Protein AF-B4HT03-F1 (afdb_monomer_lite)

Foldseek 3Di:
DDDPVVVVVVVVVVVVVVVVVVVVVVVVVVVVVVVVVVVVVVVVVVVVVVVVVVVVVVVVVVVVVVVVVVVVVVVVVVVVVVVVVVVVVVVVVVVVVVVVVVVVVVVVVVVVVVVVVVVVVVVVVVVVVVVVVVVVVVVVVVVVVVVVVVVVVVVVVVVVVVVVVVVVVVVVVVVVVVVVVVVVVVVVVVVVVVVVVVVVVVVVVVVVVVVVVVVVVVVVVVVVVVVVVVVVVVVVVVVVVVVVVVVVVVVVVVVVVVVVVVVVVVVVVVVVVVVVVVVVVVVVVVVVVVVVVVVVVVVVVVVVVVVVVVVVVVPVVPCVVVVVVDPDPPDDDPPPPDDDDDDDDDDDDDDDDDDPDDDPDDDDPDDDDDDDDDDDDDPPDDDDDPPPPVPPVVVVVVVVVVVVVVVVVVVVVVVVVVVVVVVVVVVVVVVVVVVVVVVVVVVVVVVVVVVVVVVVVVVVVVVVVVPVVVVVVVVVVVVVVVVVVVVVVVVVVVVVVVVVVVVVVVVVVVVVLVVVLVVLVVVLVVLVVVLVVLVVVLVVLVVVLVVLVVVLVVLVVVLVVLVVQLVVLVVVLVVLVVVLVVLVVVVVPDDDDDDDDDPVVVVVSVVVSVVSVVVSVVSVVSNVVSVVVSVVSVVVSVVSVVVSVVSVVVSVVSVVVSVVSVVVSVVSVVVSVVSVCVPVVVVVVVVD

Secondary structure (DSSP, 8-state):
--SHHHHHHHHHHHHHHHHHHHHHHHHHHHHHHHHHHHHHHHHHHHHHHHHHHHHHHHHHHHHHHHHHHHHHHHHHHHHHHHHHHHHHHHHHHHHHHHHHHHHHHHHHHHHHHHHHHHHHHHHHHHHHHHHHHHHHHHHHHHHHHHHHHHHHHHHHHHHHHHHHHHHHHHHHHHHHHHHHHHHHHHHHHHHHHHHHHHHHHHHHHHHHHHHHHHHHHHHHHHHHHHHHHHHHHHHHHHHHHHHHHHHHHHHHHHHHHHHHHHHHHHHHHHHHHHHHHHHHHHHHHHHHHHHHHHHHHHHHHHHHHHHHHHHHHHHTTTSTTTTTS-STTSSS-TT---S----------------TTS-S----SS----------S--------SSSSTTHHHHHHHHHHHHHHHHHHHHHHHHHHHHHHHHHHHHHHHHHHHHHHHHHHHHHHHHHHHHHHHHHHHHHHHHHTT-HHHHHHHHHHHHHHHHHHHHHHHHHHHHHHHHHHHHHHHHHHHHHHHHHHHHHHHHHHHHHHHHHHHHHHHHHHHHHHHHHHHHHHHHHHHHHHHHHHHHHHHHHHHHHHHHHHHHHHHHH--------S-THHHHHHHHHHHHHHHHHHHHHHHHHHHHHHHHHHHHHHHHHHHHHHHHHHHHHHHHHHHHHHHHHHHHHHHHHHHHHHTSHHHHHTT--

pLDDT: mean 76.38, std 18.29, range [25.23, 96.88]

Sequence (688 aa):
MTTSQELDRAQERADKASAELRRTQAELRVTQSDAERAREEAAALQEKLEKSQGEVYRLKAKLENAQGEQESLRQELEKAQSGVSRIHADRDRAFSEVEKIKEEMERTQATLGKSQLQHEKLQNSLDKAQNEVDHLQDKLDKACTENRRLVLEKEKLTYDYDNLQSQLDKALGQAARMQKERETLSLDTDRIREKLEKTQVQLGRIQKERDQFSDELETLKERSESAQTLLMKAARDREAMQTDLEVLKERYEKSHAIQQKLQMERDDAVTEVEILKEKLDKALYASQKLIDEKDTSNKEFEKMLEKYDRAQNEIYRLQSRCDTAEADRARLEVEAERSGLAASKAREDLRKLQDESTRLQEACDRAALQLSRAKECEDNARSELEHSRDRFDKLQTDIRRAQGEKEHFQSELERVTYELERAHAAQTKASASVEAAKEEAAHYAVELEKMRDRYEKSQVELRKLQDTDTFGRETRRLKEENERLREKLDKTLMELETIRGKSQYESESFEKYKDKYEKIEMEVQNMESKLHETSLQLELSKGEVAKMLANQDKQRSELERAHIEREKARDKHEKLLKEVDRLRLQQSSVSPGDPVRASTSSSSALSAGERCVKELQNTKEEHKKAATETERLLQLVQMSQEEQNAKEKTIMDLQQALKIAQAKVKQAQTQQQQQQDAGPAGFLKSFF

Organism: Drosophila sechellia (NCBI:txid7238)

Radius of gyration: 121.45 Å; chains: 1; bounding box: 290×90×407 Å

Structure (mmCIF, N/CA/C/O backbone):
data_AF-B4HT03-F1
#
_entry.id   AF-B4HT03-F1
#
loop_
_atom_site.group_PDB
_atom_site.id
_atom_site.type_symbol
_atom_site.label_atom_id
_atom_site.label_alt_id
_atom_site.label_comp_id
_atom_site.label_asym_id
_atom_site.label_entity_id
_atom_site.label_seq_id
_atom_site.pdbx_PDB_ins_code
_atom_site.Cartn_x
_atom_site.Cartn_y
_atom_site.Cartn_z
_atom_site.occupancy
_atom_site.B_iso_or_equiv
_atom_site.auth_seq_id
_atom_site.auth_comp_id
_atom_site.auth_asym_id
_atom_site.auth_atom_id
_atom_site.pdbx_PDB_model_num
ATOM 1 N N . MET A 1 1 ? 92.565 31.619 -206.362 1.00 42.06 1 MET A N 1
ATOM 2 C CA . MET A 1 1 ? 93.530 31.830 -205.259 1.00 42.06 1 MET A CA 1
ATOM 3 C C . MET A 1 1 ? 92.914 31.257 -203.993 1.00 42.06 1 MET A C 1
ATOM 5 O O . MET A 1 1 ? 91.693 31.257 -203.898 1.00 42.06 1 MET A O 1
ATOM 9 N N . THR A 1 2 ? 93.718 30.649 -203.124 1.00 52.31 2 THR A N 1
ATOM 10 C CA . THR A 1 2 ? 93.302 29.464 -202.342 1.00 52.31 2 THR A CA 1
ATOM 11 C C . THR A 1 2 ? 93.998 29.386 -200.969 1.00 52.31 2 THR A C 1
ATOM 13 O O . THR A 1 2 ? 94.762 30.282 -200.619 1.00 52.31 2 THR A O 1
ATOM 16 N N . THR A 1 3 ? 93.680 28.334 -200.199 1.00 57.50 3 THR A N 1
ATOM 17 C CA . THR A 1 3 ? 94.259 27.880 -198.910 1.00 57.50 3 THR A CA 1
ATOM 18 C C . THR A 1 3 ? 94.200 28.806 -197.685 1.00 57.50 3 THR A C 1
ATOM 20 O O . THR A 1 3 ? 93.907 28.299 -196.606 1.00 57.50 3 THR A O 1
ATOM 23 N N . SER A 1 4 ? 94.397 30.128 -197.784 1.00 59.19 4 SER A N 1
ATOM 24 C CA . SER A 1 4 ? 94.452 30.989 -196.577 1.00 59.19 4 SER A CA 1
ATOM 25 C C . SER A 1 4 ? 93.155 30.956 -195.750 1.00 59.19 4 SER A C 1
ATOM 27 O O . SER A 1 4 ? 93.191 30.705 -194.550 1.00 59.19 4 SER A O 1
ATOM 29 N N . GLN A 1 5 ? 91.995 31.112 -196.403 1.00 61.22 5 GLN A N 1
ATOM 30 C CA . GLN A 1 5 ? 90.680 31.196 -195.741 1.00 61.22 5 GLN A CA 1
ATOM 31 C C . GLN A 1 5 ? 90.196 29.886 -195.088 1.00 61.22 5 GLN A C 1
ATOM 33 O O . GLN A 1 5 ? 89.135 29.866 -194.461 1.00 61.22 5 GLN A O 1
ATOM 38 N N . GLU A 1 6 ? 90.906 28.773 -195.271 1.00 64.25 6 GLU A N 1
ATOM 39 C CA . GLU A 1 6 ? 90.552 27.488 -194.655 1.00 64.25 6 GLU A CA 1
ATOM 40 C C . GLU A 1 6 ? 91.295 27.272 -193.334 1.00 64.25 6 GLU A C 1
ATOM 42 O O . GLU A 1 6 ? 90.721 26.699 -192.407 1.00 64.25 6 GLU A O 1
ATOM 47 N N . LEU A 1 7 ? 92.514 27.811 -193.209 1.00 64.94 7 LEU A N 1
ATOM 48 C CA . LEU A 1 7 ? 93.283 27.781 -191.967 1.00 64.94 7 LEU A CA 1
ATOM 49 C C . LEU A 1 7 ? 92.627 28.657 -190.890 1.00 64.94 7 LEU A C 1
ATOM 51 O O . LEU A 1 7 ? 92.412 28.187 -189.775 1.00 64.94 7 LEU A O 1
ATOM 55 N N . ASP A 1 8 ? 92.204 29.874 -191.248 1.00 67.56 8 ASP A N 1
ATOM 56 C CA . ASP A 1 8 ? 91.505 30.792 -190.335 1.00 67.56 8 ASP A CA 1
ATOM 57 C C . ASP A 1 8 ? 90.229 30.151 -189.754 1.00 67.56 8 ASP A C 1
ATOM 59 O O . ASP A 1 8 ? 89.963 30.226 -188.555 1.00 67.56 8 ASP A O 1
ATOM 63 N N . ARG A 1 9 ? 89.467 29.429 -190.590 1.00 69.38 9 ARG A N 1
ATOM 64 C CA . ARG A 1 9 ? 88.257 28.689 -190.180 1.00 69.38 9 ARG A CA 1
ATOM 65 C C . ARG A 1 9 ? 88.554 27.464 -189.315 1.00 69.38 9 ARG A C 1
ATOM 67 O O . ARG A 1 9 ? 87.680 27.034 -188.564 1.00 69.38 9 ARG A O 1
ATOM 74 N N . ALA A 1 10 ? 89.739 26.866 -189.429 1.00 69.62 10 ALA A N 1
ATOM 75 C CA . ALA A 1 10 ? 90.171 25.789 -188.542 1.00 69.62 10 ALA A CA 1
ATOM 76 C C . ALA A 1 10 ? 90.586 26.345 -187.171 1.00 69.62 10 ALA A C 1
ATOM 78 O O . ALA A 1 10 ? 90.169 25.807 -186.145 1.00 69.62 10 ALA A O 1
ATOM 79 N N . GLN A 1 11 ? 91.315 27.464 -187.158 1.00 70.44 11 GLN A N 1
ATOM 80 C CA . GLN A 1 11 ? 91.717 28.168 -185.941 1.00 70.44 11 GLN A CA 1
ATOM 81 C C . GLN A 1 11 ? 90.493 28.669 -185.154 1.00 70.44 11 GLN A C 1
ATOM 83 O O . GLN A 1 11 ? 90.339 28.341 -183.981 1.00 70.44 11 GLN A O 1
ATOM 88 N N . GLU A 1 12 ? 89.542 29.331 -185.823 1.00 72.88 12 GLU A N 1
ATOM 89 C CA . GLU A 1 12 ? 88.306 29.830 -185.199 1.00 72.88 12 GLU A CA 1
ATOM 90 C C . GLU A 1 12 ? 87.442 28.700 -184.590 1.00 72.88 12 GLU A C 1
ATOM 92 O O . GLU A 1 12 ? 86.738 28.908 -183.600 1.00 72.88 12 GLU A O 1
ATOM 97 N N . ARG A 1 13 ? 87.505 27.478 -185.144 1.00 75.25 13 ARG A N 1
ATOM 98 C CA . ARG A 1 13 ? 86.870 26.283 -184.553 1.00 75.25 13 ARG A CA 1
ATOM 99 C C . ARG A 1 13 ? 87.622 25.773 -183.326 1.00 75.25 13 ARG A C 1
ATOM 101 O O . ARG A 1 13 ? 86.974 25.392 -182.355 1.00 75.25 13 ARG A O 1
ATOM 108 N N . ALA A 1 14 ? 88.955 25.764 -183.354 1.00 73.06 14 ALA A N 1
ATOM 109 C CA . ALA A 1 14 ? 89.774 25.356 -182.214 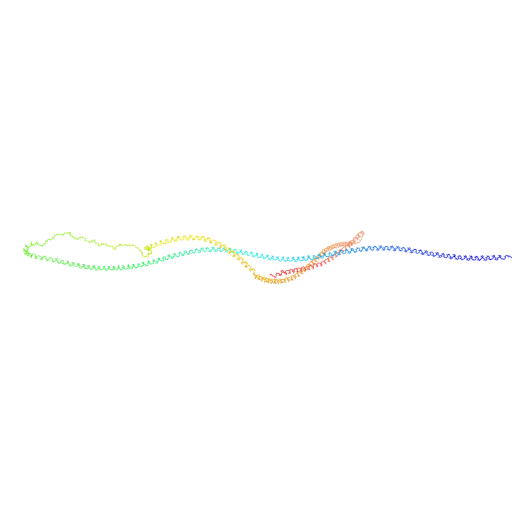1.00 73.06 14 ALA A CA 1
ATOM 110 C C . ALA A 1 14 ? 89.592 26.310 -181.020 1.00 73.06 14 ALA A C 1
ATOM 112 O O . ALA A 1 14 ? 89.421 25.856 -179.889 1.00 73.06 14 ALA A O 1
ATOM 113 N N . ASP A 1 15 ? 89.529 27.618 -181.276 1.00 77.88 15 ASP A N 1
ATOM 114 C CA . ASP A 1 15 ? 89.290 28.627 -180.242 1.00 77.88 15 ASP A CA 1
ATOM 115 C C . ASP A 1 15 ? 87.864 28.535 -179.666 1.00 77.88 15 ASP A C 1
ATOM 117 O O . ASP A 1 15 ? 87.691 28.618 -178.448 1.00 77.88 15 ASP A O 1
ATOM 121 N N . LYS A 1 16 ? 86.846 28.251 -180.498 1.00 77.19 16 LYS A N 1
ATOM 122 C CA . LYS A 1 16 ? 85.478 27.944 -180.028 1.00 77.19 16 LYS A CA 1
ATOM 123 C C . LYS A 1 16 ? 85.436 26.681 -179.164 1.00 77.19 16 LYS A C 1
ATOM 125 O O . LYS A 1 16 ? 84.914 26.742 -178.055 1.00 77.19 16 LYS A O 1
ATOM 130 N N . ALA A 1 17 ? 86.060 25.584 -179.594 1.00 75.94 17 ALA A N 1
ATOM 131 C CA . ALA A 1 17 ? 86.139 24.352 -178.804 1.00 75.94 17 ALA A CA 1
ATOM 132 C C . ALA A 1 17 ? 86.901 24.549 -177.474 1.00 75.94 17 ALA A C 1
ATOM 134 O O . ALA A 1 17 ? 86.524 23.988 -176.448 1.00 75.94 17 ALA A O 1
ATOM 135 N N . SER A 1 18 ? 87.940 25.390 -177.457 1.00 75.19 18 SER A N 1
ATOM 136 C CA . SER A 1 18 ? 88.674 25.772 -176.240 1.00 75.19 18 SER A CA 1
ATOM 137 C C . SER A 1 18 ? 87.822 26.628 -175.289 1.00 75.19 18 SER A C 1
ATOM 139 O O . SER A 1 18 ? 87.856 26.437 -174.070 1.00 75.19 18 SER A O 1
ATOM 141 N N . ALA A 1 19 ? 87.000 27.535 -175.827 1.00 78.31 19 ALA A N 1
ATOM 142 C CA . ALA A 1 19 ? 86.035 28.311 -175.049 1.00 78.31 19 ALA A CA 1
ATOM 143 C C . ALA A 1 19 ? 84.907 27.431 -174.475 1.00 78.31 19 ALA A C 1
ATOM 145 O O . ALA A 1 19 ? 84.570 27.567 -173.300 1.00 78.31 19 ALA A O 1
ATOM 146 N N . GLU A 1 20 ? 84.376 26.489 -175.258 1.00 80.25 20 GLU A N 1
ATOM 147 C CA . GLU A 1 20 ? 83.386 25.498 -174.812 1.00 80.25 20 GLU A CA 1
ATOM 148 C C . GLU A 1 20 ? 83.964 24.538 -173.761 1.00 80.25 20 GLU A C 1
ATOM 150 O O . GLU A 1 20 ? 83.298 24.244 -172.767 1.00 80.25 20 GLU A O 1
ATOM 155 N N . LEU A 1 21 ? 85.227 24.120 -173.896 1.00 77.69 21 LEU A N 1
ATOM 156 C CA . LEU A 1 21 ? 85.922 23.325 -172.880 1.00 77.69 21 LEU A CA 1
ATOM 157 C C . LEU A 1 21 ? 86.112 24.110 -171.572 1.00 77.69 21 LEU A C 1
ATOM 159 O O . LEU A 1 21 ? 85.853 23.581 -170.494 1.00 77.69 21 LEU A O 1
ATOM 163 N N . ARG A 1 22 ? 86.507 25.388 -171.635 1.00 81.00 22 ARG A N 1
ATOM 164 C CA . ARG A 1 22 ? 86.584 26.257 -170.443 1.00 81.00 22 ARG A CA 1
ATOM 165 C C . ARG A 1 22 ? 85.215 26.475 -169.800 1.00 81.00 22 ARG A C 1
ATOM 167 O O . ARG A 1 22 ? 85.115 26.476 -168.575 1.00 81.00 22 ARG A O 1
ATOM 174 N N . ARG A 1 23 ? 84.168 26.640 -170.612 1.00 83.69 23 ARG A N 1
ATOM 175 C CA . ARG A 1 23 ? 82.785 26.797 -170.150 1.00 83.69 23 ARG A CA 1
ATOM 176 C C . ARG A 1 23 ? 82.291 25.539 -169.437 1.00 83.69 23 ARG A C 1
ATOM 178 O O . ARG A 1 23 ? 81.858 25.636 -168.296 1.00 83.69 23 ARG A O 1
ATOM 185 N N . THR A 1 24 ? 82.428 24.371 -170.056 1.00 80.62 24 THR A N 1
ATOM 186 C CA . THR A 1 24 ? 82.024 23.089 -169.453 1.00 80.62 24 THR A CA 1
ATOM 187 C C . THR A 1 24 ? 82.858 22.738 -168.218 1.00 80.62 24 THR A C 1
ATOM 189 O O . THR A 1 24 ? 82.315 22.210 -167.254 1.00 80.62 24 THR A O 1
ATOM 192 N N . GLN A 1 25 ? 84.142 23.112 -168.163 1.00 80.81 25 GLN A N 1
ATOM 193 C CA . GLN A 1 25 ? 84.949 23.018 -166.936 1.00 80.81 25 GLN A CA 1
ATOM 194 C C . GLN A 1 25 ? 84.465 23.964 -165.822 1.00 80.81 25 GLN A C 1
ATOM 196 O O . GLN A 1 25 ? 84.564 23.616 -164.646 1.00 80.81 25 GLN A O 1
ATOM 201 N N . ALA A 1 26 ? 83.934 25.144 -166.157 1.00 81.88 26 ALA A N 1
ATOM 202 C CA . ALA A 1 26 ? 83.320 26.046 -165.183 1.00 81.88 26 ALA A CA 1
ATOM 203 C C . ALA A 1 26 ? 81.954 25.521 -164.702 1.00 81.88 26 ALA A C 1
ATOM 205 O O . ALA A 1 26 ? 81.713 25.476 -163.499 1.00 81.88 26 ALA A O 1
ATOM 206 N N . GLU A 1 27 ? 81.099 25.048 -165.612 1.00 84.31 27 GLU A N 1
ATOM 207 C CA . GLU A 1 27 ? 79.804 24.421 -165.302 1.00 84.31 27 GLU A CA 1
ATOM 208 C C . GLU A 1 27 ? 79.983 23.135 -164.464 1.00 84.31 27 GLU A C 1
ATOM 210 O O . GLU A 1 27 ? 79.222 22.894 -163.524 1.00 84.31 27 GLU A O 1
ATOM 215 N N . LEU A 1 28 ? 81.050 22.360 -164.707 1.00 81.69 28 LEU A N 1
ATOM 216 C CA . LEU A 1 28 ? 81.442 21.221 -163.869 1.00 81.69 28 LEU A CA 1
ATOM 217 C C . LEU A 1 28 ? 81.868 21.652 -162.456 1.00 81.69 28 LEU A C 1
ATOM 219 O O . LEU A 1 28 ? 81.483 21.005 -161.489 1.00 81.69 28 LEU A O 1
ATOM 223 N N . ARG A 1 29 ? 82.617 22.753 -162.304 1.00 84.44 29 ARG A N 1
ATOM 224 C CA . ARG A 1 29 ? 82.983 23.285 -160.976 1.00 84.44 29 ARG A CA 1
ATOM 225 C C . ARG A 1 29 ? 81.776 23.813 -160.202 1.00 84.44 29 ARG A C 1
ATOM 227 O O . ARG A 1 29 ? 81.698 23.596 -158.998 1.00 84.44 29 ARG A O 1
ATOM 234 N N . VAL A 1 30 ? 80.837 24.477 -160.880 1.00 87.06 30 VAL A N 1
ATOM 235 C CA . VAL A 1 30 ? 79.581 24.936 -160.263 1.00 87.06 30 VAL A CA 1
ATOM 236 C C . VAL A 1 30 ? 78.764 23.735 -159.791 1.00 87.06 30 VAL A C 1
ATOM 238 O O . VAL A 1 30 ? 78.429 23.661 -158.617 1.00 87.06 30 VAL A O 1
ATOM 241 N N . THR A 1 31 ? 78.544 22.736 -160.651 1.00 83.75 31 THR A N 1
ATOM 242 C CA . THR A 1 31 ? 77.794 21.524 -160.270 1.00 83.75 31 THR A CA 1
ATOM 243 C C . THR A 1 31 ? 78.505 20.658 -159.225 1.00 83.75 31 THR A C 1
ATOM 245 O O . THR A 1 31 ? 77.830 20.025 -158.417 1.00 83.75 31 THR A O 1
ATOM 248 N N . GLN A 1 32 ? 79.842 20.661 -159.167 1.00 84.00 32 GLN A N 1
ATOM 249 C CA . GLN A 1 32 ? 80.600 20.080 -158.051 1.00 84.00 32 GLN A CA 1
ATOM 250 C C . GLN A 1 32 ? 80.332 20.830 -156.740 1.00 84.00 32 GLN A C 1
ATOM 252 O O . GLN A 1 32 ? 79.996 20.190 -155.748 1.00 84.00 32 GLN A O 1
ATOM 257 N N . SER A 1 33 ? 80.389 22.165 -156.749 1.00 86.19 33 SER A N 1
ATOM 258 C CA . SER A 1 33 ? 80.120 22.994 -155.567 1.00 86.19 33 SER A CA 1
ATOM 259 C C . SER A 1 33 ? 78.663 22.897 -155.091 1.00 86.19 33 SER A C 1
ATOM 261 O O . SER A 1 33 ? 78.422 22.775 -153.892 1.00 86.19 33 SER A O 1
ATOM 263 N N . ASP A 1 34 ? 77.686 22.855 -156.002 1.00 86.94 34 ASP A N 1
ATOM 264 C CA . ASP A 1 34 ? 76.279 22.606 -155.660 1.00 86.94 34 ASP A CA 1
ATOM 265 C C . ASP A 1 34 ? 76.064 21.185 -155.109 1.00 86.94 34 ASP A C 1
ATOM 267 O O . ASP A 1 34 ? 75.283 21.003 -154.177 1.00 86.94 34 ASP A O 1
ATOM 271 N N . ALA A 1 35 ? 76.774 20.174 -155.626 1.00 84.62 35 ALA A N 1
ATOM 272 C CA . ALA A 1 35 ? 76.715 18.807 -155.102 1.00 84.62 35 ALA A CA 1
ATOM 273 C C . ALA A 1 35 ? 77.407 18.656 -153.735 1.00 84.62 35 ALA A C 1
ATOM 275 O O . ALA A 1 35 ? 76.985 17.833 -152.923 1.00 84.62 35 ALA A O 1
ATOM 276 N N . GLU A 1 36 ? 78.451 19.439 -153.459 1.00 87.00 36 GLU A N 1
ATOM 277 C CA . GLU A 1 36 ? 79.064 19.554 -152.132 1.00 87.00 36 GLU A CA 1
ATOM 278 C C . GLU A 1 36 ? 78.101 20.239 -151.158 1.00 87.00 36 GLU A C 1
ATOM 280 O O . GLU A 1 36 ? 77.771 19.649 -150.129 1.00 87.00 36 GLU A O 1
ATOM 285 N N . ARG A 1 37 ? 77.523 21.389 -151.531 1.00 87.62 37 ARG A N 1
ATOM 286 C CA . ARG A 1 37 ? 76.530 22.090 -150.703 1.00 87.62 37 ARG A CA 1
ATOM 287 C C . ARG A 1 37 ? 75.293 21.229 -150.429 1.00 87.62 37 ARG A C 1
ATOM 289 O O . ARG A 1 37 ? 74.824 21.181 -149.299 1.00 87.62 37 ARG A O 1
ATOM 296 N N . ALA A 1 38 ? 74.806 20.471 -151.413 1.00 86.50 38 ALA A N 1
ATOM 297 C CA . ALA A 1 38 ? 73.695 19.534 -151.228 1.00 86.50 38 ALA A CA 1
ATOM 298 C C . ALA A 1 38 ? 74.033 18.375 -150.266 1.00 86.50 38 ALA A C 1
ATOM 300 O O . ALA A 1 38 ? 73.149 17.887 -149.560 1.00 86.50 38 ALA A O 1
ATOM 301 N N . ARG A 1 39 ? 75.301 17.937 -150.195 1.00 88.31 39 ARG A N 1
ATOM 302 C CA . ARG A 1 39 ? 75.761 16.948 -149.200 1.00 88.31 39 ARG A CA 1
ATOM 303 C C . ARG A 1 39 ? 75.860 17.555 -147.803 1.00 88.31 39 ARG A C 1
ATOM 305 O O . ARG A 1 39 ? 75.473 16.890 -146.847 1.00 88.31 39 ARG A O 1
ATOM 312 N N . GLU A 1 40 ? 76.327 18.795 -147.680 1.00 89.75 40 GLU A N 1
ATOM 313 C CA . GLU A 1 40 ? 76.345 19.530 -146.408 1.00 89.75 40 GLU A CA 1
ATOM 314 C C . GLU A 1 40 ? 74.922 19.801 -145.894 1.00 89.75 40 GLU A C 1
ATOM 316 O O . GLU A 1 40 ? 74.625 19.534 -144.730 1.00 89.75 40 GLU A O 1
ATOM 321 N N . GLU A 1 41 ? 74.010 20.239 -146.769 1.00 90.44 41 GLU A N 1
ATOM 322 C CA . GLU A 1 41 ? 72.582 20.403 -146.468 1.00 90.44 41 GLU A CA 1
ATOM 323 C C . GLU A 1 41 ? 71.949 19.070 -146.020 1.00 90.44 41 GLU A C 1
ATOM 325 O O . GLU A 1 41 ? 71.248 19.032 -145.006 1.00 90.44 41 GLU A O 1
ATOM 330 N N . ALA A 1 42 ? 72.242 17.957 -146.707 1.00 88.25 42 ALA A N 1
ATOM 331 C CA . ALA A 1 42 ? 71.764 16.626 -146.324 1.00 88.25 42 ALA A CA 1
ATOM 332 C C . ALA A 1 42 ? 72.334 16.148 -144.974 1.00 88.25 42 ALA A C 1
ATOM 334 O O . ALA A 1 42 ? 71.586 15.621 -144.150 1.00 88.25 42 ALA A O 1
ATOM 335 N N . ALA A 1 43 ? 73.624 16.371 -144.706 1.00 90.44 43 ALA A N 1
ATOM 336 C CA . ALA A 1 43 ? 74.248 16.041 -143.423 1.00 90.44 43 ALA A CA 1
ATOM 337 C C . ALA A 1 43 ? 73.659 16.875 -142.270 1.00 90.44 43 ALA A C 1
ATOM 339 O O . ALA A 1 43 ? 73.324 16.333 -141.217 1.00 90.44 43 ALA A O 1
ATOM 340 N N . ALA A 1 44 ? 73.436 18.175 -142.486 1.00 89.50 44 ALA A N 1
ATOM 341 C CA . ALA A 1 44 ? 72.797 19.057 -141.511 1.00 89.50 44 ALA A CA 1
ATOM 342 C C . ALA A 1 44 ? 71.313 18.714 -141.270 1.00 89.50 44 ALA A C 1
ATOM 344 O O . ALA A 1 44 ? 70.784 18.973 -140.186 1.00 89.50 44 ALA A O 1
ATOM 345 N N . LEU A 1 45 ? 70.616 18.137 -142.257 1.00 91.00 45 LEU A N 1
ATOM 346 C CA . LEU A 1 45 ? 69.268 17.585 -142.082 1.00 91.00 45 LEU A CA 1
ATOM 347 C C . LEU A 1 45 ? 69.287 16.258 -141.310 1.00 91.00 45 LEU A C 1
ATOM 349 O O . LEU A 1 45 ? 68.446 16.075 -140.430 1.00 91.00 45 LEU A O 1
ATOM 353 N N . GLN A 1 46 ? 70.260 15.381 -141.568 1.00 90.88 46 GLN A N 1
ATOM 354 C CA . GLN A 1 46 ? 70.454 14.137 -140.816 1.00 90.88 46 GLN A CA 1
ATOM 355 C C . GLN A 1 46 ? 70.755 14.416 -139.333 1.00 90.88 46 GLN A C 1
ATOM 357 O O . GLN A 1 46 ? 70.110 13.843 -138.459 1.00 90.88 46 GLN A O 1
ATOM 362 N N . GLU A 1 47 ? 71.637 15.372 -139.027 1.00 91.31 47 GLU A N 1
ATOM 363 C CA . GLU A 1 47 ? 71.945 15.768 -137.644 1.00 91.31 47 GLU A CA 1
ATOM 364 C C . GLU A 1 47 ? 70.705 16.328 -136.908 1.00 91.31 47 GLU A C 1
ATOM 366 O O . GLU A 1 47 ? 70.472 16.039 -135.731 1.00 91.31 47 GLU A O 1
ATOM 371 N N . LYS A 1 48 ? 69.858 17.105 -137.603 1.00 92.56 48 LYS A N 1
ATOM 372 C CA . LYS A 1 48 ? 68.569 17.593 -137.068 1.00 92.56 48 LYS A CA 1
ATOM 373 C C . LYS A 1 48 ? 67.565 16.458 -136.855 1.00 92.56 48 LYS A C 1
ATOM 375 O O . LYS A 1 48 ? 66.825 16.472 -135.866 1.00 92.56 48 LYS A O 1
ATOM 380 N N . LEU A 1 49 ? 67.533 15.474 -137.752 1.00 91.25 49 LEU A N 1
ATOM 381 C CA . LEU A 1 49 ? 66.699 14.283 -137.609 1.00 91.25 49 LEU A CA 1
ATOM 382 C C . LEU A 1 49 ? 67.126 13.464 -136.381 1.00 91.25 49 LEU A C 1
ATOM 384 O O . LEU A 1 49 ? 66.283 13.137 -135.553 1.00 91.25 49 LEU A O 1
ATOM 388 N N . GLU A 1 50 ? 68.420 13.214 -136.195 1.00 93.06 50 GLU A N 1
ATOM 389 C CA . GLU A 1 50 ? 68.948 12.484 -135.033 1.00 93.06 50 GLU A CA 1
ATOM 390 C C . GLU A 1 50 ? 68.694 13.231 -133.713 1.00 93.06 50 GLU A C 1
ATOM 392 O O . GLU A 1 50 ? 68.245 12.630 -132.732 1.00 93.06 50 GLU A O 1
ATOM 397 N N . LYS A 1 51 ? 68.877 14.559 -133.695 1.00 92.06 51 LYS A N 1
ATOM 398 C CA . LYS A 1 51 ? 68.533 15.409 -132.541 1.00 92.06 51 LYS A CA 1
ATOM 399 C C . LYS A 1 51 ? 67.044 15.332 -132.193 1.00 92.06 51 LYS A C 1
ATOM 401 O O . LYS A 1 51 ? 66.712 15.053 -131.041 1.00 92.06 51 LYS A O 1
ATOM 406 N N . SER A 1 52 ? 66.156 15.507 -133.173 1.00 90.38 52 SER A N 1
ATOM 407 C CA . SER A 1 52 ? 64.704 15.431 -132.944 1.00 90.38 52 SER A CA 1
ATOM 408 C C . SER A 1 52 ? 64.234 14.024 -132.550 1.00 90.38 52 SER A C 1
ATOM 410 O O . SER A 1 52 ? 63.370 13.894 -131.685 1.00 90.38 52 SER A O 1
ATOM 412 N N . GLN A 1 53 ? 64.845 12.958 -133.076 1.00 91.56 53 GLN A N 1
ATOM 413 C CA . GLN A 1 53 ? 64.601 11.589 -132.607 1.00 91.56 53 GLN A CA 1
ATOM 414 C C . GLN A 1 53 ? 65.028 11.410 -131.142 1.00 91.56 53 GLN A C 1
ATOM 416 O O . GLN A 1 53 ? 64.260 10.872 -130.344 1.00 91.56 53 GLN A O 1
ATOM 421 N N . GLY A 1 54 ? 66.207 11.908 -130.755 1.00 93.25 54 GLY A N 1
ATOM 422 C CA . GLY A 1 54 ? 66.671 11.905 -129.364 1.00 93.25 54 GLY A CA 1
ATOM 423 C C . GLY A 1 54 ? 65.752 12.687 -128.415 1.00 93.25 54 GLY A C 1
ATOM 424 O O . GLY A 1 54 ? 65.507 12.255 -127.287 1.00 93.25 54 GLY A O 1
ATOM 425 N N . GLU A 1 55 ? 65.185 13.804 -128.871 1.00 93.62 55 GLU A N 1
ATOM 426 C CA . GLU A 1 55 ? 64.161 14.555 -128.136 1.00 93.62 55 GLU A CA 1
ATOM 427 C C . GLU A 1 55 ? 62.843 13.781 -128.024 1.00 93.62 55 GLU A C 1
ATOM 429 O O . GL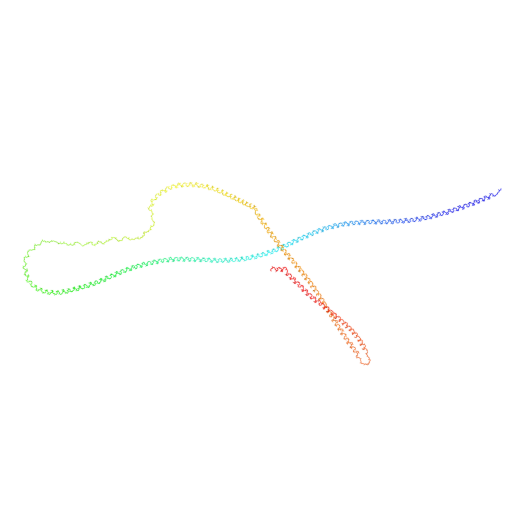U A 1 55 ? 62.298 13.688 -126.925 1.00 93.62 55 GLU A O 1
ATOM 434 N N . VAL A 1 56 ? 62.372 13.137 -129.097 1.00 93.62 56 VAL A N 1
ATOM 435 C CA . VAL A 1 56 ? 61.189 12.257 -129.067 1.00 93.62 56 VAL A CA 1
ATOM 436 C C . VAL A 1 56 ? 61.383 11.088 -128.096 1.00 93.62 56 VAL A C 1
ATOM 438 O O . VAL A 1 56 ? 60.462 10.784 -127.340 1.00 93.62 56 VAL A O 1
ATOM 441 N N . TYR A 1 57 ? 62.563 10.461 -128.041 1.00 94.19 57 TYR A N 1
ATOM 442 C CA . TYR A 1 57 ? 62.849 9.414 -127.050 1.00 94.19 57 TYR A CA 1
ATOM 443 C C . TYR A 1 57 ? 62.847 9.954 -125.612 1.00 94.19 57 TYR A C 1
ATOM 445 O O . TYR A 1 57 ? 62.235 9.340 -124.738 1.00 94.19 57 TYR A O 1
ATOM 453 N N . ARG A 1 58 ? 63.439 11.131 -125.355 1.00 93.88 58 ARG A N 1
ATOM 454 C CA . ARG A 1 58 ? 63.363 11.786 -124.032 1.00 93.88 58 ARG A CA 1
ATOM 455 C C . ARG A 1 58 ? 61.932 12.157 -123.641 1.00 93.88 58 ARG A C 1
ATOM 457 O O . ARG A 1 58 ? 61.577 12.033 -122.472 1.00 93.88 58 ARG A O 1
ATOM 464 N N . LEU A 1 59 ? 61.116 12.621 -124.587 1.00 93.44 59 LEU A N 1
ATOM 465 C CA . LEU A 1 59 ? 59.715 12.974 -124.347 1.00 93.44 59 LEU A CA 1
ATOM 466 C C . LEU A 1 59 ? 58.851 11.733 -124.097 1.00 93.44 59 LEU A C 1
ATOM 468 O O . LEU A 1 59 ? 58.020 11.769 -123.196 1.00 93.44 59 LEU A O 1
ATOM 472 N N . LYS A 1 60 ? 59.095 10.622 -124.808 1.00 93.12 60 LYS A N 1
ATOM 473 C CA . LYS A 1 60 ? 58.465 9.323 -124.520 1.00 93.12 60 LYS A CA 1
ATOM 474 C C . LYS A 1 60 ? 58.805 8.827 -123.116 1.00 93.12 60 LYS A C 1
ATOM 476 O O . LYS A 1 60 ? 57.885 8.563 -122.357 1.00 93.12 60 LYS A O 1
ATOM 481 N N . ALA A 1 61 ? 60.084 8.805 -122.737 1.00 93.44 61 ALA A N 1
ATOM 482 C CA . ALA A 1 61 ? 60.498 8.387 -121.394 1.00 93.44 61 ALA A CA 1
ATOM 483 C C . ALA A 1 61 ? 59.911 9.288 -120.285 1.00 93.44 61 ALA A C 1
ATOM 485 O O . ALA A 1 61 ? 59.506 8.803 -119.235 1.00 93.44 61 ALA A O 1
ATOM 486 N N . LYS A 1 62 ? 59.801 10.605 -120.522 1.00 94.75 62 LYS A N 1
ATOM 487 C CA . LYS A 1 62 ? 59.103 11.519 -119.600 1.00 94.75 62 LYS A CA 1
ATOM 488 C C . LYS A 1 62 ? 57.600 11.242 -119.507 1.00 94.75 62 LYS A C 1
ATOM 490 O O . LYS A 1 62 ? 57.051 11.348 -118.417 1.00 94.75 62 LYS A O 1
ATOM 495 N N . LEU A 1 63 ? 56.945 10.917 -120.622 1.00 92.12 63 LEU A N 1
ATOM 496 C CA . LEU A 1 63 ? 55.522 10.576 -120.651 1.00 92.12 63 LEU A CA 1
ATOM 497 C C . LEU A 1 63 ? 55.251 9.251 -119.925 1.00 92.12 63 LEU A C 1
ATOM 499 O O . LEU A 1 63 ? 54.328 9.188 -119.124 1.00 92.12 63 LEU A O 1
ATOM 503 N N . GLU A 1 64 ? 56.082 8.238 -120.160 1.00 94.38 64 GLU A N 1
ATOM 504 C CA . GLU A 1 64 ? 56.018 6.921 -119.516 1.00 94.38 64 GLU A CA 1
ATOM 505 C C . GLU A 1 64 ? 56.234 7.028 -117.996 1.00 94.38 64 GLU A C 1
ATOM 507 O O . GLU A 1 64 ? 55.419 6.529 -117.222 1.00 94.38 64 GLU A O 1
ATOM 512 N N . ASN A 1 65 ? 57.243 7.792 -117.554 1.00 93.50 65 ASN A N 1
ATOM 513 C CA . ASN A 1 65 ? 57.439 8.097 -116.133 1.00 93.50 65 ASN A CA 1
ATOM 514 C C . ASN A 1 65 ? 56.226 8.828 -115.531 1.00 93.50 65 ASN A C 1
ATOM 516 O O . ASN A 1 65 ? 55.729 8.420 -114.486 1.00 93.50 65 ASN A O 1
ATOM 520 N N . ALA A 1 66 ? 55.705 9.864 -116.200 1.00 93.75 66 ALA A N 1
ATOM 521 C CA . ALA A 1 66 ? 54.537 10.611 -115.724 1.00 93.75 66 ALA A CA 1
ATOM 522 C C . ALA A 1 66 ? 53.247 9.763 -115.697 1.00 93.75 66 ALA A C 1
ATOM 524 O O . ALA A 1 66 ? 52.358 10.013 -114.882 1.00 93.75 66 ALA A O 1
ATOM 525 N N . GLN A 1 67 ? 53.137 8.749 -116.561 1.00 93.12 67 GLN A N 1
ATOM 526 C CA . GLN A 1 67 ? 52.060 7.756 -116.525 1.00 93.12 67 GLN A CA 1
ATOM 527 C C . GLN A 1 67 ? 52.220 6.809 -115.328 1.00 93.12 67 GLN A C 1
ATOM 529 O O . GLN A 1 67 ? 51.256 6.621 -114.590 1.00 93.12 67 GLN A O 1
ATOM 534 N N . GLY A 1 68 ? 53.429 6.302 -115.062 1.00 94.25 68 GLY A N 1
ATOM 535 C CA . GLY A 1 68 ? 53.718 5.505 -113.863 1.00 94.25 68 GLY A CA 1
ATOM 536 C C . GLY A 1 68 ? 53.484 6.275 -112.554 1.00 94.25 68 GLY A C 1
ATOM 537 O O . GLY A 1 68 ? 52.871 5.751 -111.624 1.00 94.25 68 GLY A O 1
ATOM 538 N N . GLU A 1 69 ? 53.884 7.548 -112.498 1.00 95.38 69 GLU A N 1
ATOM 539 C CA . GLU A 1 69 ? 53.581 8.460 -111.386 1.00 95.38 69 GLU A CA 1
ATOM 540 C C . GLU A 1 69 ? 52.064 8.675 -111.233 1.00 95.38 69 GLU A C 1
ATOM 542 O O . GLU A 1 69 ? 51.535 8.576 -110.124 1.00 95.38 69 GLU A O 1
ATOM 547 N N . GLN A 1 70 ? 51.331 8.895 -112.334 1.00 94.44 70 GLN A N 1
ATOM 548 C CA . GLN A 1 70 ? 49.868 9.013 -112.310 1.00 94.44 70 GLN A CA 1
ATOM 549 C C . GLN A 1 70 ? 49.184 7.725 -111.819 1.00 94.44 70 GLN A C 1
ATOM 551 O O . GLN A 1 70 ? 48.183 7.804 -111.104 1.00 94.44 70 GLN A O 1
ATOM 556 N N . GLU A 1 71 ? 49.692 6.546 -112.180 1.00 94.88 71 GLU A N 1
ATOM 557 C CA . GLU A 1 71 ? 49.161 5.267 -111.703 1.00 94.88 71 GLU A CA 1
ATOM 558 C C . GLU A 1 71 ? 49.475 5.021 -110.221 1.00 94.88 71 GLU A C 1
ATOM 560 O O . GLU A 1 71 ? 48.570 4.613 -109.488 1.00 94.88 71 GLU A O 1
ATOM 565 N N . SER A 1 72 ? 50.681 5.353 -109.738 1.00 94.81 72 SER A N 1
ATOM 566 C CA . SER A 1 72 ? 51.003 5.295 -108.299 1.00 94.81 72 SER A CA 1
ATOM 567 C C . SER A 1 72 ? 50.086 6.215 -107.494 1.00 94.81 72 SER A C 1
ATOM 569 O O . SER A 1 72 ? 49.428 5.765 -106.556 1.00 94.81 72 SER A O 1
ATOM 571 N N . LEU A 1 73 ? 49.938 7.475 -107.922 1.00 94.88 73 LEU A N 1
ATOM 572 C CA . LEU A 1 73 ? 49.068 8.455 -107.267 1.00 94.88 73 LEU A CA 1
ATOM 573 C C . LEU A 1 73 ? 47.587 8.043 -107.289 1.00 94.88 73 LEU A C 1
ATOM 575 O O . LEU A 1 73 ? 46.864 8.312 -106.331 1.00 94.88 73 LEU A O 1
ATOM 579 N N . ARG A 1 74 ? 47.119 7.348 -108.337 1.00 94.75 74 ARG A N 1
ATOM 580 C CA . ARG A 1 74 ? 45.769 6.753 -108.366 1.00 94.75 74 ARG A CA 1
ATOM 581 C C . ARG A 1 74 ? 45.619 5.625 -107.346 1.00 94.75 74 ARG A C 1
ATOM 583 O O . ARG A 1 74 ? 44.638 5.623 -106.607 1.00 94.75 74 ARG A O 1
ATOM 590 N N . GLN A 1 75 ? 46.583 4.709 -107.263 1.00 95.38 75 GLN A N 1
ATOM 591 C CA . GLN A 1 75 ? 46.557 3.631 -106.267 1.00 95.38 75 GLN A CA 1
ATOM 592 C C . GLN A 1 75 ? 46.667 4.165 -104.832 1.00 95.38 75 GLN A C 1
ATOM 594 O O . GLN A 1 75 ? 46.056 3.616 -103.919 1.00 95.38 75 GLN A O 1
ATOM 599 N N . GLU A 1 76 ? 47.448 5.221 -104.606 1.00 94.94 76 GLU A N 1
ATOM 600 C CA . GLU A 1 76 ? 47.544 5.910 -103.315 1.00 94.94 76 GLU A CA 1
ATOM 601 C C . GLU A 1 76 ? 46.233 6.616 -102.953 1.00 94.94 76 GLU A C 1
ATOM 603 O O . GLU A 1 76 ? 45.774 6.491 -101.817 1.00 94.94 76 GLU A O 1
ATOM 608 N N . LEU A 1 77 ? 45.576 7.271 -103.916 1.00 92.88 77 LEU A N 1
ATOM 609 C CA . LEU A 1 77 ? 44.256 7.874 -103.727 1.00 92.88 77 LEU A CA 1
ATOM 610 C C . LEU A 1 77 ? 43.184 6.823 -103.392 1.00 92.88 77 LEU A C 1
ATOM 612 O O . LEU A 1 77 ? 42.388 7.044 -102.484 1.00 92.88 77 LEU A O 1
ATOM 616 N N . GLU A 1 78 ? 43.179 5.668 -104.059 1.00 95.06 78 GLU A N 1
ATOM 617 C CA . GLU A 1 78 ? 42.252 4.561 -103.774 1.00 95.06 78 GLU A CA 1
ATOM 618 C C . GLU A 1 78 ? 42.504 3.936 -102.384 1.00 95.06 78 GLU A C 1
ATOM 620 O O . GLU A 1 78 ? 41.572 3.697 -101.605 1.00 95.06 78 GLU A O 1
ATOM 625 N N . LYS A 1 79 ? 43.777 3.753 -102.002 1.00 95.31 79 LYS A N 1
ATOM 626 C CA . LYS A 1 79 ? 44.174 3.339 -100.641 1.00 95.31 79 LYS A CA 1
ATOM 627 C C . LYS A 1 79 ? 43.735 4.371 -99.592 1.00 95.31 79 LYS A C 1
ATOM 629 O O . LYS A 1 79 ? 43.200 3.996 -98.550 1.00 95.31 79 LYS A O 1
ATOM 634 N N . ALA A 1 80 ? 43.884 5.665 -99.872 1.00 92.94 80 ALA A N 1
ATOM 635 C CA . ALA A 1 80 ? 43.413 6.731 -98.992 1.00 92.94 80 ALA A CA 1
ATOM 636 C C . ALA A 1 80 ? 41.877 6.750 -98.875 1.00 92.94 80 ALA A C 1
ATOM 638 O O . ALA A 1 80 ? 41.352 6.844 -97.769 1.00 92.94 80 ALA A O 1
ATOM 639 N N . GLN A 1 81 ? 41.142 6.590 -99.980 1.00 94.62 81 GLN A N 1
ATOM 640 C CA . GLN A 1 81 ? 39.673 6.545 -99.996 1.00 94.62 81 GLN A CA 1
ATOM 641 C C . GLN A 1 81 ? 39.110 5.332 -99.240 1.00 94.62 81 GLN A C 1
ATOM 643 O O . GLN A 1 81 ? 38.156 5.479 -98.470 1.00 94.62 81 GLN A O 1
ATOM 648 N N . SER A 1 82 ? 39.716 4.150 -99.386 1.00 94.19 82 SER A N 1
ATOM 649 C CA . SER A 1 82 ? 39.336 2.960 -98.607 1.00 94.19 82 SER A CA 1
ATOM 650 C C . SER A 1 82 ? 39.669 3.117 -97.116 1.00 94.19 82 SER A C 1
ATOM 652 O O . SER A 1 82 ? 38.848 2.761 -96.267 1.00 94.19 82 SER A O 1
ATOM 654 N N . GLY A 1 83 ? 40.798 3.751 -96.778 1.00 95.38 83 GLY A N 1
ATOM 655 C CA . GLY A 1 83 ? 41.128 4.160 -95.409 1.00 95.38 83 GLY A CA 1
ATOM 656 C C . GLY A 1 83 ? 40.106 5.133 -94.810 1.00 95.38 83 GLY A C 1
ATOM 657 O O . GLY A 1 83 ? 39.606 4.902 -93.710 1.00 95.38 83 GLY A O 1
ATOM 658 N N . VAL A 1 84 ? 39.718 6.175 -95.552 1.00 94.56 84 VAL A N 1
ATOM 659 C CA . VAL A 1 84 ? 38.679 7.141 -95.146 1.00 94.56 84 VAL A CA 1
ATOM 660 C C . VAL A 1 84 ? 37.321 6.459 -94.965 1.00 94.56 84 VAL A C 1
ATOM 662 O O . VAL A 1 84 ? 36.639 6.732 -93.978 1.00 94.56 84 VAL A O 1
ATOM 665 N N . SER A 1 85 ? 36.945 5.541 -95.859 1.00 94.94 85 SER A N 1
ATOM 666 C CA . SER A 1 85 ? 35.703 4.757 -95.751 1.00 94.94 85 SER A CA 1
ATOM 667 C C . SER A 1 85 ? 35.685 3.888 -94.491 1.00 94.94 85 SER A C 1
ATOM 669 O O . SER A 1 85 ? 34.677 3.831 -93.787 1.00 94.94 85 SER A O 1
ATOM 671 N N . ARG A 1 86 ? 36.821 3.264 -94.153 1.00 95.69 86 ARG A N 1
ATOM 672 C CA . ARG A 1 86 ? 36.977 2.497 -92.913 1.00 95.69 86 ARG A CA 1
ATOM 673 C C . ARG A 1 86 ? 36.872 3.386 -91.672 1.00 95.69 86 ARG A C 1
ATOM 675 O O . ARG A 1 86 ? 36.127 3.044 -90.761 1.00 95.69 86 ARG A O 1
ATOM 682 N N . ILE A 1 87 ? 37.545 4.539 -91.662 1.00 94.50 87 ILE A N 1
ATOM 683 C CA . ILE A 1 87 ? 37.479 5.509 -90.556 1.00 94.50 87 ILE A CA 1
ATOM 684 C C . ILE A 1 87 ? 36.041 6.004 -90.337 1.00 94.50 87 ILE A C 1
ATOM 686 O O . ILE A 1 87 ? 35.626 6.150 -89.193 1.00 94.50 87 ILE A O 1
ATOM 690 N N . HIS A 1 88 ? 35.254 6.205 -91.400 1.00 94.62 88 HIS A N 1
ATOM 691 C CA . HIS A 1 88 ? 33.829 6.533 -91.274 1.00 94.62 88 HIS A CA 1
ATOM 692 C C . HIS A 1 88 ? 33.030 5.389 -90.635 1.00 94.62 88 HIS A C 1
ATOM 694 O O . HIS A 1 88 ? 32.311 5.623 -89.668 1.00 94.62 88 HIS A O 1
ATOM 700 N N . ALA A 1 89 ? 33.209 4.147 -91.095 1.00 95.12 89 ALA A N 1
ATOM 701 C CA . ALA A 1 89 ? 32.530 2.992 -90.504 1.00 95.12 89 ALA A CA 1
ATOM 702 C C . ALA A 1 89 ? 32.904 2.767 -89.023 1.00 95.12 89 ALA A C 1
ATOM 704 O O . ALA A 1 89 ? 32.039 2.436 -88.213 1.00 95.12 89 ALA A O 1
ATOM 705 N N . ASP A 1 90 ? 34.172 2.970 -88.653 1.00 94.69 90 ASP A N 1
ATOM 706 C CA . ASP A 1 90 ? 34.647 2.848 -87.270 1.00 94.69 90 ASP A CA 1
ATOM 707 C C . ASP A 1 90 ? 34.161 4.021 -86.387 1.00 94.69 90 ASP A C 1
ATOM 709 O O . ASP A 1 90 ? 33.763 3.806 -85.241 1.00 94.69 90 ASP A O 1
ATOM 713 N N . ARG A 1 91 ? 34.067 5.242 -86.935 1.00 93.88 91 ARG A N 1
ATOM 714 C CA . ARG A 1 91 ? 33.431 6.406 -86.285 1.00 93.88 91 ARG A CA 1
ATOM 715 C C . ARG A 1 91 ? 31.944 6.167 -86.009 1.00 93.88 91 ARG A C 1
ATOM 717 O O . ARG A 1 91 ? 31.468 6.475 -84.921 1.00 93.88 91 ARG A O 1
ATOM 724 N N . ASP A 1 92 ? 31.210 5.624 -86.976 1.00 95.56 92 ASP A N 1
ATOM 725 C CA . ASP A 1 92 ? 29.755 5.453 -86.874 1.00 95.56 92 ASP A CA 1
ATOM 726 C C . ASP A 1 92 ? 29.384 4.305 -85.915 1.00 95.56 92 ASP A C 1
ATOM 728 O O . ASP A 1 92 ? 28.387 4.388 -85.189 1.00 95.56 92 ASP A O 1
ATOM 732 N N . ARG A 1 93 ? 30.252 3.287 -85.801 1.00 95.56 93 ARG A N 1
ATOM 733 C CA . ARG A 1 93 ? 30.226 2.304 -84.700 1.00 95.56 93 ARG A CA 1
ATOM 734 C C . ARG A 1 93 ? 30.430 2.978 -83.343 1.00 95.56 93 ARG A C 1
ATOM 736 O O . ARG A 1 93 ? 29.602 2.792 -82.458 1.00 95.56 93 ARG A O 1
ATOM 743 N N . ALA A 1 94 ? 31.471 3.801 -83.199 1.00 93.75 94 ALA A N 1
ATOM 744 C CA . ALA A 1 94 ? 31.768 4.488 -81.942 1.00 93.75 94 ALA A CA 1
ATOM 745 C C . ALA A 1 94 ? 30.638 5.442 -81.501 1.00 93.75 94 ALA A C 1
ATOM 747 O O . ALA A 1 94 ? 30.308 5.487 -80.318 1.00 93.75 94 ALA A O 1
ATOM 748 N N . PHE A 1 95 ? 29.981 6.150 -82.430 1.00 94.25 95 PHE A N 1
ATOM 749 C CA . PHE A 1 95 ? 28.763 6.913 -82.118 1.00 94.25 95 PHE A CA 1
ATOM 750 C C . PHE A 1 95 ? 27.633 6.007 -81.611 1.00 94.25 95 PHE A C 1
ATOM 752 O O . PHE A 1 95 ? 27.062 6.287 -80.558 1.00 94.25 95 PHE A O 1
ATOM 759 N N . SER A 1 96 ? 27.375 4.888 -82.296 1.00 95.19 96 SER A N 1
ATOM 760 C CA . SER A 1 96 ? 26.351 3.908 -81.898 1.00 95.19 96 SER A CA 1
ATOM 761 C C . SER A 1 96 ? 26.616 3.281 -80.518 1.00 95.19 96 SER A C 1
ATOM 763 O O . SER A 1 96 ? 25.685 2.884 -79.819 1.00 95.19 96 SER A O 1
ATOM 765 N N . GLU A 1 97 ? 27.882 3.153 -80.116 1.00 95.38 97 GLU A N 1
ATOM 766 C CA . GLU A 1 97 ? 28.286 2.686 -78.783 1.00 95.38 97 GLU A CA 1
ATOM 767 C C . GLU A 1 97 ? 28.120 3.783 -77.723 1.00 95.38 97 GLU A C 1
ATOM 769 O O . GLU A 1 97 ? 27.558 3.524 -76.659 1.00 95.38 97 GLU A O 1
ATOM 774 N N . VAL A 1 98 ? 28.511 5.026 -78.026 1.00 94.12 98 VAL A N 1
ATOM 775 C CA . VAL A 1 98 ? 28.300 6.187 -77.144 1.00 94.12 98 VAL A CA 1
ATOM 776 C C . VAL A 1 98 ? 26.811 6.449 -76.886 1.00 94.12 98 VAL A C 1
ATOM 778 O O . VAL A 1 98 ? 26.448 6.825 -75.773 1.00 94.12 98 VAL A O 1
ATOM 781 N N . GLU A 1 99 ? 25.937 6.240 -77.871 1.00 95.88 99 GLU A N 1
ATOM 782 C CA . GLU A 1 99 ? 24.484 6.360 -77.690 1.00 95.88 99 GLU A CA 1
ATOM 783 C C . GLU A 1 99 ? 23.930 5.275 -76.756 1.00 95.88 99 GLU A C 1
ATOM 785 O O . GLU A 1 99 ? 23.236 5.609 -75.796 1.00 95.88 99 GLU A O 1
ATOM 790 N N . LYS A 1 100 ? 24.324 4.006 -76.928 1.00 95.94 100 LYS A N 1
ATOM 791 C CA . LYS A 1 100 ? 23.948 2.919 -75.999 1.00 95.94 100 LYS A CA 1
ATOM 792 C C . LYS A 1 100 ? 24.422 3.184 -74.571 1.00 95.94 100 LYS A C 1
ATOM 794 O O . LYS A 1 100 ? 23.643 3.031 -73.635 1.00 95.94 100 LYS A O 1
ATOM 799 N N . ILE A 1 101 ? 25.667 3.636 -74.402 1.00 94.94 101 ILE A N 1
ATOM 800 C CA . ILE A 1 101 ? 26.233 3.963 -73.085 1.00 94.94 101 ILE A CA 1
ATOM 801 C C . ILE A 1 101 ? 25.461 5.119 -72.427 1.00 94.94 101 ILE A C 1
ATOM 803 O O . ILE A 1 101 ? 25.246 5.091 -71.216 1.00 94.94 101 ILE A O 1
ATOM 807 N N . LYS A 1 102 ? 24.978 6.108 -73.196 1.00 94.12 102 LYS A N 1
ATOM 808 C CA . LYS A 1 102 ? 24.085 7.158 -72.672 1.00 94.12 102 LYS A CA 1
ATOM 809 C C . LYS A 1 102 ? 22.733 6.597 -72.238 1.00 94.12 102 LYS A C 1
ATOM 811 O O . LYS A 1 102 ? 22.310 6.892 -71.125 1.00 94.12 102 LYS A O 1
ATOM 816 N N . GLU A 1 103 ? 22.085 5.755 -73.046 1.00 95.38 103 GLU A N 1
ATOM 817 C CA . GLU A 1 103 ? 20.825 5.118 -72.639 1.00 95.38 103 GLU A CA 1
ATOM 818 C C . GLU A 1 103 ? 20.995 4.261 -71.370 1.00 95.38 103 GLU A C 1
ATOM 820 O O . GLU A 1 103 ? 20.128 4.246 -70.498 1.00 95.38 103 GLU A O 1
ATOM 825 N N . GLU A 1 104 ? 22.105 3.531 -71.245 1.00 94.81 104 GLU A N 1
ATOM 826 C CA . GLU A 1 104 ? 22.429 2.730 -70.059 1.00 94.81 104 GLU A CA 1
ATOM 827 C C . GLU A 1 104 ? 22.736 3.608 -68.836 1.00 94.81 104 GLU A C 1
ATOM 829 O O . GLU A 1 104 ? 22.284 3.298 -67.729 1.00 94.81 104 GLU A O 1
ATOM 834 N N . MET A 1 105 ? 23.410 4.746 -69.023 1.00 93.69 105 MET A N 1
ATOM 835 C CA . MET A 1 105 ? 23.610 5.759 -67.983 1.00 93.69 105 MET A CA 1
ATOM 836 C C . MET A 1 105 ? 22.272 6.356 -67.512 1.00 93.69 105 MET A C 1
ATOM 838 O O . MET A 1 105 ? 22.030 6.439 -66.312 1.00 93.69 105 MET A O 1
ATOM 842 N N . GLU A 1 106 ? 21.359 6.696 -68.424 1.00 95.56 106 GLU A N 1
ATOM 843 C CA . GLU A 1 106 ? 20.026 7.207 -68.077 1.00 95.56 106 GLU A CA 1
ATOM 844 C C . GLU A 1 106 ? 19.173 6.144 -67.360 1.00 95.56 106 GLU A C 1
ATOM 846 O O . GLU A 1 106 ? 18.551 6.427 -66.331 1.00 95.56 106 GLU A O 1
ATOM 851 N N . ARG A 1 107 ? 19.194 4.887 -67.831 1.00 94.94 107 ARG A N 1
ATOM 852 C CA . ARG A 1 107 ? 18.517 3.745 -67.180 1.00 94.94 107 ARG A CA 1
ATOM 853 C C . ARG A 1 107 ? 19.055 3.482 -65.772 1.00 94.94 107 ARG A C 1
ATOM 855 O O . ARG A 1 107 ? 18.268 3.241 -64.850 1.00 94.94 107 ARG A O 1
ATOM 862 N N . THR A 1 108 ? 20.373 3.528 -65.582 1.00 94.81 108 THR A N 1
ATOM 863 C CA . THR A 1 108 ? 21.003 3.318 -64.268 1.00 94.81 108 THR A CA 1
ATOM 864 C C . THR A 1 108 ? 20.776 4.504 -63.333 1.00 94.81 108 THR A C 1
ATOM 866 O O . THR A 1 108 ? 20.413 4.281 -62.180 1.00 94.81 108 THR A O 1
ATOM 869 N N . GLN A 1 109 ? 20.839 5.748 -63.817 1.00 94.06 109 GLN A N 1
ATOM 870 C CA . GLN A 1 109 ? 20.504 6.947 -63.039 1.00 94.06 109 GLN A CA 1
ATOM 871 C C . GLN A 1 109 ? 19.027 6.959 -62.602 1.00 94.06 109 GLN A C 1
ATOM 873 O O . GLN A 1 109 ? 18.727 7.213 -61.434 1.00 94.06 109 GLN A O 1
ATOM 878 N N . ALA A 1 110 ? 18.096 6.595 -63.491 1.00 94.81 110 ALA A N 1
ATOM 879 C CA . ALA A 1 110 ? 16.678 6.450 -63.153 1.00 94.81 110 ALA A CA 1
ATOM 880 C C . ALA A 1 110 ? 16.415 5.307 -62.151 1.00 94.81 110 ALA A C 1
ATOM 882 O O . ALA A 1 110 ? 15.467 5.368 -61.365 1.00 94.81 110 ALA A O 1
ATOM 883 N N . THR A 1 111 ? 17.250 4.265 -62.157 1.00 95.50 111 THR A N 1
ATOM 884 C CA . THR A 1 111 ? 17.186 3.159 -61.187 1.00 95.50 111 THR A CA 1
ATOM 885 C C . THR A 1 111 ? 17.768 3.566 -59.831 1.00 95.50 111 THR A C 1
ATOM 887 O O . THR A 1 111 ? 17.161 3.279 -58.799 1.00 95.50 111 THR A O 1
ATOM 890 N N . LEU A 1 112 ? 18.870 4.322 -59.821 1.00 93.81 112 LEU A N 1
ATOM 891 C CA . LEU A 1 112 ? 19.456 4.916 -58.620 1.00 93.81 112 LEU A CA 1
ATOM 892 C C . LEU A 1 112 ? 18.465 5.856 -57.921 1.00 93.81 112 LEU A C 1
ATOM 894 O O . LEU A 1 112 ? 18.225 5.684 -56.730 1.00 93.81 112 LEU A O 1
ATOM 898 N N . GLY A 1 113 ? 17.813 6.766 -58.655 1.00 95.62 113 GLY A N 1
ATOM 899 C CA . GLY A 1 113 ? 16.810 7.678 -58.089 1.00 95.62 113 GLY A CA 1
ATOM 900 C C . GLY A 1 113 ? 15.600 6.957 -57.476 1.00 95.62 113 GLY A C 1
ATOM 901 O O . GLY A 1 113 ? 15.116 7.340 -56.412 1.00 95.62 113 GLY A O 1
ATOM 902 N N . LYS A 1 114 ? 15.143 5.853 -58.088 1.00 96.06 114 LYS A N 1
ATOM 903 C CA . LYS A 1 114 ? 14.104 4.984 -57.498 1.00 96.06 114 LYS A CA 1
ATOM 904 C C . LYS A 1 114 ? 14.584 4.308 -56.210 1.00 96.06 114 LYS A C 1
ATOM 906 O O . LYS A 1 114 ? 13.825 4.252 -55.246 1.00 96.06 114 LYS A O 1
ATOM 911 N N . SER A 1 115 ? 15.827 3.826 -56.192 1.00 94.19 115 SER A N 1
ATOM 912 C CA . SER A 1 115 ? 16.445 3.195 -55.020 1.00 94.19 115 SER A CA 1
ATOM 913 C C . SER A 1 115 ? 16.633 4.189 -53.866 1.00 94.19 115 SER A C 1
ATOM 915 O O . SER A 1 115 ? 16.297 3.878 -52.727 1.00 94.19 115 SER A O 1
ATOM 917 N N . GLN A 1 116 ? 17.061 5.421 -54.161 1.00 94.38 116 GLN A N 1
ATOM 918 C CA . GLN A 1 116 ? 17.167 6.517 -53.191 1.00 94.38 116 GLN A CA 1
ATOM 919 C C . GLN A 1 116 ? 15.800 6.854 -52.577 1.00 94.38 116 GLN A C 1
ATOM 921 O O . GLN A 1 116 ? 15.658 6.811 -51.359 1.00 94.38 116 GLN A O 1
ATOM 926 N N . LEU A 1 117 ? 14.762 7.054 -53.398 1.00 95.88 117 LEU A N 1
ATOM 927 C CA . LEU A 1 117 ? 13.397 7.305 -52.914 1.00 95.88 117 LEU A CA 1
ATOM 928 C C . LEU A 1 117 ? 12.819 6.120 -52.109 1.00 95.88 117 LEU A C 1
ATOM 930 O O . LEU A 1 117 ? 11.987 6.308 -51.220 1.00 95.88 117 LEU A O 1
ATOM 934 N N . GLN A 1 118 ? 13.226 4.883 -52.413 1.00 95.62 118 GLN A N 1
ATOM 935 C CA . GLN A 1 118 ? 12.868 3.707 -51.614 1.00 95.62 118 GLN A CA 1
ATOM 936 C C . GLN A 1 118 ? 13.617 3.685 -50.274 1.00 95.62 118 GLN A C 1
ATOM 938 O O . GLN A 1 118 ? 13.004 3.387 -49.250 1.00 95.62 118 GLN A O 1
ATOM 943 N N . HIS A 1 119 ? 14.905 4.032 -50.260 1.00 93.75 119 HIS A N 1
ATOM 944 C CA . HIS A 1 119 ? 15.708 4.140 -49.044 1.00 93.75 119 HIS A CA 1
ATOM 945 C C . HIS A 1 119 ? 15.171 5.234 -48.110 1.00 93.75 119 HIS A C 1
ATOM 947 O O . HIS A 1 119 ? 14.938 4.955 -46.939 1.00 93.75 119 HIS A O 1
ATOM 953 N N . GLU A 1 120 ? 14.842 6.420 -48.631 1.00 96.75 120 GLU A N 1
ATOM 954 C CA . GLU A 1 120 ? 14.180 7.496 -47.876 1.00 96.75 120 GLU A CA 1
ATOM 955 C C . GLU A 1 120 ? 12.859 7.036 -47.245 1.00 96.75 120 GLU A C 1
ATOM 957 O O . GLU A 1 120 ? 12.594 7.323 -46.078 1.00 96.75 120 GLU A O 1
ATOM 962 N N . LYS A 1 121 ? 12.027 6.288 -47.984 1.00 96.12 121 LYS A N 1
ATOM 963 C CA . LYS A 1 121 ? 10.762 5.738 -47.462 1.00 96.12 121 LYS A CA 1
ATOM 964 C C . LYS A 1 121 ? 10.979 4.694 -46.370 1.00 96.12 121 LYS A C 1
ATOM 966 O O . LYS A 1 121 ? 10.216 4.672 -45.408 1.00 96.12 121 LYS A O 1
ATOM 971 N N . LEU A 1 122 ? 11.997 3.844 -46.510 1.00 94.25 122 LEU A N 1
ATOM 972 C CA . LEU A 1 122 ? 12.362 2.862 -45.490 1.00 94.25 122 LEU A CA 1
ATOM 973 C C . LEU A 1 122 ? 12.926 3.546 -44.239 1.00 94.25 122 LEU A C 1
ATOM 975 O O . LEU A 1 122 ? 12.516 3.182 -43.142 1.00 94.25 122 LEU A O 1
ATOM 979 N N . GLN A 1 123 ? 13.761 4.578 -44.391 1.00 95.75 123 GLN A N 1
ATOM 980 C CA . GLN A 1 123 ? 14.268 5.379 -43.274 1.00 95.75 123 GLN A CA 1
ATOM 981 C C . GLN A 1 123 ? 13.118 6.069 -42.528 1.00 95.75 123 GLN A C 1
ATOM 983 O O . GLN A 1 123 ? 12.921 5.806 -41.351 1.00 95.75 123 GLN A O 1
ATOM 988 N N . ASN A 1 124 ? 12.243 6.794 -43.235 1.00 96.06 124 ASN A N 1
ATOM 989 C CA . ASN A 1 124 ? 11.044 7.413 -42.648 1.00 96.06 124 ASN A CA 1
ATOM 990 C C . ASN A 1 124 ? 10.090 6.401 -41.973 1.00 96.06 124 ASN A C 1
ATOM 992 O O . ASN A 1 124 ? 9.255 6.792 -41.156 1.00 96.06 124 ASN A O 1
ATOM 996 N N . SER A 1 125 ? 10.151 5.116 -42.340 1.00 95.69 125 SER A N 1
ATOM 997 C CA . SER A 1 125 ? 9.396 4.045 -41.678 1.00 95.69 125 SER A CA 1
ATOM 998 C C . SER A 1 125 ? 10.125 3.488 -40.453 1.00 95.69 125 SER A C 1
ATOM 1000 O O . SER A 1 125 ? 9.465 3.131 -39.480 1.00 95.69 125 SER A O 1
ATOM 1002 N N . LEU A 1 126 ? 11.459 3.424 -40.489 1.00 94.50 126 LEU A N 1
ATOM 1003 C CA . LEU A 1 126 ? 12.310 3.047 -39.362 1.00 94.50 126 LEU A CA 1
ATOM 1004 C C . LEU A 1 126 ? 12.235 4.101 -38.253 1.00 94.50 126 LEU A C 1
ATOM 1006 O O . LEU A 1 126 ? 11.959 3.746 -37.113 1.00 94.50 126 LEU A O 1
ATOM 1010 N N . ASP A 1 127 ? 12.369 5.382 -38.603 1.00 96.62 127 ASP A N 1
ATOM 1011 C CA . ASP A 1 127 ? 12.276 6.507 -37.667 1.00 96.62 127 ASP A CA 1
ATOM 1012 C C . ASP A 1 127 ? 10.920 6.489 -36.936 1.00 96.62 127 ASP A C 1
ATOM 1014 O O . ASP A 1 127 ? 10.844 6.676 -35.723 1.00 96.62 127 ASP A O 1
ATOM 1018 N N . LYS A 1 128 ? 9.824 6.198 -37.652 1.00 96.50 128 LYS A N 1
ATOM 1019 C CA . LYS A 1 128 ? 8.484 6.049 -37.056 1.00 96.50 128 LYS A CA 1
ATOM 1020 C C . LYS A 1 128 ? 8.381 4.845 -36.126 1.00 96.50 128 LYS A C 1
ATOM 1022 O O . LYS A 1 128 ? 7.824 4.985 -35.043 1.00 96.50 128 LYS A O 1
ATOM 1027 N N . ALA A 1 129 ? 8.924 3.695 -36.525 1.00 93.31 129 ALA A N 1
ATOM 1028 C CA . ALA A 1 129 ? 8.936 2.500 -35.684 1.00 93.31 129 ALA A CA 1
ATOM 1029 C C . ALA A 1 129 ? 9.773 2.707 -34.409 1.00 93.31 129 ALA A C 1
ATOM 1031 O O . ALA A 1 129 ? 9.382 2.232 -33.349 1.00 93.31 129 ALA A O 1
ATOM 1032 N N . GLN A 1 130 ? 10.875 3.459 -34.485 1.00 95.12 130 GLN A N 1
ATOM 1033 C CA . GLN A 1 130 ? 11.677 3.854 -33.322 1.00 95.12 130 GLN A CA 1
ATOM 1034 C C . GLN A 1 130 ? 10.877 4.759 -32.376 1.00 95.12 130 GLN A C 1
ATOM 1036 O O . GLN A 1 130 ? 10.723 4.411 -31.211 1.00 95.12 130 GLN A O 1
ATOM 1041 N N . ASN A 1 131 ? 10.252 5.828 -32.886 1.00 96.19 131 ASN A N 1
ATOM 1042 C CA . ASN A 1 131 ? 9.377 6.693 -32.079 1.00 96.19 131 ASN A CA 1
ATOM 1043 C C . ASN A 1 131 ? 8.196 5.925 -31.440 1.00 96.19 131 ASN A C 1
ATOM 1045 O O . ASN A 1 131 ? 7.766 6.256 -30.335 1.00 96.19 131 ASN A O 1
ATOM 1049 N N . GLU A 1 132 ? 7.649 4.907 -32.116 1.00 95.81 132 GLU A N 1
ATOM 1050 C CA . GLU A 1 132 ? 6.597 4.050 -31.554 1.00 95.81 132 GLU A CA 1
ATOM 1051 C C . GLU A 1 132 ? 7.134 3.105 -30.468 1.00 95.81 132 GLU A C 1
ATOM 1053 O O . GLU A 1 132 ? 6.487 2.959 -29.431 1.00 95.81 132 GLU A O 1
ATOM 1058 N N . VAL A 1 133 ? 8.328 2.527 -30.651 1.00 94.50 133 VAL A N 1
ATOM 1059 C CA . VAL A 1 133 ? 9.032 1.749 -29.615 1.00 94.50 133 VAL A CA 1
ATOM 1060 C C . VAL A 1 133 ? 9.307 2.614 -28.388 1.00 94.50 133 VAL A C 1
ATOM 1062 O O . VAL A 1 133 ? 8.889 2.232 -27.298 1.00 94.50 133 VAL A O 1
ATOM 1065 N N . ASP A 1 134 ? 9.895 3.801 -28.553 1.00 96.12 134 ASP A N 1
ATOM 1066 C CA . ASP A 1 134 ? 10.165 4.738 -27.455 1.00 96.12 134 ASP A CA 1
ATOM 1067 C C . ASP A 1 134 ? 8.875 5.079 -26.691 1.00 96.12 134 ASP A C 1
ATOM 1069 O O . ASP A 1 134 ? 8.825 5.012 -25.462 1.00 96.12 134 ASP A O 1
ATOM 1073 N N . HIS A 1 135 ? 7.783 5.360 -27.409 1.00 95.38 135 HIS A N 1
ATOM 1074 C CA . HIS A 1 135 ? 6.485 5.677 -26.811 1.00 95.38 135 HIS A CA 1
ATOM 1075 C C . HIS A 1 135 ? 5.770 4.465 -26.172 1.00 95.38 135 HIS A C 1
ATOM 1077 O O . HIS A 1 135 ? 4.888 4.642 -25.325 1.00 95.38 135 HIS A O 1
ATOM 1083 N N . LEU A 1 136 ? 6.124 3.233 -26.549 1.00 93.88 136 LEU A N 1
ATOM 1084 C CA . LEU A 1 136 ? 5.692 2.006 -25.870 1.00 93.88 136 LEU A CA 1
ATOM 1085 C C . LEU A 1 136 ? 6.544 1.721 -24.625 1.00 93.88 136 LEU A C 1
ATOM 1087 O O . LEU A 1 136 ? 5.981 1.343 -23.598 1.00 93.88 136 LEU A O 1
ATOM 1091 N N . GLN A 1 137 ? 7.853 1.980 -24.674 1.00 93.88 137 GLN A N 1
ATOM 1092 C CA . GLN A 1 137 ? 8.765 1.944 -23.525 1.00 93.88 137 GLN A CA 1
ATOM 1093 C C . GLN A 1 137 ? 8.280 2.908 -22.428 1.00 93.88 137 GLN A C 1
ATOM 1095 O O . GLN A 1 137 ? 8.027 2.519 -21.291 1.00 93.88 137 GLN A O 1
ATOM 1100 N N . ASP A 1 138 ? 7.998 4.147 -22.828 1.00 95.75 138 ASP A N 1
ATOM 1101 C CA . ASP A 1 138 ? 7.505 5.239 -21.989 1.00 95.75 138 ASP A CA 1
ATOM 1102 C C . ASP A 1 138 ? 6.119 4.944 -21.362 1.00 95.75 138 ASP A C 1
ATOM 1104 O O . ASP A 1 138 ? 5.767 5.497 -20.318 1.00 95.75 138 ASP A O 1
ATOM 1108 N N . LYS A 1 139 ? 5.327 4.033 -21.954 1.00 96.44 139 LYS A N 1
ATOM 1109 C CA . LYS A 1 139 ? 4.089 3.479 -21.363 1.00 96.44 139 LYS A CA 1
ATOM 1110 C C . LYS A 1 139 ? 4.355 2.291 -20.444 1.00 96.44 139 LYS A C 1
ATOM 1112 O O . LYS A 1 139 ? 3.691 2.178 -19.414 1.00 96.44 139 LYS A O 1
ATOM 1117 N N . LEU A 1 140 ? 5.297 1.419 -20.802 1.00 92.88 140 LEU A N 1
ATOM 1118 C CA . LEU A 1 140 ? 5.702 0.275 -19.990 1.00 92.88 140 LEU A CA 1
ATOM 1119 C C . LEU A 1 140 ? 6.259 0.742 -18.640 1.00 92.88 140 LEU A C 1
ATOM 1121 O O . LEU A 1 140 ? 5.818 0.245 -17.610 1.00 92.88 140 LEU A O 1
ATOM 1125 N N . ASP A 1 141 ? 7.120 1.759 -18.618 1.00 96.00 141 ASP A N 1
ATOM 1126 C CA . ASP A 1 141 ? 7.690 2.300 -17.377 1.00 96.00 141 ASP A CA 1
ATOM 1127 C C . ASP A 1 141 ? 6.626 2.960 -16.479 1.00 96.00 141 ASP A C 1
ATOM 1129 O O . ASP A 1 141 ? 6.635 2.798 -15.253 1.00 96.00 141 ASP A O 1
ATOM 1133 N N . LYS A 1 142 ? 5.630 3.629 -17.077 1.00 96.69 142 LYS A N 1
ATOM 1134 C CA . LYS A 1 142 ? 4.463 4.172 -16.354 1.00 96.69 142 LYS A CA 1
ATOM 1135 C C . LYS A 1 142 ? 3.577 3.057 -15.788 1.00 96.69 142 LYS A C 1
ATOM 1137 O O . LYS A 1 142 ? 3.121 3.155 -14.652 1.00 96.69 142 LYS A O 1
ATOM 1142 N N . ALA A 1 143 ? 3.393 1.961 -16.524 1.00 93.50 143 ALA A N 1
ATOM 1143 C CA . ALA A 1 143 ? 2.681 0.786 -16.024 1.00 93.50 143 ALA A CA 1
ATOM 1144 C C . ALA A 1 143 ? 3.462 0.060 -14.910 1.00 93.50 143 ALA A C 1
ATOM 1146 O O . ALA A 1 143 ? 2.866 -0.359 -13.920 1.00 93.50 143 ALA A O 1
ATOM 1147 N N . CYS A 1 144 ? 4.788 -0.050 -15.023 1.00 93.69 144 CYS A N 1
ATOM 1148 C CA . CYS A 1 144 ? 5.664 -0.660 -14.019 1.00 93.69 144 CYS A CA 1
ATOM 1149 C C . CYS A 1 144 ? 5.719 0.148 -12.713 1.00 93.69 144 CYS A C 1
ATOM 1151 O O . CYS A 1 144 ? 5.683 -0.435 -11.627 1.00 93.69 144 CYS A O 1
ATOM 1153 N N . THR A 1 145 ? 5.773 1.481 -12.795 1.00 95.75 145 THR A N 1
ATOM 1154 C CA . THR A 1 145 ? 5.749 2.355 -11.609 1.00 95.75 145 THR A CA 1
ATOM 1155 C C . THR A 1 145 ? 4.396 2.308 -10.895 1.00 95.75 145 THR A C 1
ATOM 1157 O O . THR A 1 145 ? 4.371 2.129 -9.676 1.00 95.75 145 THR A O 1
ATOM 1160 N N . GLU A 1 146 ? 3.278 2.349 -11.627 1.00 95.75 146 GLU A N 1
ATOM 1161 C CA . GLU A 1 146 ? 1.936 2.187 -11.046 1.00 95.75 146 GLU A CA 1
ATOM 1162 C C . GLU A 1 146 ? 1.717 0.779 -10.464 1.00 95.75 146 GLU A C 1
ATOM 1164 O O . GLU A 1 146 ? 1.185 0.637 -9.364 1.00 95.75 146 GLU A O 1
ATOM 1169 N N . ASN A 1 147 ? 2.204 -0.276 -11.128 1.00 93.50 147 ASN A N 1
ATOM 1170 C CA . ASN A 1 147 ? 2.167 -1.636 -10.584 1.00 93.50 147 ASN A CA 1
ATOM 1171 C C . ASN A 1 147 ? 2.916 -1.719 -9.243 1.00 93.50 147 ASN A C 1
ATOM 1173 O O . ASN A 1 147 ? 2.386 -2.252 -8.269 1.00 93.50 147 ASN A O 1
ATOM 1177 N N . ARG A 1 148 ? 4.106 -1.110 -9.148 1.00 96.31 148 ARG A N 1
ATOM 1178 C CA . ARG A 1 148 ? 4.882 -1.069 -7.901 1.00 96.31 148 ARG A CA 1
ATOM 1179 C C . ARG A 1 148 ? 4.200 -0.244 -6.804 1.00 96.31 148 ARG A C 1
ATOM 1181 O O . ARG A 1 148 ? 4.284 -0.625 -5.638 1.00 96.31 148 ARG A O 1
ATOM 1188 N N . ARG A 1 149 ? 3.477 0.827 -7.158 1.00 96.88 149 ARG A N 1
ATOM 1189 C CA . ARG A 1 149 ? 2.621 1.583 -6.224 1.00 96.88 149 ARG A CA 1
ATOM 1190 C C . ARG A 1 149 ? 1.497 0.703 -5.664 1.00 96.88 149 ARG A C 1
ATOM 1192 O O . ARG A 1 149 ? 1.309 0.659 -4.451 1.00 96.88 149 ARG A O 1
ATOM 1199 N N . LEU A 1 150 ? 0.802 -0.036 -6.531 1.00 94.56 150 LEU A N 1
ATOM 1200 C CA . LEU A 1 150 ? -0.286 -0.949 -6.160 1.00 94.56 150 LEU A CA 1
ATOM 1201 C C . LEU A 1 150 ? 0.193 -2.144 -5.316 1.00 94.56 150 LEU A C 1
ATOM 1203 O O . LEU A 1 150 ? -0.534 -2.597 -4.433 1.00 94.56 150 LEU A O 1
ATOM 1207 N N . VAL A 1 151 ? 1.417 -2.640 -5.536 1.00 94.75 151 VAL A N 1
ATOM 1208 C CA . VAL A 1 151 ? 2.033 -3.676 -4.684 1.00 94.75 151 VAL A CA 1
ATOM 1209 C C . VAL A 1 151 ? 2.252 -3.159 -3.259 1.00 94.75 151 VAL A C 1
ATOM 1211 O O . VAL A 1 151 ? 1.814 -3.814 -2.317 1.00 94.75 151 VAL A O 1
ATOM 1214 N N . LEU A 1 152 ? 2.831 -1.965 -3.092 1.00 94.94 152 LEU A N 1
ATOM 1215 C CA . LEU A 1 152 ? 3.029 -1.350 -1.770 1.00 94.94 152 LEU A CA 1
ATOM 1216 C C . LEU A 1 152 ? 1.694 -1.043 -1.066 1.00 94.94 152 LEU A C 1
ATOM 1218 O O . LEU A 1 152 ? 1.564 -1.228 0.144 1.00 94.94 152 LEU A O 1
ATOM 1222 N N . GLU A 1 153 ? 0.678 -0.611 -1.818 1.00 95.25 153 GLU A N 1
ATOM 1223 C CA . GLU A 1 153 ? -0.676 -0.395 -1.294 1.00 95.25 153 GLU A CA 1
ATOM 1224 C C . GLU A 1 153 ? -1.317 -1.710 -0.812 1.00 95.25 153 GLU A C 1
ATOM 1226 O O . GLU A 1 153 ? -1.868 -1.763 0.289 1.00 95.25 153 GLU A O 1
ATOM 1231 N N . LYS A 1 154 ? -1.166 -2.803 -1.574 1.00 95.00 154 LYS A N 1
ATOM 1232 C CA . LYS A 1 154 ? -1.600 -4.152 -1.176 1.00 95.00 154 LYS A CA 1
ATOM 1233 C C . LYS A 1 154 ? -0.864 -4.655 0.070 1.00 95.00 154 LYS A C 1
ATOM 1235 O O . LYS A 1 154 ? -1.499 -5.229 0.953 1.00 95.00 154 LYS A O 1
ATOM 1240 N N . GLU A 1 155 ? 0.453 -4.476 0.150 1.00 96.31 155 GLU A N 1
ATOM 1241 C CA . GLU A 1 155 ? 1.257 -4.879 1.313 1.00 96.31 155 GLU A CA 1
ATOM 1242 C C . GLU A 1 155 ? 0.791 -4.148 2.578 1.00 96.31 155 GLU A C 1
ATOM 1244 O O . GLU A 1 155 ? 0.532 -4.790 3.598 1.00 96.31 155 GLU A O 1
ATOM 1249 N N . LYS A 1 156 ? 0.556 -2.831 2.485 1.00 96.62 156 LYS A N 1
ATOM 1250 C CA . LYS A 1 156 ? -0.020 -2.048 3.584 1.00 96.62 156 LYS A CA 1
ATOM 1251 C C . LYS A 1 156 ? -1.408 -2.560 3.991 1.00 96.62 156 LYS A C 1
ATOM 1253 O O . LYS A 1 156 ? -1.635 -2.803 5.171 1.00 96.62 156 LYS A O 1
ATOM 1258 N N . LEU A 1 157 ? -2.317 -2.769 3.034 1.00 93.81 157 LEU A N 1
ATOM 1259 C CA . LEU A 1 157 ? -3.664 -3.289 3.315 1.00 93.81 157 LEU A CA 1
ATOM 1260 C C . LEU A 1 157 ? -3.640 -4.695 3.939 1.00 93.81 157 LEU A C 1
ATOM 1262 O O . LEU A 1 157 ? -4.519 -5.023 4.731 1.00 93.81 157 LEU A O 1
ATOM 1266 N N . THR A 1 158 ? -2.626 -5.507 3.624 1.00 95.69 158 THR A N 1
ATOM 1267 C CA . THR A 1 158 ? -2.420 -6.827 4.244 1.00 95.69 158 THR A CA 1
ATOM 1268 C C . THR A 1 158 ? -1.994 -6.678 5.710 1.00 95.69 158 THR A C 1
ATOM 1270 O O . THR A 1 158 ? -2.577 -7.314 6.582 1.00 95.69 158 THR A O 1
ATOM 1273 N N . TYR A 1 159 ? -1.057 -5.771 6.010 1.00 96.25 159 TYR A N 1
ATOM 1274 C CA . TYR A 1 159 ? -0.665 -5.453 7.389 1.00 96.25 159 TYR A CA 1
ATOM 1275 C C . TYR A 1 159 ? -1.825 -4.870 8.216 1.00 96.25 159 TYR A C 1
ATOM 1277 O O . TYR A 1 159 ? -2.042 -5.274 9.361 1.00 96.25 159 TYR A O 1
ATOM 1285 N N . ASP A 1 160 ? -2.599 -3.948 7.635 1.00 95.62 160 ASP A N 1
ATOM 1286 C CA . ASP A 1 160 ? -3.776 -3.363 8.285 1.00 95.62 160 ASP A CA 1
ATOM 1287 C C . ASP A 1 160 ? -4.845 -4.444 8.571 1.00 95.62 160 ASP A C 1
ATOM 1289 O O . ASP A 1 160 ? -5.443 -4.444 9.651 1.00 95.62 160 ASP A O 1
ATOM 1293 N N . TYR A 1 161 ? -5.031 -5.411 7.661 1.00 95.19 161 TYR A N 1
ATOM 1294 C CA . TYR A 1 161 ? -5.902 -6.579 7.852 1.00 95.19 161 TYR A CA 1
ATOM 1295 C C . TYR A 1 161 ? -5.421 -7.496 8.990 1.00 95.19 161 TYR A C 1
ATOM 1297 O O . TYR A 1 161 ? -6.211 -7.818 9.878 1.00 95.19 161 TYR A O 1
ATOM 1305 N N . ASP A 1 162 ? -4.139 -7.870 9.025 1.00 96.44 162 ASP A N 1
ATOM 1306 C CA . ASP A 1 162 ? -3.581 -8.734 10.079 1.00 96.44 162 ASP A CA 1
ATOM 1307 C C . ASP A 1 162 ? -3.666 -8.072 11.469 1.00 96.44 162 ASP A C 1
ATOM 1309 O O . ASP A 1 162 ? -3.952 -8.723 12.481 1.00 96.44 162 ASP A O 1
ATOM 1313 N N . ASN A 1 163 ? -3.488 -6.748 11.530 1.00 95.75 163 ASN A N 1
ATOM 1314 C CA . ASN A 1 163 ? -3.689 -5.954 12.741 1.00 95.75 163 ASN A CA 1
ATOM 1315 C C . ASN A 1 163 ? -5.166 -5.953 13.189 1.00 95.75 163 ASN A C 1
ATOM 1317 O O . ASN A 1 163 ? -5.454 -6.190 14.366 1.00 95.75 163 ASN A O 1
ATOM 1321 N N . LEU A 1 164 ? -6.107 -5.749 12.260 1.00 93.94 164 LEU A N 1
ATOM 1322 C CA . LEU A 1 164 ? -7.551 -5.841 12.516 1.00 93.94 164 LEU A CA 1
ATOM 1323 C C . LEU A 1 164 ? -7.966 -7.241 12.996 1.00 93.94 164 LEU A C 1
ATOM 1325 O O . LEU A 1 164 ? -8.702 -7.347 13.978 1.00 93.94 164 LEU A O 1
ATOM 1329 N N . GLN A 1 165 ? -7.441 -8.306 12.386 1.00 94.75 165 GLN A N 1
ATOM 1330 C CA . GLN A 1 165 ? -7.666 -9.686 12.824 1.00 94.75 165 GLN A CA 1
ATOM 1331 C C . GLN A 1 165 ? -7.130 -9.909 14.248 1.00 94.75 165 GLN A C 1
ATOM 1333 O O . GLN A 1 165 ? -7.850 -10.401 15.114 1.00 94.75 165 GLN A O 1
ATOM 1338 N N . SER A 1 166 ? -5.912 -9.441 14.545 1.00 95.25 166 SER A N 1
ATOM 1339 C CA . SER A 1 166 ? -5.335 -9.522 15.894 1.00 95.25 166 SER A CA 1
ATOM 1340 C C . SER A 1 166 ? -6.148 -8.753 16.946 1.00 95.25 166 SER A C 1
ATOM 1342 O O . SER A 1 166 ? -6.168 -9.139 18.117 1.00 95.25 166 SER A O 1
ATOM 1344 N N . GLN A 1 167 ? -6.806 -7.653 16.569 1.00 94.06 167 GLN A N 1
ATOM 1345 C CA . GLN A 1 167 ? -7.718 -6.913 17.448 1.00 94.06 167 GLN A CA 1
ATOM 1346 C C . GLN A 1 167 ? -9.051 -7.649 17.641 1.00 94.06 167 GLN A C 1
ATOM 1348 O O . GLN A 1 167 ? -9.536 -7.726 18.772 1.00 94.06 167 GLN A O 1
ATOM 1353 N N . LEU A 1 168 ? -9.600 -8.250 16.581 1.00 93.56 168 LEU A N 1
ATOM 1354 C CA . LEU A 1 168 ? -10.801 -9.085 16.643 1.00 93.56 168 LEU A CA 1
ATOM 1355 C C . LEU A 1 168 ? -10.595 -10.297 17.565 1.00 93.56 168 LEU A C 1
ATOM 1357 O O . LEU A 1 168 ? -11.412 -10.525 18.455 1.00 93.56 168 LEU A O 1
ATOM 1361 N N . ASP A 1 169 ? -9.476 -11.011 17.438 1.00 95.88 169 ASP A N 1
ATOM 1362 C CA . ASP A 1 169 ? -9.155 -12.171 18.282 1.00 95.88 169 ASP A CA 1
ATOM 1363 C C . ASP A 1 169 ? -9.026 -11.784 19.769 1.00 95.88 169 ASP A C 1
ATOM 1365 O O . ASP A 1 169 ? -9.508 -12.496 20.656 1.00 95.88 169 ASP A O 1
ATOM 1369 N N . LYS A 1 170 ? -8.441 -10.612 20.062 1.00 95.94 170 LYS A N 1
ATOM 1370 C CA . LYS A 1 170 ? -8.380 -10.049 21.426 1.00 95.94 170 LYS A CA 1
ATOM 1371 C C . LYS A 1 170 ? -9.773 -9.701 21.957 1.00 95.94 170 LYS A C 1
ATOM 1373 O O . LYS A 1 170 ? -10.078 -10.036 23.102 1.00 95.94 170 LYS A O 1
ATOM 1378 N N . ALA A 1 171 ? -10.623 -9.078 21.139 1.00 92.75 171 ALA A N 1
ATOM 1379 C CA . ALA A 1 171 ? -11.991 -8.721 21.512 1.00 92.75 171 ALA A CA 1
ATOM 1380 C C . ALA A 1 171 ? -12.866 -9.964 21.760 1.00 92.75 171 ALA A C 1
ATOM 1382 O O . ALA A 1 171 ? -13.578 -10.022 22.763 1.00 92.75 171 ALA A O 1
ATOM 1383 N N . LEU A 1 172 ? -12.753 -10.997 20.918 1.00 94.25 172 LEU A N 1
ATOM 1384 C CA . LEU A 1 172 ? -13.400 -12.299 21.113 1.00 94.25 172 LEU A CA 1
ATOM 1385 C C . LEU A 1 172 ? -12.898 -12.986 22.394 1.00 94.25 172 LEU A C 1
ATOM 1387 O O . LEU A 1 172 ? -13.699 -13.472 23.194 1.00 94.25 172 LEU A O 1
ATOM 1391 N N . GLY A 1 173 ? -11.585 -12.959 22.642 1.00 94.75 173 GLY A N 1
ATOM 1392 C CA . GLY A 1 173 ? -10.980 -13.468 23.874 1.00 94.75 173 GLY A CA 1
ATOM 1393 C C . GLY A 1 173 ? -11.448 -12.734 25.138 1.00 94.75 173 GLY A C 1
ATOM 1394 O O . GLY A 1 173 ? -11.630 -13.367 26.179 1.00 94.75 173 GLY A O 1
ATOM 1395 N N . GLN A 1 174 ? -11.691 -11.423 25.060 1.00 94.00 174 GLN A N 1
ATOM 1396 C CA . GLN A 1 174 ? -12.278 -10.639 26.149 1.00 94.00 174 GLN A CA 1
ATOM 1397 C C . GLN A 1 174 ? -13.769 -10.957 26.333 1.00 94.00 174 GLN A C 1
ATOM 1399 O O . GLN A 1 174 ? -14.196 -11.221 27.456 1.00 94.00 174 GLN A O 1
ATOM 1404 N N . ALA A 1 175 ? -14.551 -11.016 25.252 1.00 91.88 175 ALA A N 1
ATOM 1405 C CA . ALA A 1 175 ? -15.969 -11.372 25.296 1.00 91.88 175 ALA A CA 1
ATOM 1406 C C . ALA A 1 175 ? -16.195 -12.764 25.916 1.00 91.88 175 ALA A C 1
ATOM 1408 O O . ALA A 1 175 ? -17.079 -12.928 26.755 1.00 91.88 175 ALA A O 1
ATOM 1409 N N . ALA A 1 176 ? -15.343 -13.743 25.595 1.00 94.00 176 ALA A N 1
ATOM 1410 C CA . ALA A 1 176 ? -15.383 -15.080 26.189 1.00 94.00 176 ALA A CA 1
ATOM 1411 C C . ALA A 1 176 ? -15.080 -15.095 27.705 1.00 94.00 176 ALA A C 1
ATOM 1413 O O . ALA A 1 176 ? -15.596 -15.954 28.422 1.00 94.00 176 ALA A O 1
ATOM 1414 N N . ARG A 1 177 ? -14.278 -14.146 28.217 1.00 93.62 177 ARG A N 1
ATOM 1415 C CA . ARG A 1 177 ? -14.060 -13.964 29.668 1.00 93.62 177 ARG A CA 1
ATOM 1416 C C . ARG A 1 177 ? -15.282 -13.329 30.329 1.00 93.62 177 ARG A C 1
ATOM 1418 O O . ARG A 1 177 ? -15.820 -13.917 31.261 1.00 93.62 177 ARG A O 1
ATOM 1425 N N . MET A 1 178 ? -15.784 -12.222 29.774 1.00 91.38 178 MET A N 1
ATOM 1426 C CA . MET A 1 178 ? -16.998 -11.544 30.258 1.00 91.38 178 MET A CA 1
ATOM 1427 C C . MET A 1 178 ? -18.217 -12.484 30.289 1.00 91.38 178 MET A C 1
ATOM 1429 O O . MET A 1 178 ? -19.025 -12.430 31.212 1.00 91.38 178 MET A O 1
ATOM 1433 N N . GLN A 1 179 ? -18.341 -13.377 29.301 1.00 92.88 179 GLN A N 1
ATOM 1434 C CA . GLN A 1 179 ? -19.370 -14.419 29.251 1.00 92.88 179 GLN A CA 1
ATOM 1435 C C . GLN A 1 179 ? -19.262 -15.377 30.452 1.00 92.88 179 GLN A C 1
ATOM 1437 O O . GLN A 1 179 ? -20.257 -15.576 31.149 1.00 92.88 179 GLN A O 1
ATOM 1442 N N . LYS A 1 180 ? -18.065 -15.912 30.742 1.00 94.56 180 LYS A N 1
ATOM 1443 C CA . LYS A 1 180 ? -17.826 -16.792 31.903 1.00 94.56 180 LYS A CA 1
ATOM 1444 C C . LYS A 1 180 ? -18.031 -16.081 33.240 1.00 94.56 180 LYS A C 1
ATOM 1446 O O . LYS A 1 180 ? -18.574 -16.670 34.173 1.00 94.56 180 LYS A O 1
ATOM 1451 N N . GLU A 1 181 ? -17.627 -14.818 33.343 1.00 93.00 181 GLU A N 1
ATOM 1452 C CA . GLU A 1 181 ? -17.875 -13.993 34.529 1.00 93.00 181 GLU A CA 1
ATOM 1453 C C . GLU A 1 181 ? -19.382 -13.793 34.744 1.00 93.00 181 GLU A C 1
ATOM 1455 O O . GLU A 1 181 ? -19.870 -14.018 35.850 1.00 93.00 181 GLU A O 1
ATOM 1460 N N . ARG A 1 182 ? -20.154 -13.501 33.685 1.00 92.75 182 ARG A N 1
ATOM 1461 C CA . ARG A 1 182 ? -21.624 -13.408 33.757 1.00 92.75 182 ARG A CA 1
ATOM 1462 C C . ARG A 1 182 ? -22.278 -14.740 34.144 1.00 92.75 182 ARG A C 1
ATOM 1464 O O . ARG A 1 182 ? -23.221 -14.741 34.928 1.00 92.75 182 ARG A O 1
ATOM 1471 N N . GLU A 1 183 ? -21.795 -15.864 33.620 1.00 94.69 183 GLU A N 1
ATOM 1472 C CA . GLU A 1 183 ? -22.268 -17.208 33.994 1.00 94.69 183 GLU A CA 1
ATOM 1473 C C . GLU A 1 183 ? -21.990 -17.508 35.478 1.00 94.69 183 GLU A C 1
ATOM 1475 O O . GLU A 1 183 ? -22.876 -17.981 36.190 1.00 94.69 183 GLU A O 1
ATOM 1480 N N . THR A 1 184 ? -20.808 -17.137 35.978 1.00 94.06 184 THR A N 1
ATOM 1481 C CA . THR A 1 184 ? -20.434 -17.289 37.396 1.00 94.06 184 THR A CA 1
ATOM 1482 C C . THR A 1 184 ? -21.306 -16.410 38.302 1.00 94.06 184 THR A C 1
ATOM 1484 O O . THR A 1 184 ? -21.881 -16.897 39.275 1.00 94.06 184 THR A O 1
ATOM 1487 N N . LEU A 1 185 ? -21.488 -15.136 37.939 1.00 91.56 185 LEU A N 1
ATOM 1488 C CA . LEU A 1 185 ? -22.353 -14.193 38.655 1.00 91.56 185 LEU A CA 1
ATOM 1489 C C . LEU A 1 185 ? -23.833 -14.606 38.626 1.00 91.56 185 LEU A C 1
ATOM 1491 O O . LEU A 1 185 ? -24.547 -14.350 39.595 1.00 91.56 185 LEU A O 1
ATOM 1495 N N . SER A 1 186 ? -24.301 -15.272 37.563 1.00 94.81 186 SER A N 1
ATOM 1496 C CA . SER A 1 186 ? -25.650 -15.853 37.524 1.00 94.81 186 SER A CA 1
ATOM 1497 C C . SER A 1 186 ? -25.801 -16.947 38.580 1.00 94.81 186 SER A C 1
ATOM 1499 O O . SER A 1 186 ? -26.721 -16.881 39.389 1.00 94.81 186 SER A O 1
ATOM 1501 N N . LEU A 1 187 ? -24.859 -17.896 38.641 1.00 94.38 187 LEU A N 1
ATOM 1502 C CA . LEU A 1 187 ? -24.877 -18.979 39.632 1.00 94.38 187 LEU A CA 1
ATOM 1503 C C . LEU A 1 187 ? -24.831 -18.452 41.074 1.00 94.38 187 LEU A C 1
ATOM 1505 O O . LEU A 1 187 ? -25.532 -18.975 41.941 1.00 94.38 187 LEU A O 1
ATOM 1509 N N . ASP A 1 188 ? -24.051 -17.403 41.345 1.00 92.56 188 ASP A N 1
ATOM 1510 C CA . ASP A 1 188 ? -24.031 -16.763 42.665 1.00 92.56 188 ASP A CA 1
ATOM 1511 C C . ASP A 1 188 ? -25.296 -15.944 42.958 1.00 92.56 188 ASP A C 1
ATOM 1513 O O . ASP A 1 188 ? -25.786 -15.971 44.089 1.00 92.56 188 ASP A O 1
ATOM 1517 N N . THR A 1 189 ? -25.908 -15.317 41.949 1.00 90.81 189 THR A N 1
ATOM 1518 C CA . THR A 1 189 ? -27.237 -14.693 42.078 1.00 90.81 189 THR A CA 1
ATOM 1519 C C . THR A 1 189 ? -28.300 -15.736 42.432 1.00 90.81 189 THR A C 1
ATOM 1521 O O . THR A 1 189 ? -29.125 -15.500 43.313 1.00 90.81 189 THR A O 1
ATOM 1524 N N . ASP A 1 190 ? -28.258 -16.918 41.817 1.00 94.00 190 ASP A N 1
ATOM 1525 C CA . ASP A 1 190 ? -29.198 -18.011 42.087 1.00 94.00 190 ASP A CA 1
ATOM 1526 C C . ASP A 1 190 ? -28.993 -18.620 43.481 1.00 94.00 190 ASP A C 1
ATOM 1528 O O . ASP A 1 190 ? -29.960 -18.818 44.217 1.00 94.00 190 ASP A O 1
ATOM 1532 N N . ARG A 1 191 ? -27.738 -18.789 43.920 1.00 94.81 191 ARG A N 1
ATOM 1533 C CA . ARG A 1 191 ? -27.398 -19.148 45.312 1.00 94.81 191 ARG A CA 1
ATOM 1534 C C . ARG A 1 191 ? -27.885 -18.106 46.325 1.00 94.81 191 ARG A C 1
ATOM 1536 O O . ARG A 1 191 ? -28.257 -18.468 47.440 1.00 94.81 191 ARG A O 1
ATOM 1543 N N . ILE A 1 192 ? -27.862 -16.817 45.978 1.00 92.31 192 ILE A N 1
ATOM 1544 C CA . ILE A 1 192 ? -28.385 -15.739 46.832 1.00 92.31 192 ILE A CA 1
ATOM 1545 C C . ILE A 1 192 ? -29.919 -15.770 46.863 1.00 92.31 192 ILE A C 1
ATOM 1547 O O . ILE A 1 192 ? -30.489 -15.637 47.945 1.00 92.31 192 ILE A O 1
ATOM 1551 N N . ARG A 1 193 ? -30.589 -16.020 45.728 1.00 93.00 193 ARG A N 1
ATOM 1552 C CA . ARG A 1 193 ? -32.051 -16.209 45.667 1.00 93.00 193 ARG A CA 1
ATOM 1553 C C . ARG A 1 193 ? -32.510 -17.390 46.526 1.00 93.00 193 ARG A C 1
ATOM 1555 O O . ARG A 1 193 ? -33.390 -17.215 47.361 1.00 93.00 193 ARG A O 1
ATOM 1562 N N . GLU A 1 194 ? -31.854 -18.543 46.408 1.00 94.75 194 GLU A N 1
ATOM 1563 C CA . GLU A 1 194 ? -32.180 -19.741 47.196 1.00 94.75 194 GLU A CA 1
ATOM 1564 C C . GLU A 1 194 ? -31.972 -19.519 48.712 1.00 94.75 194 GLU A C 1
ATOM 1566 O O . GLU A 1 194 ? -32.751 -19.997 49.540 1.00 94.75 194 GLU A O 1
ATOM 1571 N N . LYS A 1 195 ? -30.949 -18.743 49.104 1.00 94.81 195 LYS A N 1
ATOM 1572 C CA . LYS A 1 195 ? -30.757 -18.308 50.500 1.00 94.81 195 LYS A CA 1
ATOM 1573 C C . LYS A 1 195 ? -31.853 -17.348 50.961 1.00 94.81 195 LYS A C 1
ATOM 1575 O O . LYS A 1 195 ? -32.362 -17.517 52.065 1.00 94.81 195 LYS A O 1
ATOM 1580 N N . LEU A 1 196 ? -32.215 -16.356 50.145 1.00 91.12 196 LEU A N 1
ATOM 1581 C CA . LEU A 1 196 ? -33.265 -15.384 50.463 1.00 91.12 196 LEU A CA 1
ATOM 1582 C C . LEU A 1 196 ? -34.611 -16.079 50.695 1.00 91.12 196 LEU A C 1
ATOM 1584 O O . LEU A 1 196 ? -35.265 -15.800 51.696 1.00 91.12 196 LEU A O 1
ATOM 1588 N N . GLU A 1 197 ? -34.982 -17.020 49.827 1.00 95.06 197 GLU A N 1
ATOM 1589 C CA . GLU A 1 197 ? -36.207 -17.815 49.948 1.00 95.06 197 GLU A CA 1
ATOM 1590 C C . GLU A 1 197 ? -36.218 -18.646 51.243 1.00 95.06 197 GLU A C 1
ATOM 1592 O O . GLU A 1 197 ? -37.178 -18.589 52.013 1.00 95.06 197 GLU A O 1
ATOM 1597 N N . LYS A 1 198 ? -35.113 -19.337 51.565 1.00 94.62 198 LYS A N 1
ATOM 1598 C CA . LYS A 1 198 ? -34.963 -20.069 52.839 1.00 94.62 198 LYS A CA 1
ATOM 1599 C C . LYS A 1 198 ? -35.115 -19.149 54.058 1.00 94.62 198 LYS A C 1
ATOM 1601 O O . LYS A 1 198 ? -35.809 -19.516 55.007 1.00 94.62 198 LYS A O 1
ATOM 1606 N N . THR A 1 199 ? -34.535 -17.949 54.022 1.00 91.62 199 THR A N 1
ATOM 1607 C CA . THR A 1 199 ? -34.671 -16.949 55.096 1.00 91.62 199 THR A CA 1
ATOM 1608 C C . THR A 1 199 ? -36.094 -16.383 55.181 1.00 91.62 199 THR A C 1
ATOM 1610 O O . THR A 1 199 ? -36.598 -16.179 56.282 1.00 91.62 199 THR A O 1
ATOM 1613 N N . GLN A 1 200 ? -36.789 -16.181 54.056 1.00 92.81 200 GLN A N 1
ATOM 1614 C CA . GLN A 1 200 ? -38.202 -15.773 54.038 1.00 92.81 200 GLN A CA 1
ATOM 1615 C C . GLN A 1 200 ? -39.118 -16.859 54.623 1.00 92.81 200 GLN A C 1
ATOM 1617 O O . GLN A 1 200 ? -40.004 -16.545 55.417 1.00 92.81 200 GLN A O 1
ATOM 1622 N N . VAL A 1 201 ? -38.872 -18.137 54.315 1.00 95.19 201 VAL A N 1
ATOM 1623 C CA . VAL A 1 201 ? -39.596 -19.271 54.919 1.00 95.19 201 VAL A CA 1
ATOM 1624 C C . VAL A 1 201 ? -39.340 -19.361 56.429 1.00 95.19 201 VAL A C 1
ATOM 1626 O O . VAL A 1 201 ? -40.273 -19.627 57.185 1.00 95.19 201 VAL A O 1
ATOM 1629 N N . GLN A 1 202 ? -38.112 -19.107 56.893 1.00 93.19 202 GLN A N 1
ATOM 1630 C CA . GLN A 1 202 ? -37.801 -19.028 58.327 1.00 93.19 202 GLN A CA 1
ATOM 1631 C C . GLN A 1 202 ? -38.500 -17.840 59.003 1.00 93.19 202 GLN A C 1
ATOM 1633 O O . GLN A 1 202 ? -39.139 -18.022 60.037 1.00 93.19 202 GLN A O 1
ATOM 1638 N N . LEU A 1 203 ? -38.457 -16.650 58.396 1.00 91.25 203 LEU A N 1
ATOM 1639 C CA . LEU A 1 203 ? -39.150 -15.460 58.895 1.00 91.25 203 LEU A CA 1
ATOM 1640 C C . LEU A 1 203 ? -40.665 -15.695 59.007 1.00 91.25 203 LEU A C 1
ATOM 1642 O O . LEU A 1 203 ? -41.256 -15.356 60.027 1.00 91.25 203 LEU A O 1
ATOM 1646 N N . GLY A 1 204 ? -41.279 -16.340 58.011 1.00 92.81 204 GLY A N 1
ATOM 1647 C CA . GLY A 1 204 ? -42.700 -16.700 58.029 1.00 92.81 204 GLY A CA 1
ATOM 1648 C C . GLY A 1 204 ? -43.080 -17.759 59.074 1.00 92.81 204 GLY A C 1
ATOM 1649 O O . GLY A 1 204 ? -44.246 -17.830 59.461 1.00 92.81 204 GLY A O 1
ATOM 1650 N N . ARG A 1 205 ? -42.126 -18.566 59.567 1.00 93.44 205 ARG A N 1
ATOM 1651 C CA . ARG A 1 205 ? -42.333 -19.442 60.739 1.00 93.44 205 ARG A CA 1
ATOM 1652 C C . ARG A 1 205 ? -42.260 -18.646 62.036 1.00 93.44 205 ARG A C 1
ATOM 1654 O O . ARG A 1 205 ? -43.218 -18.675 62.796 1.00 93.44 205 ARG A O 1
ATOM 1661 N N . ILE A 1 206 ? -41.203 -17.854 62.218 1.00 91.31 206 ILE A N 1
ATOM 1662 C CA . ILE A 1 206 ? -41.006 -17.006 63.408 1.00 91.31 206 ILE A CA 1
ATOM 1663 C C . ILE A 1 206 ? -42.166 -16.010 63.579 1.00 91.31 206 ILE A C 1
ATOM 1665 O O . ILE A 1 206 ? -42.583 -15.733 64.698 1.00 91.31 206 ILE A O 1
ATOM 1669 N N . GLN A 1 207 ? -42.733 -15.497 62.482 1.00 92.38 207 GLN A N 1
ATOM 1670 C CA . GLN A 1 207 ? -43.945 -14.672 62.517 1.00 92.38 207 GLN A CA 1
ATOM 1671 C C . GLN A 1 207 ? -45.152 -15.445 63.065 1.00 92.38 207 GLN A C 1
ATOM 1673 O O . GLN A 1 207 ? -45.807 -14.946 63.971 1.00 92.38 207 GLN A O 1
ATOM 1678 N N . LYS A 1 208 ? -45.404 -16.676 62.599 1.00 94.19 208 LYS A N 1
ATOM 1679 C CA . LYS A 1 208 ? -46.490 -17.521 63.130 1.00 94.19 208 LYS A CA 1
ATOM 1680 C C . LYS A 1 208 ? -46.275 -17.916 64.590 1.00 94.19 208 LYS A C 1
ATOM 1682 O O . LYS A 1 208 ? -47.231 -17.902 65.350 1.00 94.19 208 LYS A O 1
ATOM 1687 N N . GLU A 1 209 ? -45.043 -18.235 64.976 1.00 92.81 209 GLU A N 1
ATOM 1688 C CA . GLU A 1 209 ? -44.675 -18.556 66.361 1.00 92.81 209 GLU A CA 1
ATOM 1689 C C . GLU A 1 209 ? -44.894 -17.339 67.278 1.00 92.81 209 GLU A C 1
ATOM 1691 O O . GLU A 1 209 ? -45.520 -17.459 68.325 1.00 92.81 209 GLU A O 1
ATOM 1696 N N . ARG A 1 210 ? -44.475 -16.137 66.850 1.00 93.00 210 ARG A N 1
ATOM 1697 C CA . ARG A 1 210 ? -44.783 -14.863 67.527 1.00 93.00 210 ARG A CA 1
ATOM 1698 C C . ARG A 1 210 ? -46.289 -14.646 67.676 1.00 93.00 210 ARG A C 1
ATOM 1700 O O . ARG A 1 210 ? -46.722 -14.236 68.747 1.00 93.00 210 ARG A O 1
ATOM 1707 N N . ASP A 1 211 ? -47.062 -14.877 66.618 1.00 93.38 211 ASP A N 1
ATOM 1708 C CA . ASP A 1 211 ? -48.510 -14.645 66.631 1.00 93.38 211 ASP A CA 1
ATOM 1709 C C . ASP A 1 211 ? -49.205 -15.627 67.589 1.00 93.38 211 ASP A C 1
ATOM 1711 O O . ASP A 1 211 ? -49.973 -15.201 68.445 1.00 93.38 211 ASP A O 1
ATOM 1715 N N . GLN A 1 212 ? -48.809 -16.904 67.573 1.00 94.19 212 GLN A N 1
ATOM 1716 C CA . GLN A 1 212 ? -49.247 -17.908 68.550 1.00 94.19 212 GLN A CA 1
ATOM 1717 C C . GLN A 1 212 ? -48.898 -17.515 69.995 1.00 94.19 212 GLN A C 1
ATOM 1719 O O . GLN A 1 212 ? -49.762 -17.574 70.865 1.00 94.19 212 GLN A O 1
ATOM 1724 N N . PHE A 1 213 ? -47.672 -17.051 70.263 1.00 90.69 213 PHE A N 1
ATOM 1725 C CA . PHE A 1 213 ? -47.304 -16.557 71.597 1.00 90.69 213 PHE A CA 1
ATOM 1726 C C . PHE A 1 213 ? -48.057 -15.275 71.992 1.00 90.69 213 PHE A C 1
ATOM 1728 O O . PHE A 1 213 ? -48.248 -15.029 73.182 1.00 90.69 213 PHE A O 1
ATOM 1735 N N . SER A 1 214 ? -48.499 -14.460 71.029 1.00 93.69 214 SER A N 1
ATOM 1736 C CA . SER A 1 214 ? -49.354 -13.296 71.289 1.00 93.69 214 SER A CA 1
ATOM 1737 C C . SER A 1 214 ? -50.757 -13.729 71.721 1.00 93.69 214 SER 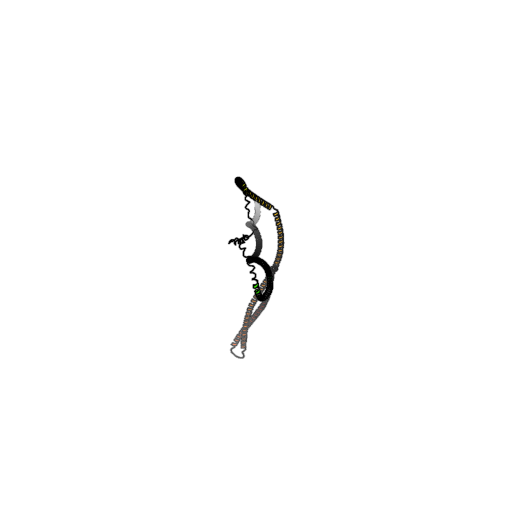A C 1
ATOM 1739 O O . SER A 1 214 ? -51.251 -13.233 72.732 1.00 93.69 214 SER A O 1
ATOM 1741 N N . ASP A 1 215 ? -51.360 -14.693 71.019 1.00 93.19 215 ASP A N 1
ATOM 1742 C CA . ASP A 1 215 ? -52.667 -15.271 71.364 1.00 93.19 215 ASP A CA 1
ATOM 1743 C C . ASP A 1 215 ? -52.622 -15.989 72.732 1.00 93.19 215 ASP A C 1
ATOM 1745 O O . ASP A 1 215 ? -53.509 -15.828 73.577 1.00 93.19 215 ASP A O 1
ATOM 1749 N N . GLU A 1 216 ? -51.550 -16.743 73.008 1.00 93.12 216 GLU A N 1
ATOM 1750 C CA . GLU A 1 216 ? -51.312 -17.362 74.319 1.00 93.12 216 GLU A CA 1
ATOM 1751 C C . GLU A 1 216 ? -51.172 -16.309 75.431 1.00 93.12 216 GLU A C 1
ATOM 1753 O O . GLU A 1 216 ? -51.766 -16.463 76.499 1.00 93.12 216 GLU A O 1
ATOM 1758 N N . LEU A 1 217 ? -50.448 -15.210 75.188 1.00 88.88 217 LEU A N 1
ATOM 1759 C CA . LEU A 1 217 ? -50.346 -14.100 76.141 1.00 88.88 217 LEU A CA 1
ATOM 1760 C C . LEU A 1 217 ? -51.688 -13.393 76.368 1.00 88.88 217 LEU A C 1
ATOM 1762 O O . LEU A 1 217 ? -51.971 -13.015 77.503 1.00 88.88 217 LEU A O 1
ATOM 1766 N N . GLU A 1 218 ? -52.520 -13.225 75.338 1.00 92.38 218 GLU A N 1
ATOM 1767 C CA . GLU A 1 218 ? -53.860 -12.637 75.462 1.00 92.38 218 GLU A CA 1
ATOM 1768 C C . GLU A 1 218 ? -54.757 -13.513 76.354 1.00 92.38 218 GLU A C 1
ATOM 1770 O O . GLU A 1 218 ? -55.258 -13.050 77.379 1.00 92.38 218 GLU A O 1
ATOM 1775 N N . THR A 1 219 ? -54.858 -14.816 76.062 1.00 92.56 219 THR A N 1
ATOM 1776 C CA . THR A 1 219 ? -55.662 -15.750 76.880 1.00 92.56 219 THR A CA 1
ATOM 1777 C C . THR A 1 219 ? -55.122 -15.922 78.308 1.00 92.56 219 THR A C 1
ATOM 1779 O O . THR A 1 219 ? -55.886 -16.194 79.240 1.00 92.56 219 THR A O 1
ATOM 1782 N N . LEU A 1 220 ? -53.815 -15.728 78.531 1.00 89.31 220 LEU A N 1
ATOM 1783 C CA . LEU A 1 220 ? -53.227 -15.669 79.873 1.00 89.31 220 LEU A CA 1
ATOM 1784 C C . LEU A 1 220 ? -53.584 -14.372 80.620 1.00 89.31 220 LEU A C 1
ATOM 1786 O O . LEU A 1 220 ? -53.820 -14.445 81.829 1.00 89.31 220 LEU A O 1
ATOM 1790 N N . LYS A 1 221 ? -53.698 -13.217 79.943 1.00 91.06 221 LYS A N 1
ATOM 1791 C CA . LYS A 1 221 ? -54.237 -11.985 80.555 1.00 91.06 221 LYS A CA 1
ATOM 1792 C C . LYS A 1 221 ? -55.699 -12.165 80.949 1.00 91.06 221 LYS A C 1
ATOM 1794 O O . LYS A 1 221 ? -56.019 -11.933 82.108 1.00 91.06 221 LYS A O 1
ATOM 1799 N N . GLU A 1 222 ? -56.559 -12.657 80.054 1.00 91.38 222 GLU A N 1
ATOM 1800 C CA . GLU A 1 222 ? -57.983 -12.911 80.350 1.00 91.38 222 GLU A CA 1
ATOM 1801 C C . GLU A 1 222 ? -58.156 -13.835 81.573 1.00 91.38 222 GLU A C 1
ATOM 1803 O O . GLU A 1 222 ? -58.973 -13.597 82.473 1.00 91.38 222 GLU A O 1
ATOM 1808 N N . ARG A 1 223 ? -57.333 -14.889 81.658 1.00 91.62 223 ARG A N 1
ATOM 1809 C CA . ARG A 1 223 ? -57.268 -15.777 82.830 1.00 91.62 223 ARG A CA 1
ATOM 1810 C C . ARG A 1 223 ? -56.789 -15.053 84.089 1.00 91.62 223 ARG A C 1
ATOM 1812 O O . ARG A 1 223 ? -57.362 -15.264 85.155 1.00 91.62 223 ARG A O 1
ATOM 1819 N N . SER A 1 224 ? -55.778 -14.192 83.987 1.00 88.12 224 SER A N 1
ATOM 1820 C CA . SER A 1 224 ? -55.295 -13.384 85.112 1.00 88.12 224 SER A CA 1
ATOM 1821 C C . SER A 1 224 ? -56.357 -12.393 85.604 1.00 88.12 224 SER A C 1
ATOM 1823 O O . SER A 1 224 ? -56.598 -12.304 86.805 1.00 88.12 224 SER A O 1
ATOM 1825 N N . GLU A 1 225 ? -57.039 -11.688 84.703 1.00 92.56 225 GLU A N 1
ATOM 1826 C CA . GLU A 1 225 ? -58.081 -10.707 85.026 1.00 92.56 225 GLU A CA 1
ATOM 1827 C C . GLU A 1 225 ? -59.324 -11.369 85.637 1.00 92.56 225 GLU A C 1
ATOM 1829 O O . GLU A 1 225 ? -59.869 -10.880 86.632 1.00 92.56 225 GLU A O 1
ATOM 1834 N N . SER A 1 226 ? -59.738 -12.531 85.122 1.00 90.38 226 SER A N 1
ATOM 1835 C CA . SER A 1 226 ? -60.821 -13.319 85.724 1.00 90.38 226 SER A CA 1
ATOM 1836 C C . SER A 1 226 ? -60.442 -13.867 87.108 1.00 90.38 226 SER A C 1
ATOM 1838 O O . SER A 1 226 ? -61.238 -13.751 88.044 1.00 90.38 226 SER A O 1
ATOM 1840 N N . ALA A 1 227 ? -59.216 -14.365 87.300 1.00 88.06 227 ALA A N 1
ATOM 1841 C CA . ALA A 1 227 ? -58.717 -14.791 88.611 1.00 88.06 227 ALA A CA 1
ATOM 1842 C C . ALA A 1 227 ? -58.606 -13.620 89.607 1.00 88.06 227 ALA A C 1
ATOM 1844 O O . ALA A 1 227 ? -58.988 -13.755 90.771 1.00 88.06 227 ALA A O 1
ATOM 1845 N N . GLN A 1 228 ? -58.155 -12.449 89.154 1.00 90.00 228 GLN A N 1
ATOM 1846 C CA . GLN A 1 228 ? -58.079 -11.229 89.958 1.00 90.00 228 GLN A CA 1
ATOM 1847 C C . GLN A 1 228 ? -59.475 -10.696 90.320 1.00 90.00 228 GLN A C 1
ATOM 1849 O O . GLN A 1 228 ? -59.688 -10.237 91.442 1.00 90.00 228 GLN A O 1
ATOM 1854 N N . THR A 1 229 ? -60.458 -10.844 89.428 1.00 90.81 229 THR A N 1
ATOM 1855 C CA . THR A 1 229 ? -61.874 -10.546 89.705 1.00 90.81 229 THR A CA 1
ATOM 1856 C C . THR A 1 229 ? -62.458 -11.498 90.755 1.00 90.81 229 THR A C 1
ATOM 1858 O O . THR A 1 229 ? -63.151 -11.054 91.674 1.00 90.81 229 THR A O 1
ATOM 1861 N N . LEU A 1 230 ? -62.136 -12.795 90.686 1.00 91.00 230 LEU A N 1
ATOM 1862 C CA . LEU A 1 230 ? -62.528 -13.777 91.705 1.00 91.00 230 LEU A CA 1
ATOM 1863 C C . LEU A 1 230 ? -61.865 -13.499 93.065 1.00 91.00 230 LEU A C 1
ATOM 1865 O O . LEU A 1 230 ? -62.541 -13.584 94.088 1.00 91.00 230 LEU A O 1
ATOM 1869 N N . LEU A 1 231 ? -60.590 -13.096 93.088 1.00 87.06 231 LEU A N 1
ATOM 1870 C CA . LEU A 1 231 ? -59.893 -12.648 94.303 1.00 87.06 231 LEU A CA 1
ATOM 1871 C C . LEU A 1 231 ? -60.534 -11.392 94.910 1.00 87.06 231 LEU A C 1
ATOM 1873 O O . LEU A 1 231 ? -60.775 -11.354 96.115 1.00 87.06 231 LEU A O 1
ATOM 1877 N N . MET A 1 232 ? -60.870 -10.395 94.086 1.00 90.62 232 MET A N 1
ATOM 1878 C CA . MET A 1 232 ? -61.582 -9.185 94.518 1.00 90.62 232 MET A CA 1
ATOM 1879 C C . MET A 1 232 ? -62.965 -9.505 95.099 1.00 90.62 232 MET A C 1
ATOM 1881 O O . MET A 1 232 ? -63.383 -8.872 96.069 1.00 90.62 232 MET A O 1
ATOM 1885 N N . LYS A 1 233 ? -63.670 -10.505 94.552 1.00 92.75 233 LYS A N 1
ATOM 1886 C CA . LYS A 1 233 ? -64.917 -10.999 95.147 1.00 92.75 233 LYS A CA 1
ATOM 1887 C C . LYS A 1 233 ? -64.657 -11.696 96.487 1.00 92.75 233 LYS A C 1
ATOM 1889 O O . LYS A 1 233 ? -65.267 -11.320 97.480 1.00 92.75 233 LYS A O 1
ATOM 1894 N N . ALA A 1 234 ? -63.726 -12.648 96.540 1.00 85.62 234 ALA A N 1
ATOM 1895 C CA . ALA A 1 234 ? -63.407 -13.393 97.759 1.00 85.62 234 ALA A CA 1
ATOM 1896 C C . ALA A 1 234 ? -62.923 -12.485 98.910 1.00 85.62 234 ALA A C 1
ATOM 1898 O O . ALA A 1 234 ? -63.215 -12.762 100.072 1.00 85.62 234 ALA A O 1
ATOM 1899 N N . ALA A 1 235 ? -62.235 -11.380 98.601 1.00 87.06 235 ALA A N 1
ATOM 1900 C CA . ALA A 1 235 ? -61.862 -10.359 99.579 1.00 87.06 235 ALA A CA 1
ATOM 1901 C C . ALA A 1 235 ? -63.092 -9.672 100.205 1.00 87.06 235 ALA A C 1
ATOM 1903 O O . ALA A 1 235 ? -63.175 -9.596 101.430 1.00 87.06 235 ALA A O 1
ATOM 1904 N N . ARG A 1 236 ? -64.073 -9.267 99.383 1.00 89.38 236 ARG A N 1
ATOM 1905 C CA . ARG A 1 236 ? -65.347 -8.677 99.841 1.00 89.38 236 ARG A CA 1
ATOM 1906 C C . ARG A 1 236 ? -66.208 -9.676 100.612 1.00 89.38 236 ARG A C 1
ATOM 1908 O O . ARG A 1 236 ? -66.745 -9.331 101.658 1.00 89.38 236 ARG A O 1
ATOM 1915 N N . ASP A 1 237 ? -66.309 -10.913 100.123 1.00 87.94 237 ASP A N 1
ATOM 1916 C CA . ASP A 1 237 ? -67.057 -11.985 100.790 1.00 87.94 237 ASP A CA 1
ATOM 1917 C C . ASP A 1 237 ? -66.448 -12.273 102.186 1.00 87.94 237 ASP A C 1
ATOM 1919 O O . ASP A 1 237 ? -67.173 -12.447 103.164 1.00 87.94 237 ASP A O 1
ATOM 1923 N N . ARG A 1 238 ? -65.110 -12.234 102.312 1.00 87.81 238 ARG A N 1
ATOM 1924 C CA . ARG A 1 238 ? -64.385 -12.322 103.594 1.00 87.81 238 ARG A CA 1
ATOM 1925 C C . ARG A 1 238 ? -64.632 -11.108 104.497 1.00 87.81 238 ARG A C 1
ATOM 1927 O O . ARG A 1 238 ? -64.804 -11.289 105.697 1.00 87.81 238 ARG A O 1
ATOM 1934 N N . GLU A 1 239 ? -64.632 -9.893 103.954 1.00 89.56 239 GLU A N 1
ATOM 1935 C CA . GLU A 1 239 ? -64.903 -8.661 104.713 1.00 89.56 239 GLU A CA 1
ATOM 1936 C C . GLU A 1 239 ? -66.330 -8.650 105.281 1.00 89.56 239 GLU A C 1
ATOM 1938 O O . GLU A 1 239 ? -66.508 -8.371 106.465 1.00 89.56 239 GLU A O 1
ATOM 1943 N N . ALA A 1 240 ? -67.326 -9.072 104.495 1.00 88.62 240 ALA A N 1
ATOM 1944 C CA . ALA A 1 240 ? -68.698 -9.258 104.967 1.00 88.62 240 ALA A CA 1
ATOM 1945 C C . ALA A 1 240 ? -68.774 -10.282 106.118 1.00 88.62 240 ALA A C 1
ATOM 1947 O O . ALA A 1 240 ? -69.282 -9.966 107.195 1.00 88.62 240 ALA A O 1
ATOM 1948 N N . MET A 1 241 ? -68.171 -11.465 105.939 1.00 86.44 241 MET A N 1
ATOM 1949 C CA . MET A 1 241 ? -68.098 -12.505 106.979 1.00 86.44 241 MET A CA 1
ATOM 1950 C C . MET A 1 241 ? -67.375 -12.030 108.249 1.00 86.44 241 MET A C 1
ATOM 1952 O O . MET A 1 241 ? -67.712 -12.464 109.351 1.00 86.44 241 MET A O 1
ATOM 1956 N N . GLN A 1 242 ? -66.397 -11.128 108.122 1.00 87.31 242 GLN A N 1
ATOM 1957 C CA . GLN A 1 242 ? -65.735 -10.518 109.271 1.00 87.31 242 GLN A CA 1
ATOM 1958 C C . GLN A 1 242 ? -66.670 -9.545 110.010 1.00 87.31 242 GLN A C 1
ATOM 1960 O O . GLN A 1 242 ? -66.754 -9.622 111.236 1.00 87.31 242 GLN A O 1
ATOM 1965 N N . THR A 1 243 ? -67.431 -8.705 109.297 1.00 87.56 243 THR A N 1
ATOM 1966 C CA . THR A 1 243 ? -68.429 -7.822 109.931 1.00 87.56 243 THR A CA 1
ATOM 1967 C C . THR A 1 243 ? -69.571 -8.597 110.600 1.00 87.56 243 THR A C 1
ATOM 1969 O O . THR A 1 243 ? -69.959 -8.259 111.717 1.00 87.56 243 THR A O 1
ATOM 1972 N N . ASP A 1 244 ? -70.048 -9.694 109.999 1.00 87.50 244 ASP A N 1
ATOM 1973 C CA . ASP A 1 244 ? -71.039 -10.584 110.624 1.00 87.50 244 ASP A CA 1
ATOM 1974 C C . ASP A 1 244 ? -70.498 -11.208 111.923 1.00 87.50 244 ASP A C 1
ATOM 1976 O O . ASP A 1 244 ? -71.206 -11.294 112.929 1.00 87.50 244 ASP A O 1
ATOM 1980 N N . LEU A 1 245 ? -69.220 -11.603 111.934 1.00 83.88 245 LEU A N 1
ATOM 1981 C CA . LEU A 1 245 ? -68.543 -12.167 113.104 1.00 83.88 245 LEU A CA 1
ATOM 1982 C C . LEU A 1 245 ? -68.309 -11.125 114.214 1.00 83.88 245 LEU A C 1
ATOM 1984 O O . LEU A 1 245 ? -68.347 -11.472 115.396 1.00 83.88 245 LEU A O 1
ATOM 1988 N N . GLU A 1 246 ? -68.107 -9.854 113.869 1.00 87.06 246 GLU A N 1
ATOM 1989 C CA . GLU A 1 246 ? -68.040 -8.738 114.824 1.00 87.06 246 GLU A CA 1
ATOM 1990 C C . GLU A 1 246 ? -69.422 -8.437 115.438 1.00 87.06 246 GLU A C 1
ATOM 1992 O O . GLU A 1 246 ? -69.547 -8.369 116.663 1.00 87.06 246 GLU A O 1
ATOM 1997 N N . VAL A 1 247 ? -70.492 -8.414 114.633 1.00 90.12 247 VAL A N 1
ATOM 1998 C CA . VAL A 1 247 ? -71.881 -8.317 115.130 1.00 90.12 247 VAL A CA 1
ATOM 1999 C C . VAL A 1 247 ? -72.254 -9.514 116.017 1.00 90.12 247 VAL A C 1
ATOM 2001 O O . VAL A 1 247 ? -72.970 -9.359 117.012 1.00 90.12 247 VAL A O 1
ATOM 2004 N N . LEU A 1 248 ? -71.764 -10.717 115.698 1.00 85.44 248 LEU A N 1
ATOM 2005 C CA . LEU A 1 248 ? -71.996 -11.913 116.508 1.00 85.44 248 LEU A CA 1
ATOM 2006 C C . LEU A 1 248 ? -71.264 -11.847 117.861 1.00 85.44 248 LEU A C 1
ATOM 2008 O O . LEU A 1 248 ? -71.850 -12.232 118.876 1.00 85.44 248 LEU A O 1
ATOM 2012 N N . LYS A 1 249 ? -70.037 -11.304 117.900 1.00 85.94 249 LYS A N 1
ATOM 2013 C CA . LYS A 1 249 ? -69.303 -11.023 119.149 1.00 85.94 249 LYS A CA 1
ATOM 2014 C C . LYS A 1 249 ? -70.054 -10.034 120.033 1.00 85.94 249 LYS A C 1
ATOM 2016 O O . LYS A 1 249 ? -70.310 -10.361 121.187 1.00 85.94 249 LYS A O 1
ATOM 2021 N N . GLU A 1 250 ? -70.501 -8.895 119.496 1.00 86.00 250 GLU A N 1
ATOM 2022 C CA . GLU A 1 250 ? -71.296 -7.933 120.275 1.00 86.00 250 GLU A CA 1
ATOM 2023 C C . GLU A 1 250 ? -72.550 -8.577 120.886 1.00 86.00 250 GLU A C 1
ATOM 2025 O O . GLU A 1 250 ? -72.892 -8.320 122.042 1.00 86.00 250 GLU A O 1
ATOM 2030 N N . ARG A 1 251 ? -73.265 -9.409 120.114 1.00 85.88 251 ARG A N 1
ATOM 2031 C CA . ARG A 1 251 ? -74.450 -10.131 120.604 1.00 85.88 251 ARG A CA 1
ATOM 2032 C C . ARG A 1 251 ? -74.091 -11.112 121.719 1.00 85.88 251 ARG A C 1
ATOM 2034 O O . ARG A 1 251 ? -74.816 -11.179 122.710 1.00 85.88 251 ARG A O 1
ATOM 2041 N N . TYR A 1 252 ? -72.984 -11.839 121.575 1.00 85.06 252 TYR A N 1
ATOM 2042 C CA . TYR A 1 252 ? -72.481 -12.753 122.597 1.00 85.06 252 TYR A CA 1
ATOM 2043 C C . TYR A 1 252 ? -72.087 -12.010 123.882 1.00 85.06 252 TYR A C 1
ATOM 2045 O O . TYR A 1 252 ? -72.528 -12.394 124.961 1.00 85.06 252 TYR A O 1
ATOM 2053 N N . GLU A 1 253 ? -71.345 -10.906 123.781 1.00 88.25 253 GLU A N 1
ATOM 2054 C CA . GLU A 1 253 ? -70.937 -10.075 124.922 1.00 88.25 253 GLU A CA 1
ATOM 2055 C C . GLU A 1 253 ? -72.143 -9.470 125.653 1.00 88.25 253 GLU A C 1
ATOM 2057 O O . GLU A 1 253 ? -72.234 -9.557 126.878 1.00 88.25 253 GLU A O 1
ATOM 2062 N N . LYS A 1 254 ? -73.128 -8.943 124.911 1.00 88.56 254 LYS A N 1
ATOM 2063 C CA . LYS A 1 254 ? -74.398 -8.446 125.471 1.00 88.56 254 LYS A CA 1
ATOM 2064 C C . LYS A 1 254 ? -75.172 -9.562 126.185 1.00 88.56 254 LYS A C 1
ATOM 2066 O O . LYS A 1 254 ? -75.658 -9.349 127.294 1.00 88.56 254 LYS A O 1
ATOM 2071 N N . SER A 1 255 ? -75.233 -10.762 125.601 1.00 84.31 255 SER A N 1
ATOM 2072 C CA . SER A 1 255 ? -75.853 -11.937 126.232 1.00 84.31 255 SER A CA 1
ATOM 2073 C C . SER A 1 255 ? -75.106 -12.380 127.496 1.00 84.31 255 SER A C 1
ATOM 2075 O O . SER A 1 255 ? -75.736 -12.696 128.503 1.00 84.31 255 SER A O 1
ATOM 2077 N N . HIS A 1 256 ? -73.771 -12.368 127.476 1.00 85.56 256 HIS A N 1
ATOM 2078 C CA . HIS A 1 256 ? -72.938 -12.740 128.617 1.00 85.56 256 HIS A CA 1
ATOM 2079 C C . HIS A 1 256 ? -73.071 -11.735 129.772 1.00 85.56 256 HIS A C 1
ATOM 2081 O O . HIS A 1 256 ? -73.203 -12.144 130.922 1.00 85.56 256 HIS A O 1
ATOM 2087 N N . ALA A 1 257 ? -73.132 -10.433 129.479 1.00 86.31 257 ALA A N 1
ATOM 2088 C CA . ALA A 1 257 ? -73.373 -9.392 130.479 1.00 86.31 257 ALA A CA 1
ATOM 2089 C C . ALA A 1 257 ? -74.770 -9.498 131.125 1.00 86.31 257 ALA A C 1
ATOM 2091 O O . ALA A 1 257 ? -74.909 -9.296 132.332 1.00 86.31 257 ALA A O 1
ATOM 2092 N N . ILE A 1 258 ? -75.803 -9.864 130.354 1.00 85.75 258 ILE A N 1
ATOM 2093 C CA . ILE A 1 258 ? -77.138 -10.177 130.896 1.00 85.75 258 ILE A CA 1
ATOM 2094 C C . ILE A 1 258 ? -77.069 -11.416 131.800 1.00 85.75 258 ILE A C 1
ATOM 2096 O O . ILE A 1 258 ? -77.614 -11.400 132.902 1.00 85.75 258 ILE A O 1
ATOM 2100 N N . GLN A 1 259 ? -76.359 -12.467 131.382 1.00 84.06 259 GLN A N 1
ATOM 2101 C CA . GLN A 1 259 ? -76.214 -13.682 132.183 1.00 84.06 259 GLN A CA 1
ATOM 2102 C C . GLN A 1 259 ? -75.424 -13.447 133.483 1.00 84.06 259 GLN A C 1
ATOM 2104 O O . GLN A 1 259 ? -75.796 -14.006 134.511 1.00 84.06 259 GLN A O 1
ATOM 2109 N N . GLN A 1 260 ? -74.403 -12.580 133.482 1.00 86.12 260 GLN A N 1
ATOM 2110 C CA . GLN A 1 260 ? -73.718 -12.160 134.712 1.00 86.12 260 GLN A CA 1
ATOM 2111 C C . GLN A 1 260 ? -74.664 -11.427 135.676 1.00 86.12 260 GLN A C 1
ATOM 2113 O O . GLN A 1 260 ? -74.653 -11.729 136.866 1.00 86.12 260 GLN A O 1
ATOM 2118 N N . LYS A 1 261 ? -75.526 -10.522 135.183 1.00 85.62 261 LYS A N 1
ATOM 2119 C CA . LYS A 1 261 ? -76.528 -9.841 136.026 1.00 85.62 261 LYS A CA 1
ATOM 2120 C C . LYS A 1 261 ? -77.522 -10.813 136.656 1.00 85.62 261 LYS A C 1
ATOM 2122 O O . LYS A 1 261 ? -77.659 -10.820 137.872 1.00 85.62 261 LYS A O 1
ATOM 2127 N N . LEU A 1 262 ? -78.127 -11.688 135.850 1.00 80.69 262 LEU A N 1
ATOM 2128 C CA . LEU A 1 262 ? -79.041 -12.731 136.337 1.00 80.69 262 LEU A CA 1
ATOM 2129 C C . LEU A 1 262 ? -78.363 -13.669 137.352 1.00 80.69 262 LEU A C 1
ATOM 2131 O O . LEU A 1 262 ? -79.017 -14.205 138.244 1.00 80.69 262 LEU A O 1
ATOM 2135 N N . GLN A 1 263 ? -77.047 -13.872 137.230 1.00 80.62 263 GLN A N 1
ATOM 2136 C CA . GLN A 1 263 ? -76.272 -14.658 138.182 1.00 80.62 263 GLN A CA 1
ATOM 2137 C C . GLN A 1 263 ? -76.025 -13.913 139.507 1.00 80.62 263 GLN A C 1
ATOM 2139 O O . GLN A 1 263 ? -76.089 -14.551 140.554 1.00 80.62 263 GLN A O 1
ATOM 2144 N N . MET A 1 264 ? -75.816 -12.592 139.486 1.00 82.75 264 MET A N 1
ATOM 2145 C CA . MET A 1 264 ? -75.770 -11.771 140.706 1.00 82.75 264 MET A CA 1
ATOM 2146 C C . MET A 1 264 ? -77.139 -11.713 141.398 1.00 82.75 264 MET A C 1
ATOM 2148 O O . MET A 1 264 ? -77.227 -11.998 142.584 1.00 82.75 264 MET A O 1
ATOM 2152 N N . GLU A 1 265 ? -78.212 -11.449 140.645 1.00 82.44 265 GLU A N 1
ATOM 2153 C CA . GLU A 1 265 ? -79.594 -11.401 141.157 1.00 82.44 265 GLU A CA 1
ATOM 2154 C C . GLU A 1 265 ? -80.014 -12.729 141.821 1.00 82.44 265 GLU A C 1
ATOM 2156 O O . GLU A 1 265 ? -80.698 -12.735 142.846 1.00 82.44 265 GLU A O 1
ATOM 2161 N N . ARG A 1 266 ? -79.555 -13.867 141.278 1.00 83.38 266 ARG A N 1
ATOM 2162 C CA . ARG A 1 266 ? -79.693 -15.193 141.904 1.00 83.38 266 ARG A CA 1
ATOM 2163 C C . ARG A 1 266 ? -78.969 -15.269 143.250 1.00 83.38 266 ARG A C 1
ATOM 2165 O O . ARG A 1 266 ? -79.532 -15.807 144.200 1.00 83.38 266 ARG A O 1
ATOM 2172 N N . ASP A 1 267 ? -77.725 -14.807 143.314 1.00 84.56 267 ASP A N 1
ATOM 2173 C CA . ASP A 1 267 ? -76.885 -14.948 144.506 1.00 84.56 267 ASP A CA 1
ATOM 2174 C C . ASP A 1 267 ? -77.357 -14.022 145.639 1.00 84.56 267 ASP A C 1
ATOM 2176 O O . ASP A 1 267 ? -77.451 -14.469 146.784 1.00 84.56 267 ASP A O 1
ATOM 2180 N N . ASP A 1 268 ? -77.804 -12.804 145.317 1.00 86.75 268 ASP A N 1
ATOM 2181 C CA . ASP A 1 268 ? -78.494 -11.914 146.260 1.00 86.75 268 ASP A CA 1
ATOM 2182 C C . ASP A 1 268 ? -79.740 -12.604 146.855 1.00 86.75 268 ASP A C 1
ATOM 2184 O O . ASP A 1 268 ? -79.882 -12.692 148.080 1.00 86.75 268 ASP A O 1
ATOM 2188 N N . ALA A 1 269 ? -80.600 -13.190 146.011 1.00 77.31 269 ALA A N 1
ATOM 2189 C CA . ALA A 1 269 ? -81.803 -13.906 146.450 1.00 77.31 269 ALA A CA 1
ATOM 2190 C C . ALA A 1 269 ? -81.499 -15.150 147.315 1.00 77.31 269 ALA A C 1
ATOM 2192 O O . ALA A 1 269 ? -82.276 -15.485 148.214 1.00 77.31 269 ALA A O 1
ATOM 2193 N N . VAL A 1 270 ? -80.364 -15.827 147.096 1.00 83.19 270 VAL A N 1
ATOM 2194 C CA . VAL A 1 270 ? -79.903 -16.916 147.976 1.00 83.19 270 VAL A CA 1
ATOM 2195 C C . VAL A 1 270 ? -79.568 -16.379 149.371 1.00 83.19 270 VAL A C 1
ATOM 2197 O O . VAL A 1 270 ? -80.019 -16.968 150.357 1.00 83.19 270 VAL A O 1
ATOM 2200 N N . THR A 1 271 ? -78.869 -15.243 149.481 1.00 81.00 271 THR A N 1
ATOM 2201 C CA . THR A 1 271 ? -78.561 -14.649 150.799 1.00 81.00 271 THR A CA 1
ATOM 2202 C C . THR A 1 271 ? -79.814 -14.169 151.541 1.00 81.00 271 THR A C 1
ATOM 2204 O O . THR A 1 271 ? -79.911 -14.340 152.759 1.00 81.00 271 THR A O 1
ATOM 2207 N N . GLU A 1 272 ? -80.830 -13.655 150.836 1.00 83.81 272 GLU A N 1
ATOM 2208 C CA . GLU A 1 272 ? -82.109 -13.287 151.460 1.00 83.81 272 GLU A CA 1
ATOM 2209 C C . GLU A 1 272 ? -82.827 -14.515 152.053 1.00 83.81 272 GLU A C 1
ATOM 2211 O O . GLU A 1 272 ? -83.322 -14.465 153.184 1.00 83.81 272 GLU A O 1
ATOM 2216 N N . VAL A 1 273 ? -82.815 -15.652 151.348 1.00 78.06 273 VAL A N 1
ATOM 2217 C CA . VAL A 1 273 ? -83.365 -16.925 151.849 1.00 78.06 273 VAL A CA 1
ATOM 2218 C C . VAL A 1 273 ? -82.625 -17.420 153.100 1.00 78.06 273 VAL A C 1
ATOM 2220 O O . VAL A 1 273 ? -83.257 -17.981 153.997 1.00 78.06 273 VAL A O 1
ATOM 2223 N N . GLU A 1 274 ? -81.314 -17.204 153.214 1.00 79.38 274 GLU A N 1
ATOM 2224 C CA . GLU A 1 274 ? -80.547 -17.545 154.423 1.00 79.38 274 GLU A CA 1
ATOM 2225 C C . GLU A 1 274 ? -80.908 -16.642 155.613 1.00 79.38 274 GLU A C 1
ATOM 2227 O O . GLU A 1 274 ? -81.179 -17.142 156.709 1.00 79.38 274 GLU A O 1
ATOM 2232 N N . ILE A 1 275 ? -81.052 -15.333 155.387 1.00 80.75 275 ILE A N 1
ATOM 2233 C CA . ILE A 1 275 ? -81.522 -14.372 156.401 1.00 80.75 275 ILE A CA 1
ATOM 2234 C C . ILE A 1 275 ? -82.948 -14.708 156.880 1.00 80.75 275 ILE A C 1
ATOM 2236 O O . ILE A 1 275 ? -83.284 -14.498 158.051 1.00 80.75 275 ILE A O 1
ATOM 2240 N N . LEU A 1 276 ? -83.809 -15.228 156.000 1.00 76.12 276 LEU A N 1
ATOM 2241 C CA . LEU A 1 276 ? -85.162 -15.666 156.356 1.00 76.12 276 LEU A CA 1
ATOM 2242 C C . LEU A 1 276 ? -85.170 -16.963 157.186 1.00 76.12 276 LEU A C 1
ATOM 2244 O O . LEU A 1 276 ? -85.980 -17.066 158.110 1.00 76.12 276 LEU A O 1
ATOM 2248 N N . LYS A 1 277 ? -84.247 -17.906 156.939 1.00 77.00 277 LYS A N 1
ATOM 2249 C CA . LYS A 1 277 ? -84.083 -19.114 157.774 1.00 77.00 277 LYS A CA 1
ATOM 2250 C C . LYS A 1 277 ? -83.692 -18.761 159.210 1.00 77.00 277 LYS A C 1
ATOM 2252 O O . LYS A 1 277 ? -84.383 -19.179 160.134 1.00 77.00 277 LYS A O 1
ATOM 2257 N N . GLU A 1 278 ? -82.692 -17.895 159.407 1.00 80.25 278 GLU A N 1
ATOM 2258 C CA . GLU A 1 278 ? -82.304 -17.447 160.757 1.00 80.25 278 GLU A CA 1
ATOM 2259 C C . GLU A 1 278 ? -83.473 -16.834 161.550 1.00 80.25 278 GLU A C 1
ATOM 2261 O O . GLU A 1 278 ? -83.558 -16.989 162.771 1.00 80.25 278 GLU A O 1
ATOM 2266 N N . LYS A 1 279 ? -84.362 -16.092 160.876 1.00 79.31 279 LYS A N 1
ATOM 2267 C CA . LYS A 1 279 ? -85.548 -15.489 161.506 1.00 79.31 279 LYS A CA 1
ATOM 2268 C C . LYS A 1 279 ? -86.567 -16.555 161.920 1.00 79.31 279 LYS A C 1
ATOM 2270 O O . LYS A 1 279 ? -87.171 -16.418 162.984 1.00 79.31 279 LYS A O 1
ATOM 2275 N N . LEU A 1 280 ? -86.730 -17.611 161.120 1.00 75.25 280 LEU A N 1
ATOM 2276 C CA . LEU A 1 280 ? -87.602 -18.743 161.433 1.00 75.25 280 LEU A CA 1
ATOM 2277 C C . LEU A 1 280 ? -87.085 -19.537 162.642 1.00 75.25 280 LEU A C 1
ATOM 2279 O O . LEU A 1 280 ? -87.854 -19.784 163.568 1.00 75.25 280 LEU A O 1
ATOM 2283 N N . ASP A 1 281 ? -85.790 -19.853 162.692 1.00 81.44 281 ASP A N 1
ATOM 2284 C CA . ASP A 1 281 ? -85.193 -20.607 163.806 1.00 81.44 281 ASP A CA 1
ATOM 2285 C C . ASP A 1 281 ? -85.320 -19.857 165.145 1.00 81.44 281 ASP A C 1
ATOM 2287 O O . ASP A 1 281 ? -85.676 -20.438 166.174 1.00 81.44 281 ASP A O 1
ATOM 2291 N N . LYS A 1 282 ? -85.131 -18.529 165.127 1.00 81.38 282 LYS A N 1
ATOM 2292 C CA . LYS A 1 282 ? -85.336 -17.658 166.299 1.00 81.38 282 LYS A CA 1
ATOM 2293 C C . LYS A 1 282 ? -86.803 -17.640 166.759 1.00 81.38 282 LYS A C 1
ATOM 2295 O O . LYS A 1 282 ? -87.059 -17.609 167.963 1.00 81.38 282 LYS A O 1
ATOM 2300 N N . ALA A 1 283 ? -87.763 -17.709 165.832 1.00 72.31 283 ALA A N 1
ATOM 2301 C CA . ALA A 1 283 ? -89.188 -17.807 166.157 1.00 72.31 283 ALA A CA 1
ATOM 2302 C C . ALA A 1 283 ? -89.574 -19.190 166.718 1.00 72.31 283 ALA A C 1
ATOM 2304 O O . ALA A 1 283 ? -90.342 -19.269 167.679 1.00 72.31 283 ALA A O 1
ATOM 2305 N N . LEU A 1 284 ? -89.008 -20.275 166.177 1.00 74.50 284 LEU A N 1
ATOM 2306 C CA . LEU A 1 284 ? -89.212 -21.639 166.681 1.00 74.50 284 LEU A CA 1
ATOM 2307 C C . LEU A 1 284 ? -88.690 -21.794 168.118 1.00 74.50 284 LEU A C 1
ATOM 2309 O O . LEU A 1 284 ? -89.401 -22.326 168.971 1.00 74.50 284 LEU A O 1
ATOM 2313 N N . TYR A 1 285 ? -87.504 -21.254 168.419 1.00 81.25 285 TYR A N 1
ATOM 2314 C CA . TYR A 1 285 ? -86.945 -21.256 169.776 1.00 81.25 285 TYR A CA 1
ATOM 2315 C C . TYR A 1 285 ? -87.830 -20.496 170.782 1.00 81.25 285 TYR A C 1
ATOM 2317 O O . TYR A 1 285 ? -88.081 -20.980 171.887 1.00 81.25 285 TYR A O 1
ATOM 2325 N N . ALA A 1 286 ? -88.361 -19.331 170.391 1.00 76.81 286 ALA A N 1
ATOM 2326 C CA . ALA A 1 286 ? -89.290 -18.564 171.224 1.00 76.81 286 ALA A CA 1
ATOM 2327 C C . ALA A 1 286 ? -90.615 -19.312 171.475 1.00 76.81 286 ALA A C 1
ATOM 2329 O O . ALA A 1 286 ? -91.135 -19.280 172.590 1.00 76.81 286 ALA A O 1
ATOM 2330 N N . SER A 1 287 ? -91.131 -20.022 170.464 1.00 72.44 287 SER A N 1
ATOM 2331 C CA . SER A 1 287 ? -92.328 -20.863 170.584 1.00 72.44 287 SER A CA 1
ATOM 2332 C C . SER A 1 287 ? -92.119 -22.025 171.563 1.00 72.44 287 SER A C 1
ATOM 2334 O O . SER A 1 287 ? -92.950 -22.242 172.444 1.00 72.44 287 SER A O 1
ATOM 2336 N N . GLN A 1 288 ? -90.978 -22.723 171.484 1.00 77.19 288 GLN A N 1
ATOM 2337 C CA . GLN A 1 288 ? -90.680 -23.850 172.375 1.00 77.19 288 GLN A CA 1
ATOM 2338 C C . GLN A 1 288 ? -90.648 -23.431 173.853 1.00 77.19 288 GLN A C 1
ATOM 2340 O O . GLN A 1 288 ? -91.240 -24.105 174.693 1.00 77.19 288 GLN A O 1
ATOM 2345 N N . LYS A 1 289 ? -90.049 -22.275 174.174 1.00 77.38 289 LYS A N 1
ATOM 2346 C CA . LYS A 1 289 ? -90.013 -21.755 175.552 1.00 77.38 289 LYS A CA 1
ATOM 2347 C C . LYS A 1 289 ? -91.414 -21.515 176.139 1.00 77.38 289 LYS A C 1
ATOM 2349 O O . LYS A 1 289 ? -91.631 -21.767 177.321 1.00 77.38 289 LYS A O 1
ATOM 2354 N N . LEU A 1 290 ? -92.371 -21.064 175.323 1.00 69.50 290 LEU A N 1
ATOM 2355 C CA . LEU A 1 290 ? -93.761 -20.853 175.752 1.00 69.50 290 LEU A CA 1
ATOM 2356 C C . LEU A 1 290 ? -94.512 -22.172 176.011 1.00 69.50 290 LEU A C 1
ATOM 2358 O O . LEU A 1 290 ? -95.443 -22.193 176.815 1.00 69.50 290 LEU A O 1
ATOM 2362 N N . ILE A 1 291 ? -94.114 -23.275 175.368 1.00 75.31 291 ILE A N 1
ATOM 2363 C CA . ILE A 1 291 ? -94.669 -24.611 175.638 1.00 75.31 291 ILE A CA 1
ATOM 2364 C C . ILE A 1 291 ? -94.225 -25.085 177.029 1.00 75.31 291 ILE A C 1
ATOM 2366 O O . ILE A 1 291 ? -95.063 -25.515 177.825 1.00 75.31 291 ILE A O 1
ATOM 2370 N N . ASP A 1 292 ? -92.939 -24.924 177.350 1.00 74.50 292 ASP A N 1
ATOM 2371 C CA . ASP A 1 292 ? -92.363 -25.324 178.640 1.00 74.50 292 ASP A CA 1
ATOM 2372 C C . ASP A 1 292 ? -92.987 -24.534 179.816 1.00 74.50 292 ASP A C 1
ATOM 2374 O O . ASP A 1 292 ? -93.298 -25.105 180.864 1.00 74.50 292 ASP A O 1
ATOM 2378 N N . GLU A 1 293 ? -93.249 -23.233 179.626 1.00 71.81 293 GLU A N 1
ATOM 2379 C CA . GLU A 1 293 ? -93.939 -22.362 180.598 1.00 71.81 293 GLU A CA 1
ATOM 2380 C C . GLU A 1 293 ? -95.426 -22.720 180.794 1.00 71.81 293 GLU A C 1
ATOM 2382 O O . GLU A 1 293 ? -95.990 -22.507 181.869 1.00 71.81 293 GLU A O 1
ATOM 2387 N N . LYS A 1 294 ? -96.071 -23.312 179.784 1.00 74.31 294 LYS A N 1
ATOM 2388 C CA . LYS A 1 294 ? -97.463 -23.780 179.859 1.00 74.31 294 LYS A CA 1
ATOM 2389 C C . LYS A 1 294 ? -97.581 -25.142 180.567 1.00 74.31 294 LYS A C 1
ATOM 2391 O O . LYS A 1 294 ? -98.551 -25.373 181.291 1.00 74.31 294 LYS A O 1
ATOM 2396 N N . ASP A 1 295 ? -96.591 -26.027 180.437 1.00 75.31 295 ASP A N 1
ATOM 2397 C CA . ASP A 1 295 ? -96.605 -27.351 181.087 1.00 75.31 295 ASP A CA 1
ATOM 2398 C C . ASP A 1 295 ? -96.129 -27.357 182.552 1.00 75.31 295 ASP A C 1
ATOM 2400 O O . ASP A 1 295 ? -96.361 -28.335 183.273 1.00 75.31 295 ASP A O 1
ATOM 2404 N N . THR A 1 296 ? -95.537 -26.265 183.045 1.00 71.50 296 THR A N 1
ATOM 2405 C CA . THR A 1 296 ? -95.405 -26.029 184.494 1.00 71.50 296 THR A CA 1
ATOM 2406 C C . THR A 1 296 ? -96.734 -25.586 185.106 1.00 71.50 296 THR A C 1
ATOM 2408 O O . THR A 1 296 ? -97.151 -26.174 186.103 1.00 71.50 296 THR A O 1
ATOM 2411 N N . SER A 1 297 ? -97.449 -24.644 184.477 1.00 65.25 297 SER A N 1
ATOM 2412 C CA . SER A 1 297 ? -98.753 -24.154 184.956 1.00 65.25 297 SER A CA 1
ATOM 2413 C C . SER A 1 297 ? -99.808 -25.268 185.068 1.00 65.25 297 SER A C 1
ATOM 2415 O O . SER A 1 297 ? -100.521 -25.352 186.071 1.00 65.25 297 SER A O 1
ATOM 2417 N N . ASN A 1 298 ? -99.846 -26.207 184.113 1.00 68.69 298 ASN A N 1
ATOM 2418 C CA . ASN A 1 298 ? -100.727 -27.385 184.175 1.00 68.69 298 ASN A CA 1
ATOM 2419 C C . ASN A 1 298 ? -100.574 -28.198 185.484 1.00 68.69 298 ASN A C 1
ATOM 2421 O O . ASN A 1 298 ? -101.571 -28.629 186.062 1.00 68.69 298 ASN A O 1
ATOM 2425 N N . LYS A 1 299 ? -99.347 -28.344 186.009 1.00 72.69 299 LYS A N 1
ATOM 2426 C CA . LYS A 1 299 ? -99.054 -29.096 187.252 1.00 72.69 299 LYS A CA 1
ATOM 2427 C C . LYS A 1 299 ? -99.468 -28.357 188.531 1.00 72.69 299 LYS A C 1
ATOM 2429 O O . LYS A 1 299 ? -99.433 -28.930 189.624 1.00 72.69 299 LYS A O 1
ATOM 2434 N N . GLU A 1 300 ? -99.835 -27.083 188.422 1.00 63.16 300 GLU A N 1
ATOM 2435 C CA . GLU A 1 300 ? -100.423 -26.304 189.514 1.00 63.16 300 GLU A CA 1
ATOM 2436 C C . GLU A 1 300 ? -101.956 -26.406 189.506 1.00 63.16 300 GLU A C 1
ATOM 2438 O O . GLU A 1 300 ? -102.564 -26.502 190.575 1.00 63.16 300 GLU A O 1
ATOM 2443 N N . PHE A 1 301 ? -102.576 -26.505 188.322 1.00 58.38 301 PHE A N 1
ATOM 2444 C CA . PHE A 1 301 ? -104.014 -26.762 188.174 1.00 58.38 301 PHE A CA 1
ATOM 2445 C C . PHE A 1 301 ? -104.448 -28.118 188.754 1.00 58.38 301 PHE A C 1
ATOM 2447 O O . PHE A 1 301 ? -105.461 -28.179 189.452 1.00 58.38 301 PHE A O 1
ATOM 2454 N N . GLU A 1 302 ? -103.669 -29.188 188.562 1.00 66.00 302 GLU A N 1
ATOM 2455 C CA . GLU A 1 302 ? -103.970 -30.512 189.144 1.00 66.00 302 GLU A CA 1
ATOM 2456 C C . GLU A 1 302 ? -104.084 -30.461 190.684 1.00 66.00 302 GLU A C 1
ATOM 2458 O O . GLU A 1 302 ? -104.994 -31.044 191.272 1.00 66.00 302 GLU A O 1
ATOM 2463 N N . LYS A 1 303 ? -103.245 -29.655 191.351 1.00 63.47 303 LYS A N 1
ATOM 2464 C CA . LYS A 1 303 ? -103.268 -29.453 192.818 1.00 63.47 303 LYS A CA 1
ATOM 2465 C C . LYS A 1 303 ? -104.411 -28.558 193.314 1.00 63.47 303 LYS A C 1
ATOM 2467 O O . LYS A 1 303 ? -104.628 -28.450 194.526 1.00 63.47 303 LYS A O 1
ATOM 2472 N N . MET A 1 304 ? -105.120 -27.883 192.410 1.00 61.94 304 MET A N 1
ATOM 2473 C CA . MET A 1 304 ? -106.348 -27.148 192.723 1.00 61.94 304 MET A CA 1
ATOM 2474 C C . MET A 1 304 ? -107.590 -28.040 192.610 1.00 61.94 304 MET A C 1
ATOM 2476 O O . MET A 1 304 ? -108.529 -27.849 193.384 1.00 61.94 304 MET A O 1
ATOM 2480 N N . LEU A 1 305 ? -107.578 -29.053 191.735 1.00 59.16 305 LEU A N 1
ATOM 2481 C CA . LEU A 1 305 ? -108.679 -30.015 191.595 1.00 59.16 305 LEU A CA 1
ATOM 2482 C C . LEU A 1 305 ? -108.898 -30.841 192.877 1.00 59.16 305 LEU A C 1
ATOM 2484 O O . LEU A 1 305 ? -110.017 -30.880 193.378 1.00 59.16 305 LEU A O 1
ATOM 2488 N N . GLU A 1 306 ? -107.841 -31.353 193.523 1.00 63.16 306 GLU A N 1
ATOM 2489 C CA . GLU A 1 306 ? -107.954 -32.090 194.806 1.00 63.16 306 GLU A CA 1
ATOM 2490 C C . GLU A 1 306 ? -108.577 -31.280 195.971 1.00 63.16 306 GLU A C 1
ATOM 2492 O O . GLU A 1 306 ? -108.940 -31.828 197.021 1.00 63.16 306 GLU A O 1
ATOM 2497 N N . LYS A 1 307 ? -108.661 -29.950 195.837 1.00 57.84 307 LYS A N 1
ATOM 2498 C CA . LYS A 1 307 ? -109.305 -29.065 196.822 1.00 57.84 307 LYS A CA 1
ATOM 2499 C C . LYS A 1 307 ? -110.789 -28.845 196.521 1.00 57.84 307 LYS A C 1
ATOM 2501 O O . LYS A 1 307 ? -111.541 -28.548 197.447 1.00 57.84 307 LYS A O 1
ATOM 2506 N N . TYR A 1 308 ? -111.212 -29.031 195.272 1.00 54.84 308 TYR A N 1
ATOM 2507 C CA . TYR A 1 308 ? -112.600 -28.899 194.831 1.00 54.84 308 TYR A CA 1
ATOM 2508 C C . TYR A 1 308 ? -113.478 -30.051 195.355 1.00 54.84 308 TYR A C 1
ATOM 2510 O O . TYR A 1 308 ? -114.539 -29.803 195.930 1.00 54.84 308 TYR A O 1
ATOM 2518 N N . ASP A 1 309 ? -112.990 -31.294 195.291 1.00 59.91 309 ASP A N 1
ATOM 2519 C CA . ASP A 1 309 ? -113.727 -32.498 195.731 1.00 59.91 309 ASP A CA 1
ATOM 2520 C C . ASP A 1 309 ? -114.136 -32.464 197.216 1.00 59.91 309 ASP A C 1
ATOM 2522 O O . ASP A 1 309 ? -115.177 -32.994 197.621 1.00 59.91 309 ASP A O 1
ATOM 2526 N N . ARG A 1 310 ? -113.341 -31.788 198.058 1.00 56.91 310 ARG A N 1
ATOM 2527 C CA . ARG A 1 310 ? -113.666 -31.603 199.481 1.00 56.91 310 ARG A CA 1
ATOM 2528 C C . ARG A 1 310 ? -114.807 -30.606 199.703 1.00 56.91 310 ARG A C 1
ATOM 2530 O O . ARG A 1 310 ? -115.521 -30.747 200.689 1.00 56.91 310 ARG A O 1
ATOM 2537 N N . ALA A 1 311 ? -115.018 -29.654 198.792 1.00 52.19 311 ALA A N 1
ATOM 2538 C CA . ALA A 1 311 ? -116.121 -28.693 198.859 1.00 52.19 311 ALA A CA 1
ATOM 2539 C C . ALA A 1 311 ? -117.445 -29.256 198.304 1.00 52.19 311 ALA A C 1
ATOM 2541 O O . ALA A 1 311 ? -118.516 -28.879 198.776 1.00 52.19 311 ALA A O 1
ATOM 2542 N N . GLN A 1 312 ? -117.405 -30.198 197.351 1.00 45.94 312 GLN A N 1
ATOM 2543 C CA . GLN A 1 312 ? -118.624 -30.803 196.785 1.00 45.94 312 GLN A CA 1
ATOM 2544 C C . GLN A 1 312 ? -119.476 -31.566 197.818 1.00 45.94 312 GLN A C 1
ATOM 2546 O O . GLN A 1 312 ? -120.703 -31.590 197.705 1.00 45.94 312 GLN A O 1
ATOM 2551 N N . ASN A 1 313 ? -118.856 -32.126 198.861 1.00 50.53 313 ASN A N 1
ATOM 2552 C CA . ASN A 1 313 ? -119.557 -32.840 199.936 1.00 50.53 313 ASN A CA 1
ATOM 2553 C C . ASN A 1 313 ? -120.439 -31.935 200.827 1.00 50.53 313 ASN A C 1
ATOM 2555 O O . ASN A 1 313 ? -121.291 -32.440 201.561 1.00 50.53 313 ASN A O 1
ATOM 2559 N N . GLU A 1 314 ? -120.291 -30.611 200.734 1.00 52.66 314 GLU A N 1
ATOM 2560 C CA . GLU A 1 314 ? -121.167 -29.643 201.407 1.00 52.66 314 GLU A CA 1
ATOM 2561 C C . GLU A 1 314 ? -122.528 -29.512 200.687 1.00 52.66 314 GLU A C 1
ATOM 2563 O O . GLU A 1 314 ? -123.566 -29.281 201.310 1.00 52.66 314 GLU A O 1
ATOM 2568 N N . ILE A 1 315 ? -122.543 -29.699 199.360 1.00 49.19 315 ILE A N 1
ATOM 2569 C CA . ILE A 1 315 ? -123.642 -29.268 198.478 1.00 49.19 315 ILE A CA 1
ATOM 2570 C C . ILE A 1 315 ? -124.801 -30.273 198.430 1.00 49.19 315 ILE A C 1
ATOM 2572 O O . ILE A 1 315 ? -125.960 -29.860 198.376 1.00 49.19 315 ILE A O 1
ATOM 2576 N N . TYR A 1 316 ? -124.547 -31.584 198.519 1.00 48.56 316 TYR A N 1
ATOM 2577 C CA . TYR A 1 316 ? -125.621 -32.586 198.380 1.00 48.56 316 TYR A CA 1
ATOM 2578 C C . TYR A 1 316 ? -126.645 -32.567 199.537 1.00 48.56 316 TYR A C 1
ATOM 2580 O O . TYR A 1 316 ? -127.753 -33.078 199.395 1.00 48.56 316 TYR A O 1
ATOM 2588 N N . ARG A 1 317 ? -126.336 -31.903 200.664 1.00 50.84 317 ARG A N 1
ATOM 2589 C CA . ARG A 1 317 ? -127.315 -31.628 201.737 1.00 50.84 317 ARG A CA 1
ATOM 2590 C C . ARG A 1 317 ? -128.305 -30.502 201.407 1.00 50.84 317 ARG A C 1
ATOM 2592 O O . ARG A 1 317 ? -129.270 -30.326 202.146 1.00 50.84 317 ARG A O 1
ATOM 2599 N N . LEU A 1 318 ? -128.080 -29.725 200.344 1.00 44.12 318 LEU A N 1
ATOM 2600 C CA . LEU A 1 318 ? -128.836 -28.499 200.058 1.00 44.12 318 LEU A CA 1
ATOM 2601 C C . LEU A 1 318 ? -129.838 -28.604 198.899 1.00 44.12 318 LEU A C 1
ATOM 2603 O O . LEU A 1 318 ? -130.696 -27.728 198.803 1.00 44.12 318 LEU A O 1
ATOM 2607 N N . GLN A 1 319 ? -129.804 -29.659 198.072 1.00 39.16 319 GLN A N 1
ATOM 2608 C CA . GLN A 1 319 ? -130.759 -29.829 196.958 1.00 39.16 319 GLN A CA 1
ATOM 2609 C C . GLN A 1 319 ? -131.872 -30.865 197.166 1.00 39.16 319 GLN A C 1
ATOM 2611 O O . GLN A 1 319 ? -132.822 -30.853 196.393 1.00 39.16 319 GLN A O 1
ATOM 2616 N N . SER A 1 320 ? -131.925 -31.517 198.336 1.00 43.75 320 SER A N 1
ATOM 2617 C CA . SER A 1 320 ? -133.176 -32.066 198.918 1.00 43.75 320 SER A CA 1
ATOM 2618 C C . SER A 1 320 ? -134.251 -30.983 199.203 1.00 43.75 320 SER A C 1
ATOM 2620 O O . SER A 1 320 ? -135.264 -31.239 199.851 1.00 43.75 320 SER A O 1
ATOM 2622 N N . ARG A 1 321 ? -134.005 -29.733 198.781 1.00 47.62 321 ARG A N 1
ATOM 2623 C CA . ARG A 1 321 ? -134.905 -28.572 198.835 1.00 47.62 321 ARG A CA 1
ATOM 2624 C C . ARG A 1 321 ? -135.355 -28.099 197.443 1.00 47.62 321 ARG A C 1
ATOM 2626 O O . ARG A 1 321 ? -136.055 -27.095 197.357 1.00 47.62 321 ARG A O 1
ATOM 2633 N N . CYS A 1 322 ? -134.964 -28.792 196.368 1.00 38.44 322 CYS A N 1
ATOM 2634 C CA . CYS A 1 322 ? -135.537 -28.599 195.031 1.00 38.44 322 CYS A CA 1
ATOM 2635 C C . CYS A 1 322 ? -136.772 -29.489 194.807 1.00 38.44 322 CYS A C 1
ATOM 2637 O O . CYS A 1 322 ? -137.684 -29.077 194.095 1.00 38.44 322 CYS A O 1
ATOM 2639 N N . ASP A 1 323 ? -136.872 -30.617 195.517 1.00 44.59 323 ASP A N 1
ATOM 2640 C CA . ASP A 1 323 ? -138.000 -31.571 195.490 1.00 44.59 323 ASP A CA 1
ATOM 2641 C C . ASP A 1 323 ? -139.315 -31.002 196.077 1.00 44.59 323 ASP A C 1
ATOM 2643 O O . ASP A 1 323 ? -140.291 -31.711 196.281 1.00 44.59 323 ASP A O 1
ATOM 2647 N N . THR A 1 324 ? -139.357 -29.705 196.396 1.00 46.34 324 THR A N 1
ATOM 2648 C CA . THR A 1 324 ? -140.572 -28.979 196.817 1.00 46.34 324 THR A CA 1
ATOM 2649 C C . THR A 1 324 ? -140.974 -27.877 195.827 1.00 46.34 324 THR A C 1
ATOM 2651 O O . THR A 1 324 ? -141.846 -27.066 196.124 1.00 46.34 324 THR A O 1
ATOM 2654 N N . ALA A 1 325 ? -140.357 -27.865 194.639 1.00 44.59 325 ALA A N 1
ATOM 2655 C CA . ALA A 1 325 ? -140.804 -27.131 193.451 1.00 44.59 325 ALA A CA 1
ATOM 2656 C C . ALA A 1 325 ? -141.403 -28.075 192.377 1.00 44.59 325 ALA A C 1
ATOM 2658 O O . ALA A 1 325 ? -141.465 -27.729 191.197 1.00 44.59 325 ALA A O 1
ATOM 2659 N N . GLU A 1 326 ? -141.820 -29.278 192.792 1.00 50.09 326 GLU A N 1
ATOM 2660 C CA . GLU A 1 326 ? -142.585 -30.244 191.996 1.00 50.09 326 GLU A CA 1
ATOM 2661 C C . GLU A 1 326 ? -144.078 -29.825 191.846 1.00 50.09 326 GLU A C 1
ATOM 2663 O O . GLU A 1 326 ? -144.435 -28.648 191.900 1.00 50.09 326 GLU A O 1
ATOM 2668 N N . ALA A 1 327 ? -144.966 -30.816 191.691 1.00 51.00 327 ALA A N 1
ATOM 2669 C CA . ALA A 1 327 ? -146.427 -30.751 191.774 1.00 51.00 327 ALA A CA 1
ATOM 2670 C C . ALA A 1 327 ? -147.164 -29.958 190.675 1.00 51.00 327 ALA A C 1
ATOM 2672 O O . ALA A 1 327 ? -147.865 -30.568 189.865 1.00 51.00 327 ALA A O 1
ATOM 2673 N N . ASP A 1 328 ? -147.045 -28.629 190.622 1.00 36.16 328 ASP A N 1
ATOM 2674 C CA . ASP A 1 328 ? -148.107 -27.799 190.019 1.00 36.16 328 ASP A CA 1
ATOM 2675 C C . ASP A 1 328 ? -147.928 -27.422 188.536 1.00 36.16 328 ASP A C 1
ATOM 2677 O O . ASP A 1 328 ? -148.902 -27.028 187.893 1.00 36.16 328 ASP A O 1
ATOM 2681 N N . ARG A 1 329 ? -146.746 -27.609 187.922 1.00 32.38 329 ARG A N 1
ATOM 2682 C CA . ARG A 1 329 ? -146.549 -27.359 186.469 1.00 32.38 329 ARG A CA 1
ATOM 2683 C C . ARG A 1 329 ? -146.560 -28.619 185.591 1.00 32.38 329 ARG A C 1
ATOM 2685 O O . ARG A 1 329 ? -145.920 -28.645 184.541 1.00 32.38 329 ARG A O 1
ATOM 2692 N N . ALA A 1 330 ? -147.286 -29.655 186.020 1.00 40.41 330 ALA A N 1
ATOM 2693 C CA . ALA A 1 330 ? -147.275 -30.992 185.411 1.00 40.41 330 ALA A CA 1
ATOM 2694 C C . ALA A 1 330 ? -148.642 -31.487 184.876 1.00 40.41 330 ALA A C 1
ATOM 2696 O O . ALA A 1 330 ? -148.790 -32.680 184.615 1.00 40.41 330 ALA A O 1
ATOM 2697 N N . ARG A 1 331 ? -149.660 -30.616 184.729 1.00 36.47 331 ARG A N 1
ATOM 2698 C CA . ARG A 1 331 ? -151.040 -31.048 184.394 1.00 36.47 331 ARG A CA 1
ATOM 2699 C C . ARG A 1 331 ? -151.726 -30.449 183.162 1.00 36.47 331 ARG A C 1
ATOM 2701 O O . ARG A 1 331 ? -152.731 -31.021 182.756 1.00 36.47 331 ARG A O 1
ATOM 2708 N N . LEU A 1 332 ? -151.233 -29.363 182.560 1.00 30.61 332 LEU A N 1
ATOM 2709 C CA . LEU A 1 332 ? -151.892 -28.714 181.411 1.00 30.61 332 LEU A CA 1
ATOM 2710 C C . LEU A 1 332 ? -150.889 -28.098 180.418 1.00 30.61 332 LEU A C 1
ATOM 2712 O O . LEU A 1 332 ? -150.697 -26.890 180.428 1.00 30.61 332 LEU A O 1
ATOM 2716 N N . GLU A 1 333 ? -150.276 -28.919 179.554 1.00 34.22 333 GLU A N 1
ATOM 2717 C CA . GLU A 1 333 ? -149.929 -28.499 178.172 1.00 34.22 333 GLU A CA 1
ATOM 2718 C C . GLU A 1 333 ? -149.628 -29.669 177.203 1.00 34.22 333 GLU A C 1
ATOM 2720 O O . GLU A 1 333 ? -148.936 -29.518 176.202 1.00 34.22 333 GLU A O 1
ATOM 2725 N N . VAL A 1 334 ? -150.230 -30.844 177.437 1.00 43.50 334 VAL A N 1
ATOM 2726 C CA . VAL A 1 334 ? -150.260 -31.971 176.469 1.00 43.50 334 VAL A CA 1
ATOM 2727 C C . VAL A 1 334 ? -151.313 -31.725 175.360 1.00 43.50 334 VAL A C 1
ATOM 2729 O O . VAL A 1 334 ? -151.654 -32.612 174.590 1.00 43.50 334 VAL A O 1
ATOM 2732 N N . GLU A 1 335 ? -151.838 -30.500 175.256 1.00 33.91 335 GLU A N 1
ATOM 2733 C CA . GLU A 1 335 ? -152.993 -30.153 174.416 1.00 33.91 335 GLU A CA 1
ATOM 2734 C C . GLU A 1 335 ? -152.750 -28.897 173.550 1.00 33.91 335 GLU A C 1
ATOM 2736 O O . GLU A 1 335 ? -153.663 -28.136 173.242 1.00 33.91 335 GLU A O 1
ATOM 2741 N N . ALA A 1 336 ? -151.493 -28.695 173.129 1.00 36.91 336 ALA A N 1
ATOM 2742 C CA . ALA A 1 336 ? -151.074 -27.636 172.201 1.00 36.91 336 ALA A CA 1
ATOM 2743 C C . ALA A 1 336 ? -150.431 -28.163 170.892 1.00 36.91 336 ALA A C 1
ATOM 2745 O O . ALA A 1 336 ? -149.827 -27.396 170.140 1.00 36.91 336 ALA A O 1
ATOM 2746 N N . GLU A 1 337 ? -150.585 -29.454 170.562 1.00 42.91 337 GLU A N 1
ATOM 2747 C CA . GLU A 1 337 ? -150.150 -30.039 169.278 1.00 42.91 337 GLU A CA 1
ATOM 2748 C C . GLU A 1 337 ? -150.998 -29.560 168.072 1.00 42.91 337 GLU A C 1
ATOM 2750 O O . GLU A 1 337 ? -151.633 -30.370 167.388 1.00 42.91 337 GLU A O 1
ATOM 2755 N N . ARG A 1 338 ? -151.038 -28.250 167.752 1.00 32.62 338 ARG A N 1
ATOM 2756 C CA . ARG A 1 338 ? -151.656 -27.817 166.479 1.00 32.62 338 ARG A CA 1
ATOM 2757 C C . ARG A 1 338 ? -151.242 -26.491 165.817 1.00 32.62 338 ARG A C 1
ATOM 2759 O O . ARG A 1 338 ? -152.110 -25.738 165.390 1.00 32.62 338 ARG A O 1
ATOM 2766 N N . SER A 1 339 ? -149.948 -26.303 165.540 1.00 29.92 339 SER A N 1
ATOM 2767 C CA . SER A 1 339 ? -149.482 -25.671 164.276 1.00 29.92 339 SER A CA 1
ATOM 2768 C C . SER A 1 339 ? -147.950 -25.686 164.159 1.00 29.92 339 SER A C 1
ATOM 2770 O O . SER A 1 339 ? -147.290 -25.141 165.034 1.00 29.92 339 SER A O 1
ATOM 2772 N N . GLY A 1 340 ? -147.307 -26.213 163.111 1.00 39.09 340 GLY A N 1
ATOM 2773 C CA . GLY A 1 340 ? -147.727 -27.140 162.043 1.00 39.09 340 GLY A CA 1
ATOM 2774 C C . GLY A 1 340 ? -146.450 -27.717 161.382 1.00 39.09 340 GLY A C 1
ATOM 2775 O O . GLY A 1 340 ? -145.435 -27.032 161.375 1.00 39.09 340 GLY A O 1
ATOM 2776 N N . LEU A 1 341 ? -146.318 -29.005 161.036 1.00 42.31 341 LEU A N 1
ATOM 2777 C CA . LEU A 1 341 ? -147.019 -29.861 160.053 1.00 42.31 341 LEU A CA 1
ATOM 2778 C C . LEU A 1 341 ? -146.642 -29.611 158.570 1.00 42.31 341 LEU A C 1
ATOM 2780 O O . LEU A 1 341 ? -146.750 -28.490 158.091 1.00 42.31 341 LEU A O 1
ATOM 2784 N N . ALA A 1 342 ? -146.322 -30.715 157.863 1.00 38.59 342 ALA A N 1
ATOM 2785 C CA . ALA A 1 342 ? -145.906 -30.852 156.445 1.00 38.59 342 ALA A CA 1
ATOM 2786 C C . ALA A 1 342 ? -144.507 -30.284 156.080 1.00 38.59 342 ALA A C 1
ATOM 2788 O O . ALA A 1 342 ? -144.122 -29.233 156.569 1.00 38.59 342 ALA A O 1
ATOM 2789 N N . ALA A 1 343 ? -143.682 -30.897 155.215 1.00 39.66 343 ALA A N 1
ATOM 2790 C CA . ALA A 1 343 ? -143.655 -32.226 154.562 1.00 39.66 343 ALA A CA 1
ATOM 2791 C C . ALA A 1 343 ? -142.170 -32.543 154.205 1.00 39.66 343 ALA A C 1
ATOM 2793 O O . ALA A 1 343 ? -141.396 -31.626 153.967 1.00 39.66 343 ALA A O 1
ATOM 2794 N N . SER A 1 344 ? -141.626 -33.763 154.315 1.00 42.91 344 SER A N 1
ATOM 2795 C CA . SER A 1 344 ? -141.834 -34.966 153.482 1.00 42.91 344 SER A CA 1
ATOM 2796 C C . SER A 1 344 ? -141.528 -34.798 151.973 1.00 42.91 344 SER A C 1
ATOM 2798 O O . SER A 1 344 ? -142.303 -34.178 151.258 1.00 42.91 344 SER A O 1
ATOM 2800 N N . LYS A 1 345 ? -140.461 -35.485 151.507 1.00 41.97 345 LYS A N 1
ATOM 2801 C CA . LYS A 1 345 ? -140.101 -35.868 150.110 1.00 41.97 345 LYS A CA 1
ATOM 2802 C C . LYS A 1 345 ? -139.732 -34.787 149.062 1.00 41.97 345 LYS A C 1
ATOM 2804 O O . LYS A 1 345 ? -140.605 -34.267 148.381 1.00 41.97 345 LYS A O 1
ATOM 2809 N N . ALA A 1 346 ? -138.436 -34.699 148.741 1.00 35.41 346 ALA A N 1
ATOM 2810 C CA . ALA A 1 346 ? -137.820 -35.132 147.459 1.00 35.41 346 ALA A CA 1
ATOM 2811 C C . ALA A 1 346 ? -136.280 -35.196 147.659 1.00 35.41 346 ALA A C 1
ATOM 2813 O O . ALA A 1 346 ? -135.785 -34.502 148.540 1.00 35.41 346 ALA A O 1
ATOM 2814 N N . ARG A 1 347 ? -135.431 -36.048 147.057 1.00 44.28 347 ARG A N 1
ATOM 2815 C CA . ARG A 1 347 ? -135.379 -36.856 145.812 1.00 44.28 347 ARG A CA 1
ATOM 2816 C C . ARG A 1 347 ? -134.863 -36.167 144.528 1.00 44.28 347 ARG A C 1
ATOM 2818 O O . ARG A 1 347 ? -135.626 -35.589 143.771 1.00 44.28 347 ARG A O 1
ATOM 2825 N N . GLU A 1 348 ? -133.584 -36.454 144.249 1.00 44.09 348 GLU A N 1
ATOM 2826 C CA . GLU A 1 348 ? -133.138 -37.282 143.098 1.00 44.09 348 GLU A CA 1
ATOM 2827 C C . GLU A 1 348 ? -132.770 -36.576 141.770 1.00 44.09 348 GLU A C 1
ATOM 2829 O O . GLU A 1 348 ? -131.781 -36.974 141.160 1.00 44.09 348 GLU A O 1
ATOM 2834 N N . ASP A 1 349 ? -133.417 -35.470 141.397 1.00 35.75 349 ASP A N 1
ATOM 2835 C CA . ASP A 1 349 ? -133.116 -34.660 140.192 1.00 35.75 349 ASP A CA 1
ATOM 2836 C C . ASP A 1 349 ? -132.883 -33.181 140.598 1.00 35.75 349 ASP A C 1
ATOM 2838 O O . ASP A 1 349 ? -133.446 -32.743 141.598 1.00 35.75 349 ASP A O 1
ATOM 2842 N N . LEU A 1 350 ? -132.102 -32.296 139.953 1.00 33.62 350 LEU A N 1
ATOM 2843 C CA . LEU A 1 350 ? -131.328 -32.228 138.691 1.00 33.62 350 LEU A CA 1
ATOM 2844 C C . LEU A 1 350 ? -130.359 -31.008 138.857 1.00 33.62 350 LEU A C 1
ATOM 2846 O O . LEU A 1 350 ? -130.760 -30.072 139.541 1.00 33.62 350 LEU A O 1
ATOM 2850 N N . ARG A 1 351 ? -129.162 -30.767 138.286 1.00 40.44 351 ARG A N 1
ATOM 2851 C CA . ARG A 1 351 ? -127.966 -31.431 137.681 1.00 40.44 351 ARG A CA 1
ATOM 2852 C C . ARG A 1 351 ? -126.837 -30.353 137.758 1.00 40.44 351 ARG A C 1
ATOM 2854 O O . ARG A 1 351 ? -127.150 -29.198 138.011 1.00 40.44 351 ARG A O 1
ATOM 2861 N N . LYS A 1 352 ? -125.518 -30.547 137.591 1.00 43.41 352 LYS A N 1
ATOM 2862 C CA . LYS A 1 352 ? -124.626 -31.679 137.249 1.00 43.41 352 LYS A CA 1
ATOM 2863 C C . LYS A 1 352 ? -124.788 -32.341 135.873 1.00 43.41 352 LYS A C 1
ATOM 2865 O O . LYS A 1 352 ? -125.027 -33.541 135.804 1.00 43.41 352 LYS A O 1
ATOM 2870 N N . LEU A 1 353 ? -124.618 -31.555 134.805 1.00 40.28 353 LEU A N 1
ATOM 2871 C CA . LEU A 1 353 ? -124.014 -31.925 133.506 1.00 40.28 353 LEU A CA 1
ATOM 2872 C C . LEU A 1 353 ? -124.056 -30.707 132.563 1.00 40.28 353 LEU A C 1
ATOM 2874 O O . LEU A 1 353 ? -125.083 -30.037 132.556 1.00 40.28 353 LEU A O 1
ATOM 2878 N N . GLN A 1 354 ? -123.004 -30.520 131.744 1.00 36.91 354 GLN A N 1
ATOM 2879 C CA . GLN A 1 354 ? -122.934 -29.593 130.586 1.00 36.91 354 GLN A CA 1
ATOM 2880 C C . GLN A 1 354 ? -122.957 -28.079 130.959 1.00 36.91 354 GLN A C 1
ATOM 2882 O O . GLN A 1 354 ? -123.512 -27.706 131.986 1.00 36.91 354 GLN A O 1
ATOM 2887 N N . ASP A 1 355 ? -122.280 -27.139 130.277 1.00 42.53 355 ASP A N 1
ATOM 2888 C CA . ASP A 1 355 ? -121.673 -27.118 128.926 1.00 42.53 355 ASP A CA 1
ATOM 2889 C C . ASP A 1 355 ? -120.220 -26.556 128.883 1.00 42.53 355 ASP A C 1
ATOM 2891 O O . ASP A 1 355 ? -119.898 -25.634 128.138 1.00 42.53 355 ASP A O 1
ATOM 2895 N N . GLU A 1 356 ? -119.274 -27.132 129.630 1.00 45.38 356 GLU A N 1
ATOM 2896 C CA . GLU A 1 356 ? -117.853 -26.702 129.599 1.00 45.38 356 GLU A CA 1
ATOM 2897 C C . GLU A 1 356 ? -117.082 -27.139 128.319 1.00 45.38 356 GLU A C 1
ATOM 2899 O O . GLU A 1 356 ? -115.857 -27.083 128.260 1.00 45.38 356 GLU A O 1
ATOM 2904 N N . SER A 1 357 ? -117.785 -27.618 127.282 1.00 37.28 357 SER A N 1
ATOM 2905 C CA . SER A 1 357 ? -117.205 -28.425 126.194 1.00 37.28 357 SER A CA 1
ATOM 2906 C C . SER A 1 357 ? -117.018 -27.711 124.845 1.00 37.28 357 SER A C 1
ATOM 2908 O O . SER A 1 357 ? -116.467 -28.325 123.929 1.00 37.28 357 SER A O 1
ATOM 2910 N N . THR A 1 358 ? -117.488 -26.472 124.656 1.00 34.62 358 THR A N 1
ATOM 2911 C CA . THR A 1 358 ? -117.565 -25.867 123.309 1.00 34.62 358 THR A CA 1
ATOM 2912 C C . THR A 1 358 ? -116.797 -24.557 123.127 1.00 34.62 358 THR A C 1
ATOM 2914 O O . THR A 1 358 ? -117.375 -23.479 123.211 1.00 34.62 358 THR A O 1
ATOM 2917 N N . ARG A 1 359 ? -115.553 -24.728 122.648 1.00 39.81 359 ARG A N 1
ATOM 2918 C CA . ARG A 1 359 ? -114.795 -23.840 121.738 1.00 39.81 359 ARG A CA 1
ATOM 2919 C C . ARG A 1 359 ? -114.276 -22.510 122.322 1.00 39.81 359 ARG A C 1
ATOM 2921 O O . ARG A 1 359 ? -115.052 -21.676 122.756 1.00 39.81 359 ARG A O 1
ATOM 2928 N N . LEU A 1 360 ? -112.989 -22.155 122.254 1.00 46.34 360 LEU A N 1
ATOM 2929 C CA . LEU A 1 360 ? -111.746 -22.891 121.951 1.00 46.34 360 LEU A CA 1
ATOM 2930 C C . LEU A 1 360 ? -111.681 -23.781 120.688 1.00 46.34 360 LEU A C 1
ATOM 2932 O O . LEU A 1 360 ? -111.119 -24.871 120.722 1.00 46.34 360 LEU A O 1
ATOM 2936 N N . GLN A 1 361 ? -112.220 -23.325 119.557 1.00 32.84 361 GLN A N 1
ATOM 2937 C CA . GLN A 1 361 ? -111.855 -23.875 118.245 1.00 32.84 361 GLN A CA 1
ATOM 2938 C C . GLN A 1 361 ? -111.920 -22.821 117.140 1.00 32.84 361 GLN A C 1
ATOM 2940 O O . GLN A 1 361 ? -112.758 -21.929 117.197 1.00 32.84 361 GLN A O 1
ATOM 2945 N N . GLU A 1 362 ? -111.057 -23.046 116.141 1.00 40.44 362 GLU A N 1
ATOM 2946 C CA . GLU A 1 362 ? -111.132 -22.591 114.741 1.00 40.44 362 GLU A CA 1
ATOM 2947 C C . GLU A 1 362 ? -111.049 -21.060 114.523 1.00 40.44 362 GLU A C 1
ATOM 2949 O O . GLU A 1 362 ? -111.864 -20.289 115.008 1.00 40.44 362 GLU A O 1
ATOM 2954 N N . ALA A 1 363 ? -109.949 -20.530 113.965 1.00 40.69 363 ALA A N 1
ATOM 2955 C CA . ALA A 1 363 ? -109.500 -20.626 112.557 1.00 40.69 363 ALA A CA 1
ATOM 2956 C C . ALA A 1 363 ? -110.333 -19.692 111.636 1.00 40.69 363 ALA A C 1
ATOM 2958 O O . ALA A 1 363 ? -111.519 -19.504 111.858 1.00 40.69 363 ALA A O 1
ATOM 2959 N N . CYS A 1 364 ? -109.766 -19.005 110.634 1.00 38.53 364 CYS A N 1
ATOM 2960 C CA . CYS A 1 364 ? -108.820 -19.530 109.639 1.00 38.53 364 CYS A CA 1
ATOM 2961 C C . CYS A 1 364 ? -107.700 -18.567 109.170 1.00 38.53 364 CYS A C 1
ATOM 2963 O O . CYS A 1 364 ? -107.246 -18.688 108.035 1.00 38.53 364 CYS A O 1
ATOM 2965 N N . ASP A 1 365 ? -107.149 -17.695 110.021 1.00 34.47 365 ASP A N 1
ATOM 2966 C CA . ASP A 1 365 ? -106.021 -16.803 109.641 1.00 34.47 365 ASP A CA 1
ATOM 2967 C C . ASP A 1 365 ? -104.662 -17.521 109.425 1.00 34.47 365 ASP A C 1
ATOM 2969 O O . ASP A 1 365 ? -103.591 -16.910 109.442 1.00 34.47 365 ASP A O 1
ATOM 2973 N N . ARG A 1 366 ? -104.670 -18.844 109.208 1.00 35.72 366 ARG A N 1
ATOM 2974 C CA . ARG A 1 366 ? -103.499 -19.620 108.785 1.00 35.72 366 ARG A CA 1
ATOM 2975 C C . ARG A 1 366 ? -103.775 -20.392 107.496 1.00 35.72 366 ARG A C 1
ATOM 2977 O O . ARG A 1 366 ? -104.594 -21.301 107.472 1.00 35.72 366 ARG A O 1
ATOM 2984 N N . ALA A 1 367 ? -102.935 -20.090 106.505 1.00 36.09 367 ALA A N 1
ATOM 2985 C CA . ALA A 1 367 ? -102.636 -20.880 105.310 1.00 36.09 367 ALA A CA 1
ATOM 2986 C C . ALA A 1 367 ? -103.730 -21.013 104.229 1.00 36.09 367 ALA A C 1
ATOM 2988 O O . ALA A 1 367 ? -104.301 -22.080 104.030 1.00 36.09 367 ALA A O 1
ATOM 2989 N N . ALA A 1 368 ? -103.832 -19.983 103.382 1.00 34.00 368 ALA A N 1
ATOM 2990 C CA . ALA A 1 368 ? -104.092 -20.176 101.954 1.00 34.00 368 ALA A CA 1
ATOM 2991 C C . ALA A 1 368 ? -103.367 -19.118 101.094 1.00 34.00 368 ALA A C 1
ATOM 2993 O O . ALA A 1 368 ? -103.692 -17.944 101.174 1.00 34.00 368 ALA A O 1
ATOM 2994 N N . LEU A 1 369 ? -102.421 -19.409 100.206 1.00 34.09 369 LEU A N 1
ATOM 2995 C CA . LEU A 1 369 ? -101.407 -20.451 100.124 1.00 34.09 369 LEU A CA 1
ATOM 2996 C C . LEU A 1 369 ? -100.358 -19.896 99.135 1.00 34.09 369 LEU A C 1
ATOM 2998 O O . LEU A 1 369 ? -100.689 -19.534 98.015 1.00 34.09 369 LEU A O 1
ATOM 3002 N N . GLN A 1 370 ? -99.116 -19.785 99.590 1.00 28.78 370 GLN A N 1
ATOM 3003 C CA . GLN A 1 370 ? -97.867 -19.884 98.826 1.00 28.78 370 GLN A CA 1
ATOM 3004 C C . GLN A 1 370 ? -97.839 -19.770 97.271 1.00 28.78 370 GLN A C 1
ATOM 3006 O O . GLN A 1 370 ? -98.315 -20.636 96.549 1.00 28.78 370 GLN A O 1
ATOM 3011 N N . LEU A 1 371 ? -96.952 -18.869 96.818 1.00 28.05 371 LEU A N 1
ATOM 3012 C CA . LEU A 1 371 ? -95.791 -19.201 95.962 1.00 28.05 371 LEU A CA 1
ATOM 3013 C C . LEU A 1 371 ? -96.039 -19.529 94.471 1.00 28.05 371 LEU A C 1
ATOM 3015 O O . LEU A 1 371 ? -96.090 -20.686 94.062 1.00 28.05 371 LEU A O 1
ATOM 3019 N N . SER A 1 372 ? -95.865 -18.507 93.622 1.00 25.23 372 SER A N 1
ATOM 3020 C CA . SER A 1 372 ? -94.783 -18.561 92.622 1.00 25.23 372 SER A CA 1
ATOM 3021 C C . SER A 1 372 ? -94.294 -17.194 92.135 1.00 25.23 372 SER A C 1
ATOM 3023 O O . SER A 1 372 ? -95.017 -16.426 91.523 1.00 25.23 372 SER A O 1
ATOM 3025 N N . ARG A 1 373 ? -93.003 -16.960 92.394 1.00 33.09 373 ARG A N 1
ATOM 3026 C CA . ARG A 1 373 ? -91.979 -16.473 91.453 1.00 33.09 373 ARG A CA 1
ATOM 3027 C C . ARG A 1 373 ? -92.381 -15.472 90.343 1.00 33.09 373 ARG A C 1
ATOM 3029 O O . ARG A 1 373 ? -92.866 -15.876 89.297 1.00 33.09 373 ARG A O 1
ATOM 3036 N N . ALA A 1 374 ? -91.771 -14.291 90.488 1.00 30.41 374 ALA A N 1
ATOM 3037 C CA . ALA A 1 374 ? -90.916 -13.628 89.490 1.00 30.41 374 ALA A CA 1
ATOM 3038 C C . ALA A 1 374 ? -91.529 -12.660 88.454 1.00 30.41 374 ALA A C 1
ATOM 3040 O O . ALA A 1 374 ? -92.408 -13.010 87.686 1.00 30.41 374 ALA A O 1
ATOM 3041 N N . LYS A 1 375 ? -90.842 -11.507 88.353 1.00 29.36 375 LYS A N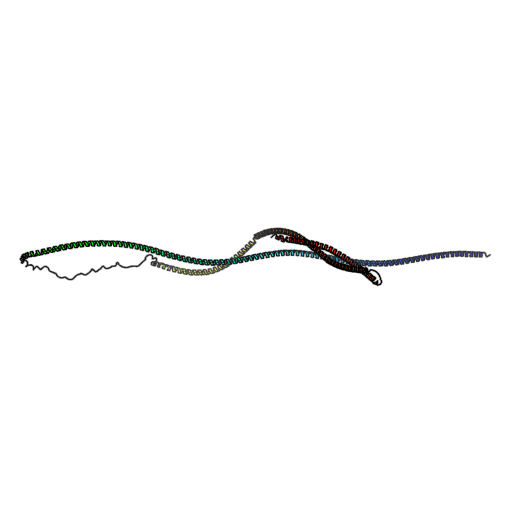 1
ATOM 3042 C CA . LYS A 1 375 ? -90.652 -10.647 87.169 1.00 29.36 375 LYS A CA 1
ATOM 3043 C C . LYS A 1 375 ? -91.903 -10.084 86.477 1.00 29.36 375 LYS A C 1
ATOM 3045 O O . LYS A 1 375 ? -92.378 -10.651 85.504 1.00 29.36 375 LYS A O 1
ATOM 3050 N N . GLU A 1 376 ? -92.233 -8.841 86.824 1.00 33.28 376 GLU A N 1
ATOM 3051 C CA . GLU A 1 376 ? -92.820 -7.883 85.877 1.00 33.28 376 GLU A CA 1
ATOM 3052 C C . GLU A 1 376 ? -91.932 -6.636 85.771 1.00 33.28 376 GLU A C 1
ATOM 3054 O O . GLU A 1 376 ? -92.138 -5.623 86.432 1.00 33.28 376 GLU A O 1
ATOM 3059 N N . CYS A 1 377 ? -90.917 -6.744 84.915 1.00 38.34 377 CYS A N 1
ATOM 3060 C CA . CYS A 1 377 ? -90.409 -5.630 84.123 1.00 38.34 377 CYS A CA 1
ATOM 3061 C C . CYS A 1 377 ? -90.251 -6.138 82.686 1.00 38.34 377 CYS A C 1
ATOM 3063 O O . CYS A 1 377 ? -89.749 -7.244 82.487 1.00 38.34 377 CYS A O 1
ATOM 3065 N N . GLU A 1 378 ? -90.595 -5.281 81.724 1.00 34.28 378 GLU A N 1
ATOM 3066 C CA . GLU A 1 378 ? -90.074 -5.316 80.350 1.00 34.28 378 GLU A CA 1
ATOM 3067 C C . GLU A 1 378 ? -90.525 -6.470 79.430 1.00 34.28 378 GLU A C 1
ATOM 3069 O O . GLU A 1 378 ? -89.727 -7.028 78.679 1.00 34.28 378 GLU A O 1
ATOM 3074 N N . ASP A 1 379 ? -91.832 -6.751 79.386 1.00 34.94 379 ASP A N 1
ATOM 3075 C CA . ASP A 1 379 ? -92.425 -7.440 78.230 1.00 34.94 379 ASP A CA 1
ATOM 3076 C C . ASP A 1 379 ? -92.720 -6.409 77.119 1.00 34.94 379 ASP A C 1
ATOM 3078 O O . ASP A 1 379 ? -93.748 -5.728 77.100 1.00 34.94 379 ASP A O 1
ATOM 3082 N N . ASN A 1 380 ? -91.762 -6.241 76.203 1.00 33.88 380 ASN A N 1
ATOM 3083 C CA . ASN A 1 380 ? -91.972 -5.508 74.954 1.00 33.88 380 ASN A CA 1
ATOM 3084 C C . ASN A 1 380 ? -92.729 -6.388 73.940 1.00 33.88 380 ASN A C 1
ATOM 3086 O O . ASN A 1 380 ? -92.409 -7.559 73.762 1.00 33.88 380 ASN A O 1
ATOM 3090 N N . ALA A 1 381 ? -93.642 -5.770 73.185 1.00 44.53 381 ALA A N 1
ATOM 3091 C CA . ALA A 1 381 ? -94.257 -6.294 71.958 1.00 44.53 381 ALA A CA 1
ATOM 3092 C C . ALA A 1 381 ? -95.075 -7.610 72.050 1.00 44.53 381 ALA A C 1
ATOM 3094 O O . ALA A 1 381 ? -94.598 -8.692 71.700 1.00 44.53 381 ALA A O 1
ATOM 3095 N N . ARG A 1 382 ? -96.386 -7.476 72.320 1.00 35.59 382 ARG A N 1
ATOM 3096 C CA . ARG A 1 382 ? -97.451 -8.341 71.757 1.00 35.59 382 ARG A CA 1
ATOM 3097 C C . ARG A 1 382 ? -98.828 -7.665 71.802 1.00 35.59 382 ARG A C 1
ATOM 3099 O O . ARG A 1 382 ? -99.158 -7.019 72.785 1.00 35.59 382 ARG A O 1
ATOM 3106 N N . SER A 1 383 ? -99.633 -7.911 70.761 1.00 40.88 383 SER A N 1
ATOM 3107 C CA . SER A 1 383 ? -101.011 -7.426 70.545 1.00 40.88 383 SER A CA 1
ATOM 3108 C C . SER A 1 383 ? -101.167 -5.899 70.387 1.00 40.88 383 SER A C 1
ATOM 3110 O O . SER A 1 383 ? -101.110 -5.160 71.360 1.00 40.88 383 SER A O 1
ATOM 3112 N N . GLU A 1 384 ? -101.423 -5.312 69.212 1.00 45.88 384 GLU A N 1
ATOM 3113 C CA . GLU A 1 384 ? -101.542 -5.839 67.838 1.00 45.88 384 GLU A CA 1
ATOM 3114 C C . GLU A 1 384 ? -102.422 -7.088 67.617 1.00 45.88 384 GLU A C 1
ATOM 3116 O O . GLU A 1 384 ? -101.912 -8.120 67.190 1.00 45.88 384 GLU A O 1
ATOM 3121 N N . LEU A 1 385 ? -103.745 -7.002 67.842 1.00 44.56 385 LEU A N 1
ATOM 3122 C CA . LEU A 1 385 ? -104.691 -7.743 66.977 1.00 44.56 385 LEU A CA 1
ATOM 3123 C C . LEU A 1 385 ? -106.158 -7.257 66.960 1.00 44.56 385 LEU A C 1
ATOM 3125 O O . LEU A 1 385 ? -106.821 -7.431 65.940 1.00 44.56 385 LEU A O 1
ATOM 3129 N N . GLU A 1 386 ? -106.704 -6.675 68.038 1.00 46.66 386 GLU A N 1
ATOM 3130 C CA . GLU A 1 386 ? -108.172 -6.734 68.255 1.00 46.66 386 GLU A CA 1
ATOM 3131 C C . GLU A 1 386 ? -109.005 -5.446 68.037 1.00 46.66 386 GLU A C 1
ATOM 3133 O O . GLU A 1 386 ? -110.173 -5.405 68.403 1.00 46.66 386 GLU A O 1
ATOM 3138 N N . HIS A 1 387 ? -108.483 -4.411 67.367 1.00 39.88 387 HIS A N 1
ATOM 3139 C CA . HIS A 1 387 ? -109.321 -3.319 66.805 1.00 39.88 387 HIS A CA 1
ATOM 3140 C C . HIS A 1 387 ? -109.103 -3.066 65.299 1.00 39.88 387 HIS A C 1
ATOM 3142 O O . HIS A 1 387 ? -109.718 -2.179 64.710 1.00 39.88 387 HIS A O 1
ATOM 3148 N N . SER A 1 388 ? -108.293 -3.893 64.631 1.00 48.19 388 SER A N 1
ATOM 3149 C CA . SER A 1 388 ? -108.038 -3.791 63.184 1.00 48.19 388 SER A CA 1
ATOM 3150 C C . SER A 1 388 ? -109.132 -4.419 62.303 1.00 48.19 388 SER A C 1
ATOM 3152 O O . SER A 1 388 ? -109.010 -4.389 61.079 1.00 48.19 388 SER A O 1
ATOM 3154 N N . ARG A 1 389 ? -110.203 -4.980 62.890 1.00 49.78 389 ARG A N 1
ATOM 3155 C CA . ARG A 1 389 ? -111.314 -5.611 62.149 1.00 49.78 389 ARG A CA 1
ATOM 3156 C C . ARG A 1 389 ? -112.236 -4.580 61.476 1.00 49.78 389 ARG A C 1
ATOM 3158 O O . ARG A 1 389 ? -112.450 -4.669 60.271 1.00 49.78 389 ARG A O 1
ATOM 3165 N N . ASP A 1 390 ? -112.644 -3.527 62.183 1.00 49.97 390 ASP A N 1
ATOM 3166 C CA . ASP A 1 390 ? -113.622 -2.526 61.700 1.00 49.97 390 ASP A CA 1
ATOM 3167 C C . ASP A 1 390 ? -113.119 -1.590 60.578 1.00 49.97 390 ASP A C 1
ATOM 3169 O O . ASP A 1 390 ? -113.860 -0.739 60.079 1.00 49.97 390 ASP A O 1
ATOM 3173 N N . ARG A 1 391 ? -111.856 -1.721 60.146 1.00 53.19 391 ARG A N 1
ATOM 3174 C CA . ARG A 1 391 ? -111.309 -0.978 58.993 1.00 53.19 391 ARG A CA 1
ATOM 3175 C C . ARG A 1 391 ? -111.248 -1.786 57.696 1.00 53.19 391 ARG A C 1
ATOM 3177 O O . ARG A 1 391 ? -111.045 -1.181 56.644 1.00 53.19 391 ARG A O 1
ATOM 3184 N N . PHE A 1 392 ? -111.430 -3.107 57.736 1.00 48.72 392 PHE A N 1
ATOM 3185 C CA . PHE A 1 392 ? -111.223 -3.956 56.556 1.00 48.72 392 PHE A CA 1
ATOM 3186 C C . PHE A 1 392 ? -112.386 -3.885 55.551 1.00 48.72 392 PHE A C 1
ATOM 3188 O O . PHE A 1 392 ? -112.156 -3.790 54.344 1.00 48.72 392 PHE A O 1
ATOM 3195 N N . ASP A 1 393 ? -113.629 -3.830 56.037 1.00 55.66 393 ASP A N 1
ATOM 3196 C CA . ASP A 1 393 ? -114.829 -3.905 55.188 1.00 55.66 393 ASP A CA 1
ATOM 3197 C C . ASP A 1 393 ? -114.986 -2.718 54.226 1.00 55.66 393 ASP A C 1
ATOM 3199 O O . ASP A 1 393 ? -115.508 -2.880 53.124 1.00 55.66 393 ASP A O 1
ATOM 3203 N N . LYS A 1 394 ? -114.473 -1.527 54.573 1.00 51.53 394 LYS A N 1
ATOM 3204 C CA . LYS A 1 394 ? -114.512 -0.374 53.655 1.00 51.53 394 LYS A CA 1
ATOM 3205 C C . LYS A 1 394 ? -113.606 -0.563 52.435 1.00 51.53 394 LYS A C 1
ATOM 3207 O O . LYS A 1 394 ? -114.033 -0.243 51.328 1.00 51.53 394 LYS A O 1
ATOM 3212 N N . LEU A 1 395 ? -112.417 -1.148 52.611 1.00 54.53 395 LEU A N 1
ATOM 3213 C CA . LEU A 1 395 ? -111.456 -1.388 51.523 1.00 54.53 395 LEU A CA 1
ATOM 3214 C C . LEU A 1 395 ? -111.904 -2.488 50.547 1.00 54.53 395 LEU A C 1
ATOM 3216 O O . LEU A 1 395 ? -111.501 -2.474 49.384 1.00 54.53 395 LEU A O 1
ATOM 3220 N N . GLN A 1 396 ? -112.767 -3.415 50.975 1.00 51.47 396 GLN A N 1
ATOM 3221 C CA . GLN A 1 396 ? -113.273 -4.479 50.101 1.00 51.47 396 GLN A CA 1
ATOM 3222 C C . GLN A 1 396 ? -114.210 -3.949 48.993 1.00 51.47 396 GLN A C 1
ATOM 3224 O O . GLN A 1 396 ? -114.333 -4.571 47.935 1.00 51.47 396 GLN A O 1
ATOM 3229 N N . THR A 1 397 ? -114.840 -2.787 49.201 1.00 61.03 397 THR A N 1
ATOM 3230 C CA . THR A 1 397 ? -115.782 -2.182 48.242 1.00 61.03 397 THR A CA 1
ATOM 3231 C C . THR A 1 397 ? -115.088 -1.599 47.009 1.00 61.03 397 THR A C 1
ATOM 3233 O O . THR A 1 397 ? -115.547 -1.815 45.888 1.00 61.03 397 THR A O 1
ATOM 3236 N N . ASP A 1 398 ? -113.979 -0.878 47.193 1.00 58.38 398 ASP A N 1
ATOM 3237 C CA . ASP A 1 398 ? -113.342 -0.124 46.103 1.00 58.38 398 ASP A CA 1
ATOM 3238 C C . ASP A 1 398 ? -112.528 -1.016 45.150 1.00 58.38 398 ASP A C 1
ATOM 3240 O O . ASP A 1 398 ? -112.458 -0.732 43.952 1.00 58.38 398 ASP A O 1
ATOM 3244 N N . ILE A 1 399 ? -112.024 -2.162 45.629 1.00 56.53 399 ILE A N 1
ATOM 3245 C CA . ILE A 1 399 ? -111.363 -3.178 44.786 1.00 56.53 399 ILE A CA 1
ATOM 3246 C C . ILE A 1 399 ? -112.299 -3.663 43.663 1.00 56.53 399 ILE A C 1
ATOM 3248 O O . ILE A 1 399 ? -111.851 -3.861 42.534 1.00 56.53 399 ILE A O 1
ATOM 3252 N N . ARG A 1 400 ? -113.609 -3.780 43.929 1.00 61.75 400 ARG A N 1
ATOM 3253 C CA . ARG A 1 400 ? -114.603 -4.184 42.916 1.00 61.75 400 ARG A CA 1
ATOM 3254 C C . ARG A 1 400 ? -114.887 -3.109 41.863 1.00 61.75 400 ARG A C 1
ATOM 3256 O O . ARG A 1 400 ? -115.380 -3.454 40.795 1.00 61.75 400 ARG A O 1
ATOM 3263 N N . ARG A 1 401 ? -114.575 -1.831 42.124 1.00 61.78 401 ARG A N 1
ATOM 3264 C CA . ARG A 1 401 ? -114.674 -0.759 41.115 1.00 61.78 401 ARG A CA 1
ATOM 3265 C C . ARG A 1 401 ? -113.442 -0.757 40.204 1.00 61.78 401 ARG A C 1
ATOM 3267 O O . ARG A 1 401 ? -113.589 -0.788 38.988 1.00 61.78 401 ARG A O 1
ATOM 3274 N N . ALA A 1 402 ? -112.247 -0.845 40.792 1.00 56.66 402 ALA A N 1
ATOM 3275 C CA . ALA A 1 402 ? -110.977 -0.864 40.057 1.00 56.66 402 ALA A CA 1
ATOM 3276 C C . ALA A 1 402 ? -110.815 -2.075 39.109 1.00 56.66 402 ALA A C 1
ATOM 3278 O O . ALA A 1 402 ? -110.081 -2.003 38.125 1.00 56.66 402 ALA A O 1
ATOM 3279 N N . GLN A 1 403 ? -111.501 -3.194 39.376 1.00 56.81 403 GLN A N 1
ATOM 3280 C CA . GLN A 1 403 ? -111.464 -4.374 38.503 1.00 56.81 403 GLN A CA 1
ATOM 3281 C C . GLN A 1 403 ? -112.165 -4.157 37.149 1.00 56.81 403 GLN A C 1
ATOM 3283 O O . GLN A 1 403 ? -111.653 -4.637 36.142 1.00 56.81 403 GLN A O 1
ATOM 3288 N N . GLY A 1 404 ? -113.262 -3.389 37.089 1.00 63.88 404 GLY A N 1
ATOM 3289 C CA . GLY A 1 404 ? -113.975 -3.128 35.828 1.00 63.88 404 GLY A CA 1
ATOM 3290 C C . GLY A 1 404 ? -113.218 -2.196 34.873 1.00 63.88 404 GLY A C 1
ATOM 3291 O O . GLY A 1 404 ? -113.230 -2.392 33.661 1.00 63.88 404 GLY A O 1
ATOM 3292 N N . GLU A 1 405 ? -112.496 -1.212 35.414 1.00 62.66 405 GLU A N 1
ATOM 3293 C CA . GLU A 1 405 ? -111.666 -0.292 34.621 1.00 62.66 405 GLU A CA 1
ATOM 3294 C C . GLU A 1 405 ? -110.451 -1.014 34.006 1.00 62.66 405 GLU A C 1
ATOM 3296 O O . GLU A 1 405 ? -110.057 -0.733 32.873 1.00 62.66 405 GLU A O 1
ATOM 3301 N N . LYS A 1 406 ? -109.901 -2.016 34.708 1.00 63.94 406 LYS A N 1
ATOM 3302 C CA . LYS A 1 406 ? -108.774 -2.831 34.229 1.00 63.94 406 LYS A CA 1
ATOM 3303 C C . LYS A 1 406 ? -109.102 -3.608 32.946 1.00 63.94 406 LYS A C 1
ATOM 3305 O O . LYS A 1 406 ? -108.277 -3.652 32.034 1.00 63.94 406 LYS A O 1
ATOM 3310 N N . GLU A 1 407 ? -110.281 -4.224 32.867 1.00 68.06 407 GLU A N 1
ATOM 3311 C CA . GLU A 1 407 ? -110.686 -5.047 31.715 1.00 68.06 407 GLU A CA 1
ATOM 3312 C C . GLU A 1 407 ? -110.905 -4.196 30.450 1.00 68.06 407 GLU A C 1
ATOM 3314 O O . GLU A 1 407 ? -110.519 -4.599 29.347 1.00 68.06 407 GLU A O 1
ATOM 3319 N N . HIS A 1 408 ? -111.420 -2.971 30.615 1.00 70.69 408 HIS A N 1
ATOM 3320 C CA . HIS A 1 408 ? -111.552 -2.009 29.520 1.00 70.69 408 HIS A CA 1
ATOM 3321 C C . HIS A 1 408 ? -110.183 -1.611 28.943 1.00 70.69 408 HIS A C 1
ATOM 3323 O O . HIS A 1 408 ? -110.006 -1.652 27.723 1.00 70.69 408 HIS A O 1
ATOM 3329 N N . PHE A 1 409 ? -109.203 -1.282 29.795 1.00 63.94 409 PHE A N 1
ATOM 3330 C CA . PHE A 1 409 ? -107.863 -0.903 29.332 1.00 63.94 409 PHE A CA 1
ATOM 3331 C C . PHE A 1 409 ? -107.064 -2.074 28.743 1.00 63.94 409 PHE A C 1
ATOM 3333 O O . PHE A 1 409 ? -106.304 -1.854 27.803 1.00 63.94 409 PHE A O 1
ATOM 3340 N N . GLN A 1 410 ? -107.248 -3.314 29.217 1.00 70.25 410 GLN A N 1
ATOM 3341 C CA . GLN A 1 410 ? -106.615 -4.483 28.582 1.00 70.25 410 GLN A CA 1
ATOM 3342 C C . GLN A 1 410 ? -107.077 -4.661 27.124 1.00 70.25 410 GLN A C 1
ATOM 3344 O O . GLN A 1 410 ? -106.246 -4.891 26.248 1.00 70.25 410 GLN A O 1
ATOM 3349 N N . SER A 1 411 ? -108.370 -4.461 26.849 1.00 70.12 411 SER A N 1
ATOM 3350 C CA . SER A 1 411 ? -108.931 -4.589 25.493 1.00 70.12 411 SER A CA 1
ATOM 3351 C C . SER A 1 411 ? -108.413 -3.518 24.519 1.00 70.12 411 SER A C 1
ATOM 3353 O O . SER A 1 411 ? -108.231 -3.789 23.332 1.00 70.12 411 SER A O 1
ATOM 3355 N N . GLU A 1 412 ? -108.142 -2.297 24.996 1.00 71.50 412 GLU A N 1
ATOM 3356 C CA . GLU A 1 412 ? -107.516 -1.258 24.163 1.00 71.50 412 GLU A CA 1
ATOM 3357 C C . GLU A 1 412 ? -106.012 -1.499 23.957 1.00 71.50 412 GLU A C 1
ATOM 3359 O O . GLU A 1 412 ? -105.498 -1.260 22.860 1.00 71.50 412 GLU A O 1
ATOM 3364 N N . LEU A 1 413 ? -105.314 -2.033 24.968 1.00 66.50 413 LEU A N 1
ATOM 3365 C CA . LEU A 1 413 ? -103.886 -2.353 24.889 1.00 66.50 413 LEU A CA 1
ATOM 3366 C C . LEU A 1 413 ? -103.585 -3.386 23.791 1.00 66.50 413 LEU A C 1
ATOM 3368 O O . LEU A 1 413 ? -102.628 -3.224 23.031 1.00 66.50 413 LEU A O 1
ATOM 3372 N N . GLU A 1 414 ? -104.410 -4.430 23.677 1.00 75.62 414 GLU A N 1
ATOM 3373 C CA . GLU A 1 414 ? -104.251 -5.481 22.662 1.00 75.62 414 GLU A CA 1
ATOM 3374 C C . GLU A 1 414 ? -104.424 -4.933 21.234 1.00 75.62 414 GLU A C 1
ATOM 3376 O O . GLU A 1 414 ? -103.639 -5.274 20.344 1.00 75.62 414 GLU A O 1
ATOM 3381 N N . ARG A 1 415 ? -105.370 -4.004 21.012 1.00 77.06 415 ARG A N 1
ATOM 3382 C CA . ARG A 1 415 ? -105.556 -3.363 19.696 1.00 77.06 415 ARG A CA 1
ATOM 3383 C C . ARG A 1 415 ? -104.363 -2.484 19.314 1.00 77.06 415 ARG A C 1
ATOM 3385 O O . ARG A 1 415 ? -103.880 -2.566 18.185 1.00 77.06 415 ARG A O 1
ATOM 3392 N N . VAL A 1 416 ? -103.870 -1.672 20.254 1.00 71.31 416 VAL A N 1
ATOM 3393 C CA . VAL A 1 416 ? -102.715 -0.788 20.021 1.00 71.31 416 VAL A CA 1
ATOM 3394 C C . VAL A 1 416 ? -101.434 -1.598 19.803 1.00 71.31 416 VAL A C 1
ATOM 3396 O O . VAL A 1 416 ? -100.651 -1.250 18.923 1.00 71.31 416 VAL A O 1
ATOM 3399 N N . THR A 1 417 ? -101.239 -2.709 20.523 1.00 73.50 417 THR A N 1
ATOM 3400 C CA . THR A 1 417 ? -100.091 -3.611 20.312 1.00 73.50 417 THR A CA 1
ATOM 3401 C C . THR A 1 417 ? -100.078 -4.181 18.888 1.00 73.50 417 THR A C 1
ATOM 3403 O O . THR A 1 417 ? -99.048 -4.118 18.222 1.00 73.50 417 THR A O 1
ATOM 3406 N N . TYR A 1 418 ? -101.218 -4.648 18.367 1.00 76.12 418 TYR A N 1
ATOM 3407 C CA . TYR A 1 418 ? -101.302 -5.186 17.000 1.00 76.12 418 TYR A CA 1
ATOM 3408 C C . TYR A 1 418 ? -101.038 -4.127 15.910 1.00 76.12 418 TYR A C 1
ATOM 3410 O O . TYR A 1 418 ? -100.354 -4.389 14.915 1.00 76.12 418 TYR A O 1
ATOM 3418 N N . GLU A 1 419 ? -101.542 -2.902 16.095 1.00 74.50 419 GLU A N 1
ATOM 3419 C CA . GLU A 1 419 ? -101.258 -1.777 15.194 1.00 74.50 419 GLU A CA 1
ATOM 3420 C C . GLU A 1 419 ? -99.771 -1.360 15.259 1.00 74.50 419 GLU A C 1
ATOM 3422 O O . GLU A 1 419 ? -99.161 -1.086 14.219 1.00 74.50 419 GLU A O 1
ATOM 3427 N N . LEU A 1 420 ? -99.160 -1.401 16.450 1.00 66.50 420 LEU A N 1
ATOM 3428 C CA . LEU A 1 420 ? -97.743 -1.108 16.684 1.00 66.50 420 LEU A CA 1
ATOM 3429 C C . LEU A 1 420 ? -96.810 -2.163 16.066 1.00 66.50 420 LEU A C 1
ATOM 3431 O O . LEU A 1 420 ? -95.833 -1.795 15.415 1.00 66.50 420 LEU A O 1
ATOM 3435 N N . GLU A 1 421 ? -97.112 -3.457 16.199 1.00 75.75 421 GLU A N 1
ATOM 3436 C CA . GLU A 1 421 ? -96.348 -4.545 15.566 1.00 75.75 421 GLU A CA 1
ATOM 3437 C C . GLU A 1 421 ? -96.368 -4.434 14.035 1.00 75.75 421 GLU A C 1
ATOM 3439 O O . GLU A 1 421 ? -95.330 -4.553 13.374 1.00 75.75 421 GLU A O 1
ATOM 3444 N N . ARG A 1 422 ? -97.536 -4.124 13.457 1.00 79.00 422 ARG A N 1
ATOM 3445 C CA . ARG A 1 422 ? -97.681 -3.897 12.012 1.00 79.00 422 ARG A CA 1
ATOM 3446 C C . ARG A 1 422 ? -96.895 -2.669 11.539 1.00 79.00 422 ARG A C 1
ATOM 3448 O O . ARG A 1 422 ? -96.296 -2.717 10.461 1.00 79.00 422 ARG A O 1
ATOM 3455 N N . ALA A 1 423 ? -96.870 -1.594 12.328 1.00 72.94 423 ALA A N 1
ATOM 3456 C CA . ALA A 1 423 ? -96.054 -0.414 12.048 1.00 72.94 423 ALA A CA 1
ATOM 3457 C C . ALA A 1 423 ? -94.549 -0.730 12.136 1.00 72.94 423 ALA A C 1
ATOM 3459 O O . ALA A 1 423 ? -93.803 -0.392 11.215 1.00 72.94 423 ALA A O 1
ATOM 3460 N N . HIS A 1 424 ? -94.112 -1.459 13.168 1.00 73.25 424 HIS A N 1
ATOM 3461 C CA . HIS A 1 424 ? -92.723 -1.903 13.323 1.00 73.25 424 HIS A CA 1
ATOM 3462 C C . HIS A 1 424 ? -92.258 -2.787 12.160 1.00 73.25 424 HIS A C 1
ATOM 3464 O O . HIS A 1 424 ? -91.171 -2.572 11.629 1.00 73.25 424 HIS A O 1
ATOM 3470 N N . ALA A 1 425 ? -93.076 -3.743 11.708 1.00 72.31 425 ALA A N 1
ATOM 3471 C CA . ALA A 1 425 ? -92.735 -4.601 10.571 1.00 72.31 425 ALA A CA 1
ATOM 3472 C C . ALA A 1 425 ? -92.516 -3.802 9.268 1.00 72.31 425 ALA A C 1
ATOM 3474 O O . ALA A 1 425 ? -91.616 -4.120 8.485 1.00 72.31 425 ALA A O 1
ATOM 3475 N N . ALA A 1 426 ? -93.294 -2.736 9.050 1.00 71.50 426 ALA A N 1
ATOM 3476 C CA . ALA A 1 426 ? -93.083 -1.812 7.936 1.00 71.50 426 ALA A CA 1
ATOM 3477 C C . ALA A 1 426 ? -91.824 -0.945 8.136 1.00 71.50 426 ALA A C 1
ATOM 3479 O O . ALA A 1 426 ? -91.019 -0.806 7.212 1.00 71.50 426 ALA A O 1
ATOM 3480 N N . GLN A 1 427 ? -91.617 -0.412 9.345 1.00 71.19 427 GLN A N 1
ATOM 3481 C CA . GLN A 1 427 ? -90.479 0.444 9.685 1.00 71.19 427 GLN A CA 1
ATOM 3482 C C . GLN A 1 427 ? -89.137 -0.290 9.569 1.00 71.19 427 GLN A C 1
ATOM 3484 O O . GLN A 1 427 ? -88.213 0.254 8.974 1.00 71.19 427 GLN A O 1
ATOM 3489 N N . THR A 1 428 ? -89.035 -1.532 10.050 1.00 74.06 428 THR A N 1
ATOM 3490 C CA . THR A 1 428 ? -87.821 -2.363 9.936 1.00 74.06 428 THR A CA 1
ATOM 3491 C C . THR A 1 428 ? -87.477 -2.676 8.478 1.00 74.06 428 THR A C 1
ATOM 3493 O O . THR A 1 428 ? -86.308 -2.691 8.097 1.00 74.06 428 THR A O 1
ATOM 3496 N N . LYS A 1 429 ? -88.487 -2.887 7.622 1.00 74.88 429 LYS A N 1
ATOM 3497 C CA . LYS A 1 429 ? -88.257 -3.125 6.189 1.00 74.88 429 LYS A CA 1
ATOM 3498 C C . LYS A 1 429 ? -87.823 -1.852 5.453 1.00 74.88 429 LYS A C 1
ATOM 3500 O O . LYS A 1 429 ? -87.011 -1.931 4.534 1.00 74.88 429 LYS A O 1
ATOM 3505 N N . ALA A 1 430 ? -88.320 -0.689 5.877 1.00 68.81 430 ALA A N 1
ATOM 3506 C CA . ALA A 1 430 ? -87.866 0.606 5.378 1.00 68.81 430 ALA A CA 1
ATOM 3507 C C . ALA A 1 430 ? -86.447 0.953 5.867 1.00 68.81 430 ALA A C 1
ATOM 3509 O O . ALA A 1 430 ? -85.623 1.375 5.059 1.00 68.81 430 ALA A O 1
ATOM 3510 N N . SER A 1 431 ? -86.124 0.733 7.149 1.00 67.31 431 SER A N 1
ATOM 3511 C CA . SER A 1 431 ? -84.793 1.035 7.692 1.00 67.31 431 SER A CA 1
ATOM 3512 C C . SER A 1 431 ? -83.708 0.156 7.075 1.00 67.31 431 SER A C 1
ATOM 3514 O O . SER A 1 431 ? -82.671 0.685 6.697 1.00 67.31 431 SER A O 1
ATOM 3516 N N . ALA A 1 432 ? -83.964 -1.137 6.846 1.00 73.62 432 ALA A N 1
ATOM 3517 C CA . ALA A 1 432 ? -83.029 -2.011 6.131 1.00 73.62 432 ALA A CA 1
ATOM 3518 C C . ALA A 1 432 ? -82.684 -1.487 4.719 1.00 73.62 432 ALA A C 1
ATOM 3520 O O . ALA A 1 432 ? -81.528 -1.537 4.304 1.00 73.62 432 ALA A O 1
ATOM 3521 N N . SER A 1 433 ? -83.664 -0.922 4.001 1.00 73.81 433 SER A N 1
ATOM 3522 C CA . SER A 1 433 ? -83.431 -0.290 2.693 1.00 73.81 433 SER A CA 1
ATOM 3523 C C . SER A 1 433 ? -82.672 1.040 2.784 1.00 73.81 433 SER A C 1
ATOM 3525 O O . SER A 1 433 ? -82.029 1.431 1.812 1.00 73.81 433 SER A O 1
ATOM 3527 N N . VAL A 1 434 ? -82.761 1.748 3.914 1.00 72.38 434 VAL A N 1
ATOM 3528 C CA . VAL A 1 434 ? -82.061 3.020 4.153 1.00 72.38 434 VAL A CA 1
ATOM 3529 C C . VAL A 1 434 ? -80.625 2.787 4.623 1.00 72.38 434 VAL A C 1
ATOM 3531 O O . VAL A 1 434 ? -79.734 3.497 4.164 1.00 72.38 434 VAL A O 1
ATOM 3534 N N . GLU A 1 435 ? -80.366 1.794 5.479 1.00 76.94 435 GLU A N 1
ATOM 3535 C CA . GLU A 1 435 ? -78.996 1.459 5.889 1.00 76.94 435 GLU A CA 1
ATOM 3536 C C . GLU A 1 435 ? -78.175 0.910 4.715 1.00 76.94 435 GLU A C 1
ATOM 3538 O O . GLU A 1 435 ? -77.061 1.380 4.516 1.00 76.94 435 GLU A O 1
ATOM 3543 N N . ALA A 1 436 ? -78.737 0.054 3.851 1.00 75.00 436 ALA A N 1
ATOM 3544 C CA . ALA A 1 436 ? -78.040 -0.391 2.636 1.00 75.00 436 ALA A CA 1
ATOM 3545 C C . ALA A 1 436 ? -77.621 0.789 1.727 1.00 75.00 436 ALA A C 1
ATOM 3547 O O . ALA A 1 436 ? -76.482 0.858 1.267 1.00 75.00 436 ALA A O 1
ATOM 3548 N N . ALA A 1 437 ? -78.511 1.771 1.532 1.00 70.69 437 ALA A N 1
ATOM 3549 C CA . ALA A 1 437 ? -78.208 2.979 0.760 1.00 70.69 437 ALA A CA 1
ATOM 3550 C C . ALA A 1 437 ? -77.184 3.902 1.457 1.00 70.69 437 ALA A C 1
ATOM 3552 O O . ALA A 1 437 ? -76.421 4.601 0.787 1.00 70.69 437 ALA A O 1
ATOM 3553 N N . LYS A 1 438 ? -77.134 3.911 2.797 1.00 71.50 438 LYS A N 1
ATOM 3554 C CA . LYS A 1 438 ? -76.102 4.623 3.570 1.00 71.50 438 LYS A CA 1
ATOM 3555 C C . LYS A 1 438 ? -74.744 3.933 3.495 1.00 71.50 438 LYS A C 1
ATOM 3557 O O . LYS A 1 438 ? -73.746 4.637 3.400 1.00 71.50 438 LYS A O 1
ATOM 3562 N N . GLU A 1 439 ? -74.688 2.604 3.543 1.00 75.06 439 GLU A N 1
ATOM 3563 C CA . GLU A 1 439 ? -73.444 1.837 3.405 1.00 75.06 439 GLU A CA 1
ATOM 3564 C C . GLU A 1 439 ? -72.821 2.061 2.020 1.00 75.06 439 GLU A C 1
ATOM 3566 O O . GLU A 1 439 ? -71.631 2.360 1.919 1.00 75.06 439 GLU A O 1
ATOM 3571 N N . GLU A 1 440 ? -73.636 2.036 0.961 1.00 73.69 440 GLU A N 1
ATOM 3572 C CA . GLU A 1 440 ? -73.200 2.352 -0.404 1.00 73.69 440 GLU A CA 1
ATOM 3573 C C . GLU A 1 440 ? -72.735 3.820 -0.537 1.00 73.69 440 GLU A C 1
ATOM 3575 O O . GLU A 1 440 ? -71.647 4.092 -1.052 1.00 73.69 440 GLU A O 1
ATOM 3580 N N . ALA A 1 441 ? -73.485 4.780 0.021 1.00 70.44 441 ALA A N 1
ATOM 3581 C CA . ALA A 1 441 ? -73.079 6.189 0.050 1.00 70.44 441 ALA A CA 1
ATOM 3582 C C . ALA A 1 441 ? -71.793 6.435 0.868 1.00 70.44 441 ALA A C 1
ATOM 3584 O O . ALA A 1 441 ? -70.959 7.256 0.477 1.00 70.44 441 ALA A O 1
ATOM 3585 N N . ALA A 1 442 ? -71.597 5.716 1.977 1.00 76.12 442 ALA A N 1
ATOM 3586 C CA . ALA A 1 442 ? -70.383 5.775 2.787 1.00 76.12 442 ALA A CA 1
ATOM 3587 C C . ALA A 1 442 ? -69.178 5.174 2.047 1.00 76.12 442 ALA A C 1
ATOM 3589 O O . ALA A 1 442 ? -68.082 5.733 2.117 1.00 76.12 442 ALA A O 1
ATOM 3590 N N . HIS A 1 443 ? -69.376 4.097 1.279 1.00 75.94 443 HIS A N 1
ATOM 3591 C CA . HIS A 1 443 ? -68.330 3.531 0.427 1.00 75.94 443 HIS A CA 1
ATOM 3592 C C . HIS A 1 443 ? -67.854 4.554 -0.617 1.00 75.94 443 HIS A C 1
ATOM 3594 O O . HIS A 1 443 ? -66.654 4.824 -0.716 1.00 75.94 443 HIS A O 1
ATOM 3600 N N . TYR A 1 444 ? -68.782 5.208 -1.326 1.00 73.75 444 TYR A N 1
ATOM 3601 C CA . TYR A 1 444 ? -68.440 6.270 -2.280 1.00 73.75 444 TYR A CA 1
ATOM 3602 C C . TYR A 1 444 ? -67.807 7.504 -1.618 1.00 73.75 444 TYR A C 1
ATOM 3604 O O . TYR A 1 444 ? -66.895 8.101 -2.193 1.00 73.75 444 TYR A O 1
ATOM 3612 N N . ALA A 1 445 ? -68.219 7.874 -0.400 1.00 72.94 445 ALA A N 1
ATOM 3613 C CA . ALA A 1 445 ? -67.578 8.954 0.353 1.00 72.94 445 ALA A CA 1
ATOM 3614 C C . ALA A 1 445 ? -66.103 8.636 0.666 1.00 72.94 445 ALA A C 1
ATOM 3616 O O . ALA A 1 445 ? -65.228 9.467 0.416 1.00 72.94 445 ALA A O 1
ATOM 3617 N N . VAL A 1 446 ? -65.814 7.414 1.125 1.00 79.12 446 VAL A N 1
ATOM 3618 C CA . VAL A 1 446 ? -64.450 6.942 1.418 1.00 79.12 446 VAL A CA 1
ATOM 3619 C C . VAL A 1 446 ? -63.594 6.828 0.147 1.00 79.12 446 VAL A C 1
ATOM 3621 O O . VAL A 1 446 ? -62.389 7.079 0.192 1.00 79.12 446 VAL A O 1
ATOM 3624 N N . GLU A 1 447 ? -64.170 6.479 -1.005 1.00 75.62 447 GLU A N 1
ATOM 3625 C CA . GLU A 1 447 ? -63.436 6.488 -2.281 1.00 75.62 447 GLU A CA 1
ATOM 3626 C C . GLU A 1 447 ? -63.135 7.905 -2.786 1.00 75.62 447 GLU A C 1
ATOM 3628 O O . GLU A 1 447 ? -62.011 8.171 -3.220 1.00 75.62 447 GLU A O 1
ATOM 3633 N N . LEU A 1 448 ? -64.081 8.842 -2.659 1.00 70.88 448 LEU A N 1
ATOM 3634 C CA . LEU A 1 448 ? -63.847 10.259 -2.955 1.00 70.88 448 LEU A CA 1
ATOM 3635 C C . LEU A 1 448 ? -62.782 10.868 -2.034 1.00 70.88 448 LEU A C 1
ATOM 3637 O O . LEU A 1 448 ? -61.938 11.635 -2.501 1.00 70.88 448 LEU A O 1
ATOM 3641 N N . GLU A 1 449 ? -62.778 10.503 -0.752 1.00 78.88 449 GLU A N 1
ATOM 3642 C CA . GLU A 1 449 ? -61.751 10.918 0.204 1.00 78.88 449 GLU A CA 1
ATOM 3643 C C . GLU A 1 449 ? -60.375 10.354 -0.177 1.00 78.88 449 GLU A C 1
ATOM 3645 O O . GLU A 1 449 ? -59.441 11.129 -0.367 1.00 78.88 449 GLU A O 1
ATOM 3650 N N . LYS A 1 450 ? -60.261 9.046 -0.456 1.00 79.62 450 LYS A N 1
ATOM 3651 C CA . LYS A 1 450 ? -59.024 8.421 -0.974 1.00 79.62 450 LYS A CA 1
ATOM 3652 C C . LYS A 1 450 ? -58.516 9.068 -2.270 1.00 79.62 450 LYS A C 1
ATOM 3654 O O . LYS A 1 450 ? -57.307 9.097 -2.499 1.00 79.62 450 LYS A O 1
ATOM 3659 N N . MET A 1 451 ? -59.400 9.568 -3.135 1.00 74.12 451 MET A N 1
ATOM 3660 C CA . MET A 1 451 ? -59.007 10.262 -4.369 1.00 74.12 451 MET A CA 1
ATOM 3661 C C . MET A 1 451 ? -58.551 11.706 -4.123 1.00 74.12 451 MET A C 1
ATOM 3663 O O . MET A 1 451 ? -57.579 12.139 -4.747 1.00 74.12 451 MET A O 1
ATOM 3667 N N . ARG A 1 452 ? -59.172 12.431 -3.181 1.00 75.00 452 ARG A N 1
ATOM 3668 C CA . ARG A 1 452 ? -58.678 13.739 -2.706 1.00 75.00 452 ARG A CA 1
ATOM 3669 C C . ARG A 1 452 ? -57.301 13.605 -2.064 1.00 75.00 452 ARG A C 1
ATOM 3671 O O . ARG A 1 452 ? -56.393 14.344 -2.419 1.00 75.00 452 ARG A O 1
ATOM 3678 N N . ASP A 1 453 ? -57.139 12.603 -1.211 1.00 79.00 453 ASP A N 1
ATOM 3679 C CA . ASP A 1 453 ? -55.913 12.290 -0.480 1.00 79.00 453 ASP A CA 1
ATOM 3680 C C . ASP A 1 453 ? -54.730 11.997 -1.433 1.00 79.00 453 ASP A C 1
ATOM 3682 O O . ASP A 1 453 ? -53.616 12.477 -1.224 1.00 79.00 453 ASP A O 1
ATOM 3686 N N . ARG A 1 454 ? -54.974 11.300 -2.557 1.00 79.25 454 ARG A N 1
ATOM 3687 C CA . ARG A 1 454 ? -53.990 11.136 -3.650 1.00 79.25 454 ARG A CA 1
ATOM 3688 C C . ARG A 1 454 ? -53.681 12.451 -4.370 1.00 79.25 454 ARG A C 1
ATOM 3690 O O . ARG A 1 454 ? -52.514 12.749 -4.604 1.00 79.25 454 ARG A O 1
ATOM 3697 N N . TYR A 1 455 ? -54.706 13.226 -4.725 1.00 72.31 455 TYR A N 1
ATOM 3698 C CA . TYR A 1 455 ? -54.538 14.498 -5.435 1.00 72.31 455 TYR A CA 1
ATOM 3699 C C . TYR A 1 455 ? -53.757 15.527 -4.602 1.00 72.31 455 TYR A C 1
ATOM 3701 O O . TYR A 1 455 ? -52.877 16.211 -5.125 1.00 72.31 455 TYR A O 1
ATOM 3709 N N . GLU A 1 456 ? -54.024 15.600 -3.298 1.00 78.69 456 GLU A N 1
ATOM 3710 C CA . GLU A 1 456 ? -53.321 16.484 -2.369 1.00 78.69 456 GLU A CA 1
ATOM 3711 C C . GLU A 1 456 ? -51.868 16.038 -2.149 1.00 78.69 456 GLU A C 1
ATOM 3713 O O . GLU A 1 456 ? -50.964 16.874 -2.194 1.00 78.69 456 GLU A O 1
ATOM 3718 N N . LYS A 1 457 ? -51.606 14.726 -2.047 1.00 78.00 457 LYS A N 1
ATOM 3719 C CA . LYS A 1 457 ? -50.236 14.177 -2.023 1.00 78.00 457 LYS A CA 1
ATOM 3720 C C . LYS A 1 457 ? -49.458 14.534 -3.291 1.00 78.00 457 LYS A C 1
ATOM 3722 O O . LYS A 1 457 ? -48.365 15.085 -3.176 1.00 78.00 457 LYS A O 1
ATOM 3727 N N . SER A 1 458 ? -50.047 14.363 -4.478 1.00 71.62 458 SER A N 1
ATOM 3728 C CA . SER A 1 458 ? -49.414 14.801 -5.729 1.00 71.62 458 SER A CA 1
ATOM 3729 C C . SER A 1 458 ? -49.246 16.325 -5.827 1.00 71.62 458 SER A C 1
ATOM 3731 O O . SER A 1 458 ? -48.238 16.771 -6.366 1.00 71.62 458 SER A O 1
ATOM 3733 N N . GLN A 1 459 ? -50.147 17.151 -5.274 1.00 69.19 459 GLN A N 1
ATOM 3734 C CA . GLN A 1 459 ? -49.916 18.604 -5.182 1.00 69.19 459 GLN A CA 1
ATOM 3735 C C . GLN A 1 459 ? -48.749 18.953 -4.245 1.00 69.19 459 GLN A C 1
ATOM 3737 O O . GLN A 1 459 ? -47.964 19.848 -4.558 1.00 69.19 459 GLN A O 1
ATOM 3742 N N . VAL A 1 460 ? -48.611 18.263 -3.111 1.00 75.19 460 VAL A N 1
ATOM 3743 C CA . VAL A 1 460 ? -47.490 18.454 -2.175 1.00 75.19 460 VAL A CA 1
ATOM 3744 C C . VAL A 1 460 ? -46.165 18.011 -2.802 1.00 75.19 460 VAL A C 1
ATOM 3746 O O . VAL A 1 460 ? -45.153 18.687 -2.625 1.00 75.19 460 VAL A O 1
ATOM 3749 N N . GLU A 1 461 ? -46.156 16.926 -3.574 1.00 65.44 461 GLU A N 1
ATOM 3750 C CA . GLU A 1 461 ? -44.992 16.489 -4.356 1.00 65.44 461 GLU A CA 1
ATOM 3751 C C . GLU A 1 461 ? -44.637 17.492 -5.463 1.00 65.44 461 GLU A C 1
ATOM 3753 O O . GLU A 1 461 ? -43.466 17.848 -5.606 1.00 65.44 461 GLU A O 1
ATOM 3758 N N . LEU A 1 462 ? -45.632 18.039 -6.172 1.00 58.50 462 LEU A N 1
ATOM 3759 C CA . LEU A 1 462 ? -45.413 19.079 -7.181 1.00 58.50 462 LEU A CA 1
ATOM 3760 C C . LEU A 1 462 ? -44.817 20.361 -6.574 1.00 58.50 462 LEU A C 1
ATOM 3762 O O . LEU A 1 462 ? -43.929 20.959 -7.173 1.00 58.50 462 LEU A O 1
ATOM 3766 N N . ARG A 1 463 ? -45.260 20.760 -5.371 1.00 67.69 463 ARG A N 1
ATOM 3767 C CA . ARG A 1 463 ? -44.700 21.916 -4.645 1.00 67.69 463 ARG A CA 1
ATOM 3768 C C . ARG A 1 463 ? -43.262 21.664 -4.187 1.00 67.69 463 ARG A C 1
ATOM 3770 O O . ARG A 1 463 ? -42.413 22.512 -4.429 1.00 67.69 463 ARG A O 1
ATOM 3777 N N . LYS A 1 464 ? -42.953 20.479 -3.642 1.00 62.00 464 LYS A N 1
ATOM 3778 C CA . LYS A 1 464 ? -41.570 20.085 -3.295 1.00 62.00 464 LYS A CA 1
ATOM 3779 C C . LYS A 1 464 ? -40.629 20.103 -4.508 1.00 62.00 464 LYS A C 1
ATOM 3781 O O . LYS A 1 464 ? -39.461 20.440 -4.367 1.00 62.00 464 LYS A O 1
ATOM 3786 N N . LEU A 1 465 ? -41.134 19.768 -5.698 1.00 56.12 465 LEU A N 1
ATOM 3787 C CA . LEU A 1 465 ? -40.393 19.863 -6.963 1.00 56.12 465 LEU A CA 1
ATOM 3788 C C . LEU A 1 465 ? -40.246 21.304 -7.493 1.00 56.12 465 LEU A C 1
ATOM 3790 O O . LEU A 1 465 ? -39.448 21.534 -8.400 1.00 56.12 465 LEU A O 1
ATOM 3794 N N . GLN A 1 466 ? -40.982 22.272 -6.939 1.00 56.03 466 GLN A N 1
ATOM 3795 C CA . GLN A 1 466 ? -40.897 23.698 -7.281 1.00 56.03 466 GLN A CA 1
ATOM 3796 C C . GLN A 1 466 ? -40.052 24.524 -6.292 1.00 56.03 466 GLN A C 1
ATOM 3798 O O . GLN A 1 466 ? -39.773 25.689 -6.576 1.00 56.03 466 GLN A O 1
ATOM 3803 N N . ASP A 1 467 ? -39.581 23.938 -5.184 1.00 57.94 467 ASP A N 1
ATOM 3804 C CA . ASP A 1 467 ? -38.697 24.593 -4.208 1.00 57.94 467 ASP A CA 1
ATOM 3805 C C . ASP A 1 467 ? -37.256 24.751 -4.749 1.00 57.94 467 ASP A C 1
ATOM 3807 O O . ASP A 1 467 ? -36.313 24.088 -4.303 1.00 57.94 467 ASP A O 1
ATOM 3811 N N . THR A 1 468 ? -37.056 25.688 -5.686 1.00 57.16 468 THR A N 1
ATOM 3812 C CA . THR A 1 468 ? -35.748 26.092 -6.260 1.00 57.16 468 THR A CA 1
ATOM 3813 C C . THR A 1 468 ? -34.692 26.443 -5.209 1.00 57.16 468 THR A C 1
ATOM 3815 O O . THR A 1 468 ? -33.489 26.362 -5.466 1.00 57.16 468 THR A O 1
ATOM 3818 N N . ASP A 1 469 ? -35.135 26.806 -4.008 1.00 59.34 469 ASP A N 1
ATOM 3819 C CA . ASP A 1 469 ? -34.297 27.149 -2.865 1.00 59.34 469 ASP A CA 1
ATOM 3820 C C . ASP A 1 469 ? -33.472 25.955 -2.335 1.00 59.34 469 ASP A C 1
ATOM 3822 O O . ASP A 1 469 ? -32.409 26.148 -1.741 1.00 59.34 469 ASP A O 1
ATOM 3826 N N . THR A 1 470 ? -33.904 24.713 -2.596 1.00 61.66 470 THR A N 1
ATOM 3827 C CA . THR A 1 470 ? -33.162 23.487 -2.243 1.00 61.66 470 THR A CA 1
ATOM 3828 C C . THR A 1 470 ? -31.878 23.358 -3.069 1.00 61.66 470 THR A C 1
ATOM 3830 O O . THR A 1 470 ? -30.777 23.440 -2.515 1.00 61.66 470 THR A O 1
ATOM 3833 N N . PHE A 1 471 ? -32.011 23.298 -4.397 1.00 64.19 471 PHE A N 1
ATOM 3834 C CA . PHE A 1 471 ? -30.904 23.331 -5.358 1.00 64.19 471 PHE A CA 1
ATOM 3835 C C . PHE A 1 471 ? -30.013 24.568 -5.175 1.00 64.19 471 PHE A C 1
ATOM 3837 O O . PHE A 1 471 ? -28.792 24.484 -5.320 1.00 64.19 471 PHE A O 1
ATOM 3844 N N . GLY A 1 472 ? -30.591 25.718 -4.804 1.00 70.12 472 GLY A N 1
ATOM 3845 C CA . GLY A 1 472 ? -29.843 26.937 -4.491 1.00 70.12 472 GLY A CA 1
ATOM 3846 C C . GLY A 1 472 ? -28.898 26.788 -3.290 1.00 70.12 472 GLY A C 1
ATOM 3847 O O . GLY A 1 472 ? -27.754 27.246 -3.347 1.00 70.12 472 GLY A O 1
ATOM 3848 N N . ARG A 1 473 ? -29.338 26.120 -2.215 1.00 73.56 473 ARG A N 1
ATOM 3849 C CA . ARG A 1 473 ? -28.512 25.834 -1.024 1.00 73.56 473 ARG A CA 1
ATOM 3850 C C . ARG A 1 473 ? -27.457 24.766 -1.309 1.00 73.56 473 ARG A C 1
ATOM 3852 O O . ARG A 1 473 ? -26.312 24.918 -0.889 1.00 73.56 473 ARG A O 1
ATOM 3859 N N . GLU A 1 474 ? -27.818 23.725 -2.051 1.00 74.00 474 GLU A N 1
ATOM 3860 C CA . GLU A 1 474 ? -26.901 22.656 -2.460 1.00 74.00 474 GLU A CA 1
ATOM 3861 C C . GLU A 1 474 ? -25.790 23.183 -3.382 1.00 74.00 474 GLU A C 1
ATOM 3863 O O . GLU A 1 474 ? -24.610 22.961 -3.121 1.00 74.00 474 GLU A O 1
ATOM 3868 N N . THR A 1 475 ? -26.135 24.026 -4.361 1.00 73.44 475 THR A N 1
ATOM 3869 C CA . THR A 1 475 ? -25.165 24.704 -5.239 1.00 73.44 475 THR A CA 1
ATOM 3870 C C . THR A 1 475 ? -24.192 25.604 -4.466 1.00 73.44 475 THR A C 1
ATOM 3872 O O . THR A 1 475 ? -23.035 25.731 -4.865 1.00 73.44 475 THR A O 1
ATOM 3875 N N . ARG A 1 476 ? -24.617 26.239 -3.361 1.00 77.62 476 ARG A N 1
ATOM 3876 C CA . ARG A 1 476 ? -23.707 27.020 -2.496 1.00 77.62 476 ARG A CA 1
ATOM 3877 C C . ARG A 1 476 ? -22.764 26.112 -1.711 1.00 77.62 476 ARG A C 1
ATOM 3879 O O . ARG A 1 476 ? -21.558 26.325 -1.774 1.00 77.62 476 ARG A O 1
ATOM 3886 N N . ARG A 1 477 ? -23.282 25.049 -1.084 1.00 81.31 477 ARG A N 1
ATOM 3887 C CA . ARG A 1 477 ? -22.463 24.043 -0.382 1.00 81.31 477 ARG A CA 1
ATOM 3888 C C . ARG A 1 477 ? -21.403 23.427 -1.295 1.00 81.31 477 ARG A C 1
ATOM 3890 O O . ARG A 1 477 ? -20.236 23.417 -0.929 1.00 81.31 477 ARG A O 1
ATOM 3897 N N . LEU A 1 478 ? -21.782 23.010 -2.504 1.00 79.56 478 LEU A N 1
ATOM 3898 C CA . LEU A 1 478 ? -20.861 22.434 -3.491 1.00 79.56 478 LEU A CA 1
ATOM 3899 C C . LEU A 1 478 ? -19.790 23.431 -3.971 1.00 79.56 478 LEU A C 1
ATOM 3901 O O . LEU A 1 478 ? -18.695 23.009 -4.348 1.00 79.56 478 LEU A O 1
ATOM 3905 N N . LYS A 1 479 ? -20.066 24.744 -3.939 1.00 82.19 479 LYS A N 1
ATOM 3906 C CA . LYS A 1 479 ? -19.071 25.797 -4.211 1.00 82.19 479 LYS A CA 1
ATOM 3907 C C . LYS A 1 479 ? -18.113 26.000 -3.038 1.00 82.19 479 LYS A C 1
ATOM 3909 O O . LYS A 1 479 ? -16.910 25.952 -3.258 1.00 82.19 479 LYS A O 1
ATOM 3914 N N . GLU A 1 480 ? -18.627 26.145 -1.817 1.00 85.38 480 GLU A N 1
ATOM 3915 C CA . GLU A 1 480 ? -17.814 26.239 -0.590 1.00 85.38 480 GLU A CA 1
ATOM 3916 C C . GLU A 1 480 ? -16.928 24.993 -0.398 1.00 85.38 480 GLU A C 1
ATOM 3918 O O . GLU A 1 480 ? -15.787 25.082 0.054 1.00 85.38 480 GLU A O 1
ATOM 3923 N N . GLU A 1 481 ? -17.432 23.816 -0.769 1.00 85.69 481 GLU A N 1
ATOM 3924 C CA . GLU A 1 481 ? -16.685 22.561 -0.759 1.00 85.69 481 GLU A CA 1
ATOM 3925 C C . GLU A 1 481 ? -15.622 22.510 -1.864 1.00 85.69 481 GLU A C 1
ATOM 3927 O O . GLU A 1 481 ? -14.481 22.156 -1.577 1.00 85.69 481 GLU A O 1
ATOM 3932 N N . ASN A 1 482 ? -15.933 22.950 -3.091 1.00 79.75 482 ASN A N 1
ATOM 3933 C CA . ASN A 1 482 ? -14.931 23.119 -4.154 1.00 79.75 482 ASN A CA 1
ATOM 3934 C C . ASN A 1 482 ? -13.804 24.079 -3.744 1.00 79.75 482 ASN A C 1
ATOM 3936 O O . ASN A 1 482 ? -12.639 23.820 -4.033 1.00 79.75 482 ASN A O 1
ATOM 3940 N N . GLU A 1 483 ? -14.138 25.180 -3.076 1.00 86.88 483 GLU A N 1
ATOM 3941 C CA . GLU A 1 483 ? -13.180 26.191 -2.625 1.00 86.88 483 GLU A CA 1
ATOM 3942 C C . GLU A 1 483 ? -12.255 25.626 -1.535 1.00 86.88 483 GLU A C 1
ATOM 3944 O O . GLU A 1 483 ? -11.034 25.679 -1.673 1.00 86.88 483 GLU A O 1
ATOM 3949 N N . ARG A 1 484 ? -12.809 24.919 -0.539 1.00 88.56 484 ARG A N 1
ATOM 3950 C CA . ARG A 1 484 ? -12.024 24.166 0.462 1.00 88.56 484 ARG A CA 1
ATOM 3951 C C . ARG A 1 484 ? -11.187 23.035 -0.141 1.00 88.56 484 ARG A C 1
ATOM 3953 O O . ARG A 1 484 ? -10.128 22.714 0.394 1.00 88.56 484 ARG A O 1
ATOM 3960 N N . LEU A 1 485 ? -11.651 22.395 -1.215 1.00 84.12 485 LEU A N 1
ATOM 3961 C CA . LEU A 1 485 ? -10.883 21.371 -1.931 1.00 84.12 485 LEU A CA 1
ATOM 3962 C C . LEU A 1 485 ? -9.723 21.986 -2.727 1.00 84.12 485 LEU A C 1
ATOM 3964 O O . LEU A 1 485 ? -8.656 21.380 -2.767 1.00 84.12 485 LEU A O 1
ATOM 3968 N N . ARG A 1 486 ? -9.882 23.200 -3.272 1.00 87.00 486 ARG A N 1
ATOM 3969 C CA . ARG A 1 486 ? -8.784 23.971 -3.885 1.00 87.00 486 ARG A CA 1
ATOM 3970 C C . ARG A 1 486 ? -7.749 24.402 -2.851 1.00 87.00 486 ARG A C 1
ATOM 3972 O O . ARG A 1 486 ? -6.584 24.081 -3.025 1.00 87.00 486 ARG A O 1
ATOM 3979 N N . GLU A 1 487 ? -8.162 24.983 -1.721 1.00 87.25 487 GLU A N 1
ATOM 3980 C CA . GLU A 1 487 ? -7.225 25.329 -0.636 1.00 87.25 487 GLU A CA 1
ATOM 3981 C C . GLU A 1 487 ? -6.430 24.118 -0.118 1.00 87.25 487 GLU A C 1
ATOM 3983 O O . GLU A 1 487 ? -5.271 24.251 0.278 1.00 87.25 487 GLU A O 1
ATOM 3988 N N . LYS A 1 488 ? -7.054 22.932 -0.080 1.00 87.88 488 LYS A N 1
ATOM 3989 C CA . LYS A 1 488 ? -6.369 21.674 0.250 1.00 87.88 488 LYS A CA 1
ATOM 3990 C C . LYS A 1 488 ? -5.401 21.255 -0.851 1.00 87.88 488 LYS A C 1
ATOM 3992 O O . LYS A 1 488 ? -4.277 20.888 -0.527 1.00 87.88 488 LYS A O 1
ATOM 3997 N N . LEU A 1 489 ? -5.815 21.331 -2.117 1.00 83.94 489 LEU A N 1
ATOM 3998 C CA . LEU A 1 489 ? -4.969 21.015 -3.266 1.00 83.94 489 LEU A CA 1
ATOM 3999 C C . LEU A 1 489 ? -3.715 21.899 -3.278 1.00 83.94 489 LEU A C 1
ATOM 4001 O O . LEU A 1 489 ? -2.610 21.365 -3.305 1.00 83.94 489 LEU A O 1
ATOM 4005 N N . ASP A 1 490 ? -3.871 23.216 -3.144 1.00 87.69 490 ASP A N 1
ATOM 4006 C CA . ASP A 1 490 ? -2.766 24.182 -3.134 1.00 87.69 490 ASP A CA 1
ATOM 4007 C C . ASP A 1 490 ? -1.788 23.930 -1.970 1.00 87.69 490 ASP A C 1
ATOM 4009 O O . ASP A 1 490 ? -0.570 23.970 -2.157 1.00 87.69 490 ASP A O 1
ATOM 4013 N N . LYS A 1 491 ? -2.297 23.570 -0.781 1.00 88.38 491 LYS A N 1
ATOM 4014 C CA . LYS A 1 491 ? -1.457 23.140 0.354 1.00 88.38 491 LYS A CA 1
ATOM 4015 C C . LYS A 1 491 ? -0.701 21.849 0.049 1.00 88.38 491 LYS A C 1
ATOM 4017 O O . LYS A 1 491 ? 0.511 21.809 0.244 1.00 88.38 491 LYS A O 1
ATOM 4022 N N . THR A 1 492 ? -1.366 20.828 -0.499 1.00 84.12 492 THR A N 1
ATOM 4023 C CA . THR A 1 492 ? -0.679 19.587 -0.898 1.00 84.12 492 THR A CA 1
ATOM 4024 C C . THR A 1 492 ? 0.331 19.808 -2.025 1.00 84.12 492 THR A C 1
ATOM 4026 O O . THR A 1 492 ? 1.346 19.123 -2.058 1.00 84.12 492 THR A O 1
ATOM 4029 N N . LEU A 1 493 ? 0.124 20.790 -2.910 1.00 84.56 493 LEU A N 1
ATOM 4030 C CA . LEU A 1 493 ? 1.100 21.173 -3.932 1.00 84.56 493 LEU A CA 1
ATOM 4031 C C . LEU A 1 493 ? 2.339 21.834 -3.305 1.00 84.56 493 LEU A C 1
ATOM 4033 O O . LEU A 1 493 ? 3.450 21.424 -3.629 1.00 84.56 493 LEU A O 1
ATOM 4037 N N . MET A 1 494 ? 2.180 22.757 -2.348 1.00 88.25 494 MET A N 1
ATOM 4038 C CA . MET A 1 494 ? 3.313 23.323 -1.591 1.00 88.25 494 MET A CA 1
ATOM 4039 C C . MET A 1 494 ? 4.066 22.271 -0.759 1.00 88.25 494 MET A C 1
ATOM 4041 O O . MET A 1 494 ? 5.297 22.300 -0.671 1.00 88.25 494 MET A O 1
ATOM 4045 N N . GLU A 1 495 ? 3.352 21.317 -0.158 1.00 85.44 495 GLU A N 1
ATOM 4046 C CA . GLU A 1 495 ? 3.959 20.184 0.549 1.00 85.44 495 GLU A CA 1
ATOM 4047 C C . GLU A 1 495 ? 4.738 19.279 -0.420 1.00 85.44 495 GLU A C 1
ATOM 4049 O O . GLU A 1 495 ? 5.878 18.914 -0.129 1.00 85.44 495 GLU A O 1
ATOM 4054 N N . LEU A 1 496 ? 4.189 18.989 -1.606 1.00 79.44 496 LEU A N 1
ATOM 4055 C CA . LEU A 1 496 ? 4.866 18.228 -2.661 1.00 79.44 496 LEU A CA 1
ATOM 4056 C C . LEU A 1 496 ? 6.088 18.960 -3.233 1.00 79.44 496 LEU A C 1
ATOM 4058 O O . LEU A 1 496 ? 7.112 18.317 -3.455 1.00 79.44 496 LEU A O 1
ATOM 4062 N N . GLU A 1 497 ? 6.045 20.282 -3.423 1.00 83.81 497 GLU A N 1
ATOM 4063 C CA . GLU A 1 497 ? 7.226 21.074 -3.803 1.00 83.81 497 GLU A CA 1
ATOM 4064 C C . GLU A 1 497 ? 8.300 21.052 -2.707 1.00 83.81 497 GLU A C 1
ATOM 4066 O O . GLU A 1 497 ? 9.485 20.880 -3.000 1.00 83.81 497 GLU A O 1
ATOM 4071 N N . THR A 1 498 ? 7.897 21.124 -1.436 1.00 83.50 498 THR A N 1
ATOM 4072 C CA . THR A 1 498 ? 8.813 21.020 -0.288 1.00 83.50 498 THR A CA 1
ATOM 4073 C C . THR A 1 498 ? 9.463 19.633 -0.205 1.00 83.50 498 THR A C 1
ATOM 4075 O O . THR A 1 498 ? 10.667 19.522 0.040 1.00 83.50 498 THR A O 1
ATOM 4078 N N . ILE A 1 499 ? 8.695 18.564 -0.436 1.00 82.19 499 ILE A N 1
ATOM 4079 C CA . ILE A 1 499 ? 9.195 17.181 -0.497 1.00 82.19 499 ILE A CA 1
ATOM 4080 C C . ILE A 1 499 ? 10.121 16.999 -1.706 1.00 82.19 499 ILE A C 1
ATOM 4082 O O . ILE A 1 499 ? 11.198 16.424 -1.564 1.00 82.19 499 ILE A O 1
ATOM 4086 N N . ARG A 1 500 ? 9.760 17.544 -2.874 1.00 83.19 500 ARG A N 1
ATOM 4087 C CA . ARG A 1 500 ? 10.586 17.519 -4.089 1.00 83.19 500 ARG A CA 1
ATOM 4088 C C . ARG A 1 500 ? 11.924 18.229 -3.880 1.00 83.19 500 ARG A C 1
ATOM 4090 O O . ARG A 1 500 ? 12.949 17.685 -4.273 1.00 83.19 500 ARG A O 1
ATOM 4097 N N . GLY A 1 501 ? 11.935 19.388 -3.220 1.00 82.50 501 GLY A N 1
ATOM 4098 C CA . GLY A 1 501 ? 13.165 20.110 -2.878 1.00 82.50 501 GLY A CA 1
ATOM 4099 C C . GLY A 1 501 ? 14.089 19.312 -1.951 1.00 82.50 501 GLY A C 1
ATOM 4100 O O . GLY A 1 501 ? 15.294 19.245 -2.194 1.00 82.50 501 GLY A O 1
ATOM 4101 N N . LYS A 1 502 ? 13.531 18.638 -0.933 1.00 80.75 502 LYS A N 1
ATOM 4102 C CA . LYS A 1 502 ? 14.291 17.725 -0.057 1.00 80.75 502 LYS A CA 1
ATOM 4103 C C . LYS A 1 502 ? 14.842 16.524 -0.825 1.00 80.75 502 LYS A C 1
ATOM 4105 O O . LYS A 1 502 ? 16.039 16.274 -0.767 1.00 80.75 502 LYS A O 1
ATOM 4110 N N . SER A 1 503 ? 13.997 15.847 -1.602 1.00 74.75 503 SER A N 1
ATOM 4111 C CA . SER A 1 503 ? 14.380 14.693 -2.421 1.00 74.75 503 SER A CA 1
ATOM 4112 C C . SER A 1 503 ? 15.463 15.044 -3.451 1.00 74.75 503 SER A C 1
ATOM 4114 O O . SER A 1 503 ? 16.386 14.261 -3.664 1.00 74.75 503 SER A O 1
ATOM 4116 N N . GLN A 1 504 ? 15.417 16.245 -4.036 1.00 78.31 504 GLN A N 1
ATOM 4117 C CA . GLN A 1 504 ? 16.460 16.734 -4.937 1.00 78.31 504 GLN A CA 1
ATOM 4118 C C . GLN A 1 504 ? 17.785 16.987 -4.199 1.00 78.31 504 GLN A C 1
ATOM 4120 O O . GLN A 1 504 ? 18.831 16.561 -4.685 1.00 78.31 504 GLN A O 1
ATOM 4125 N N . TYR A 1 505 ? 17.758 17.600 -3.009 1.00 77.31 505 TYR A N 1
ATOM 4126 C CA . TYR A 1 505 ? 18.953 17.774 -2.172 1.00 77.31 505 TYR A CA 1
ATOM 4127 C C . TYR A 1 505 ? 19.550 16.428 -1.719 1.00 77.31 505 TYR A C 1
ATOM 4129 O O .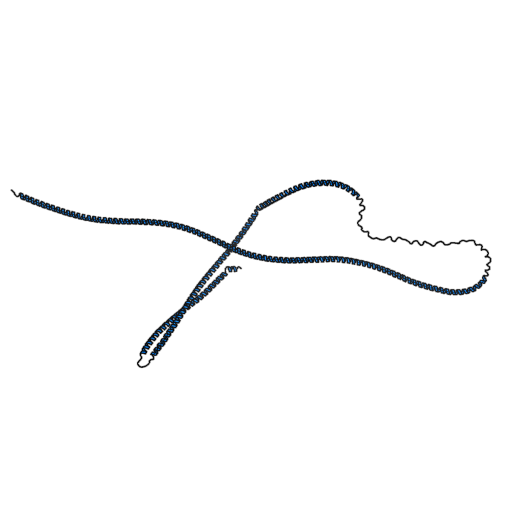 TYR A 1 505 ? 20.766 16.237 -1.751 1.00 77.31 505 TYR A O 1
ATOM 4137 N N . GLU A 1 506 ? 18.702 15.468 -1.346 1.00 75.12 506 GLU A N 1
ATOM 4138 C CA . GLU A 1 506 ? 19.099 14.100 -1.000 1.00 75.12 506 GLU A CA 1
ATOM 4139 C C . GLU A 1 506 ? 19.734 13.387 -2.203 1.00 75.12 506 GLU A C 1
ATOM 4141 O O . GLU A 1 506 ? 20.829 12.842 -2.062 1.00 75.12 506 GLU A O 1
ATOM 4146 N N . SER A 1 507 ? 19.135 13.477 -3.397 1.00 73.81 507 SER A N 1
ATOM 4147 C CA . SER A 1 507 ? 19.698 12.937 -4.646 1.00 73.81 507 SER A CA 1
ATOM 4148 C C . SER A 1 507 ? 21.053 13.567 -4.979 1.00 73.81 507 SER A C 1
ATOM 4150 O O . SER A 1 507 ? 22.019 12.861 -5.255 1.00 73.81 507 SER A O 1
ATOM 4152 N N . GLU A 1 508 ? 21.163 14.892 -4.882 1.00 77.88 508 GLU A N 1
ATOM 4153 C CA . GLU A 1 508 ? 22.422 15.616 -5.054 1.00 77.88 508 GLU A CA 1
ATOM 4154 C C . GLU A 1 508 ? 23.486 15.240 -4.015 1.00 77.88 508 GLU A C 1
ATOM 4156 O O . GLU A 1 508 ? 24.681 15.351 -4.294 1.00 77.88 508 GLU A O 1
ATOM 4161 N N . SER A 1 509 ? 23.085 14.855 -2.802 1.00 74.38 509 SER A N 1
ATOM 4162 C CA . SER A 1 509 ? 24.007 14.346 -1.786 1.00 74.38 509 SER A CA 1
ATOM 4163 C C . SER A 1 509 ? 24.457 12.922 -2.121 1.00 74.38 509 SER A C 1
ATOM 4165 O O . SER A 1 509 ? 25.650 12.632 -2.043 1.00 74.38 509 SER A O 1
ATOM 4167 N N . PHE A 1 510 ? 23.533 12.069 -2.574 1.00 73.75 510 PHE A N 1
ATOM 4168 C CA . PHE A 1 510 ? 23.782 10.678 -2.938 1.00 73.75 510 PHE A CA 1
ATOM 4169 C C . PHE A 1 510 ? 24.746 10.570 -4.123 1.00 73.75 510 PHE A C 1
ATOM 4171 O O . PHE A 1 510 ? 25.723 9.826 -4.038 1.00 73.75 510 PHE A O 1
ATOM 4178 N N . GLU A 1 511 ? 24.559 11.390 -5.163 1.00 77.88 511 GLU A N 1
ATOM 4179 C CA . GLU A 1 511 ? 25.494 11.482 -6.291 1.00 77.88 511 GLU A CA 1
ATOM 4180 C C . GLU A 1 511 ? 26.909 11.829 -5.792 1.00 77.88 511 GLU A C 1
ATOM 4182 O O . GLU A 1 511 ? 27.862 11.140 -6.129 1.00 77.88 511 GLU A O 1
ATOM 4187 N N . LYS A 1 512 ? 27.048 12.794 -4.865 1.00 78.31 512 LYS A N 1
ATOM 4188 C CA . LYS A 1 512 ? 28.332 13.193 -4.241 1.00 78.31 512 LYS A CA 1
ATOM 4189 C C . LYS A 1 512 ? 28.942 12.129 -3.307 1.00 78.31 512 LYS A C 1
ATOM 4191 O O . LYS A 1 512 ? 30.110 12.268 -2.931 1.00 78.31 512 LYS A O 1
ATOM 4196 N N . TYR A 1 513 ? 28.193 11.103 -2.895 1.00 76.38 513 TYR A N 1
ATOM 4197 C CA . TYR A 1 513 ? 28.721 9.925 -2.189 1.00 76.38 513 TYR A CA 1
ATOM 4198 C C . TYR A 1 513 ? 29.132 8.820 -3.168 1.00 76.38 513 TYR A C 1
ATOM 4200 O O . TYR A 1 513 ? 30.232 8.283 -3.039 1.00 76.38 513 TYR A O 1
ATOM 4208 N N . LYS A 1 514 ? 28.311 8.548 -4.187 1.00 76.25 514 LYS A N 1
ATOM 4209 C CA . LYS A 1 514 ? 28.623 7.646 -5.305 1.00 76.25 514 LYS A CA 1
ATOM 4210 C C . LYS A 1 514 ? 29.923 8.060 -6.011 1.00 76.25 514 LYS A C 1
ATOM 4212 O O . LYS A 1 514 ? 30.844 7.257 -6.108 1.00 76.25 514 LYS A O 1
ATOM 4217 N N . ASP A 1 515 ? 30.072 9.349 -6.315 1.00 79.75 515 ASP A N 1
ATOM 4218 C CA . ASP A 1 515 ? 31.282 9.979 -6.863 1.00 79.75 515 ASP A CA 1
ATOM 4219 C C . ASP A 1 515 ? 32.565 9.703 -6.061 1.00 79.75 515 ASP A C 1
ATOM 4221 O O . ASP A 1 515 ? 33.668 9.783 -6.603 1.00 79.75 515 ASP A O 1
ATOM 4225 N N . LYS A 1 516 ? 32.453 9.487 -4.744 1.00 79.06 516 LYS A N 1
ATOM 4226 C CA . LYS A 1 516 ? 33.587 9.168 -3.859 1.00 79.06 516 LYS A CA 1
ATOM 4227 C C . LYS A 1 516 ? 33.829 7.668 -3.812 1.00 79.06 516 LYS A C 1
ATOM 4229 O O . LYS A 1 516 ? 34.981 7.246 -3.821 1.00 79.06 516 LYS A O 1
ATOM 4234 N N . TYR A 1 517 ? 32.754 6.884 -3.791 1.00 75.38 517 TYR A N 1
ATOM 4235 C CA . TYR A 1 517 ? 32.816 5.431 -3.805 1.00 75.38 517 TYR A CA 1
ATOM 4236 C C . TYR A 1 517 ? 33.485 4.913 -5.085 1.00 75.38 517 TYR A C 1
ATOM 4238 O O . TYR A 1 517 ? 34.453 4.166 -4.989 1.00 75.38 517 TYR A O 1
ATOM 4246 N N . GLU A 1 518 ? 33.071 5.402 -6.260 1.00 80.62 518 GLU A N 1
ATOM 4247 C CA . GLU A 1 518 ? 33.670 5.049 -7.559 1.00 80.62 518 GLU A CA 1
ATOM 4248 C C . GLU A 1 518 ? 35.170 5.401 -7.623 1.00 80.62 518 GLU A C 1
ATOM 4250 O O . GLU A 1 518 ? 35.974 4.640 -8.163 1.00 80.62 518 GLU A O 1
ATOM 4255 N N . LYS A 1 519 ? 35.586 6.520 -7.008 1.00 82.12 519 LYS A N 1
ATOM 4256 C CA . LYS A 1 519 ? 37.007 6.907 -6.915 1.00 82.12 519 LYS A CA 1
ATOM 4257 C C . LYS A 1 519 ? 37.801 5.954 -6.015 1.00 82.12 519 LYS A C 1
ATOM 4259 O O . LYS A 1 519 ? 38.883 5.528 -6.406 1.00 82.12 519 LYS A O 1
ATOM 4264 N N . ILE A 1 520 ? 37.258 5.571 -4.856 1.00 81.00 520 ILE A N 1
ATOM 4265 C CA . ILE A 1 520 ? 37.888 4.605 -3.938 1.00 81.00 520 ILE A CA 1
ATOM 4266 C C . ILE A 1 520 ? 37.971 3.213 -4.578 1.00 81.00 520 ILE A C 1
ATOM 4268 O O . ILE A 1 520 ? 38.999 2.553 -4.474 1.00 81.00 520 ILE A O 1
ATOM 4272 N N . GLU A 1 521 ? 36.926 2.781 -5.280 1.00 78.50 521 GLU A N 1
ATOM 4273 C CA . GLU A 1 521 ? 36.888 1.506 -6.000 1.00 78.50 521 GLU A CA 1
ATOM 4274 C C . GLU A 1 521 ? 37.932 1.466 -7.129 1.00 78.50 521 GLU A C 1
ATOM 4276 O O . GLU A 1 521 ? 38.713 0.516 -7.220 1.00 78.50 521 GLU A O 1
ATOM 4281 N N . MET A 1 522 ? 38.052 2.545 -7.910 1.00 83.81 522 MET A N 1
ATOM 4282 C CA . MET A 1 522 ? 39.104 2.690 -8.919 1.00 83.81 522 MET A CA 1
ATOM 4283 C C . MET A 1 522 ? 40.515 2.750 -8.297 1.00 83.81 522 MET A C 1
ATOM 4285 O O . MET A 1 522 ? 41.461 2.204 -8.870 1.00 83.81 522 MET A O 1
ATOM 4289 N N . GLU A 1 523 ? 40.694 3.369 -7.125 1.00 82.38 523 GLU A N 1
ATOM 4290 C CA . GLU A 1 523 ? 41.967 3.353 -6.388 1.00 82.38 523 GLU A CA 1
ATOM 4291 C C . GLU A 1 523 ? 42.328 1.946 -5.880 1.00 82.38 523 GLU A C 1
ATOM 4293 O O . GLU A 1 523 ? 43.478 1.520 -6.037 1.00 82.38 523 GLU A O 1
ATOM 4298 N N . VAL A 1 524 ? 41.361 1.195 -5.338 1.00 80.75 524 VAL A N 1
ATOM 4299 C CA . VAL A 1 524 ? 41.532 -0.209 -4.921 1.00 80.75 524 VAL A CA 1
ATOM 4300 C C . VAL A 1 524 ? 41.928 -1.075 -6.116 1.00 80.75 524 VAL A C 1
ATOM 4302 O O . VAL A 1 524 ? 42.969 -1.728 -6.058 1.00 80.75 524 VAL A O 1
ATOM 4305 N N . GLN A 1 525 ? 41.199 -1.001 -7.233 1.00 83.81 525 GLN A N 1
ATOM 4306 C CA . GLN A 1 525 ? 41.497 -1.767 -8.450 1.00 83.81 525 GLN A CA 1
ATOM 4307 C C . GLN A 1 525 ? 42.906 -1.459 -9.003 1.00 83.81 525 GLN A C 1
ATOM 4309 O O . GLN A 1 525 ? 43.639 -2.360 -9.426 1.00 83.81 525 GLN A O 1
ATOM 4314 N N . ASN A 1 526 ? 43.338 -0.194 -8.944 1.00 84.31 526 ASN A N 1
ATOM 4315 C CA . ASN A 1 526 ? 44.699 0.218 -9.303 1.00 84.31 526 ASN A CA 1
ATOM 4316 C C . ASN A 1 526 ? 45.775 -0.326 -8.343 1.00 84.31 526 ASN A C 1
ATOM 4318 O O . ASN A 1 526 ? 46.892 -0.623 -8.776 1.00 84.31 526 ASN A O 1
ATOM 4322 N N . MET A 1 527 ? 45.478 -0.445 -7.046 1.00 82.12 527 MET A N 1
ATOM 4323 C CA . MET A 1 527 ? 46.395 -1.039 -6.066 1.00 82.12 527 MET A CA 1
ATOM 4324 C C . MET A 1 527 ? 46.457 -2.567 -6.180 1.00 82.12 527 MET A C 1
ATOM 4326 O O . MET A 1 527 ? 47.545 -3.130 -6.076 1.00 82.12 527 MET A O 1
ATOM 4330 N N . GLU A 1 528 ? 45.338 -3.230 -6.465 1.00 81.81 528 GLU A N 1
ATOM 4331 C CA . GLU A 1 528 ? 45.265 -4.675 -6.712 1.00 81.81 528 GLU A CA 1
ATOM 4332 C C . GLU A 1 528 ? 45.995 -5.070 -8.005 1.00 81.81 528 GLU A C 1
ATOM 4334 O O . GLU A 1 528 ? 46.735 -6.053 -8.023 1.00 81.81 528 GLU A O 1
ATOM 4339 N N . SER A 1 529 ? 45.904 -4.245 -9.052 1.00 83.81 529 SER A N 1
ATOM 4340 C CA . SER A 1 529 ? 46.659 -4.437 -10.301 1.00 83.81 529 SER A CA 1
ATOM 4341 C C . SER A 1 529 ? 48.178 -4.391 -10.063 1.00 83.81 529 SER A C 1
ATOM 4343 O O . SER A 1 529 ? 48.910 -5.277 -10.502 1.00 83.81 529 SER A O 1
ATOM 4345 N N . LYS A 1 530 ? 48.655 -3.412 -9.281 1.00 83.19 530 LYS A N 1
ATOM 4346 C CA . LYS A 1 530 ? 50.074 -3.282 -8.886 1.00 83.19 530 LYS A CA 1
ATOM 4347 C C . LYS A 1 530 ? 50.521 -4.385 -7.920 1.00 83.19 530 LYS A C 1
ATOM 4349 O O . LYS A 1 530 ? 51.675 -4.814 -7.952 1.00 83.19 530 LYS A O 1
ATOM 4354 N N . LEU A 1 531 ? 49.616 -4.873 -7.071 1.00 83.38 531 LEU A N 1
ATOM 4355 C CA . LEU A 1 531 ? 49.850 -6.039 -6.220 1.00 83.38 531 LEU A CA 1
ATOM 4356 C C . LEU A 1 531 ? 50.038 -7.312 -7.064 1.00 83.38 531 LEU A C 1
ATOM 4358 O O . LEU A 1 531 ? 50.927 -8.110 -6.772 1.00 83.38 531 LEU A O 1
ATOM 4362 N N . HIS A 1 532 ? 49.249 -7.489 -8.126 1.00 85.50 532 HIS A N 1
ATOM 4363 C CA . HIS A 1 532 ? 49.388 -8.616 -9.048 1.00 85.50 532 HIS A CA 1
ATOM 4364 C C . HIS A 1 532 ? 50.687 -8.534 -9.868 1.00 85.50 532 HIS A C 1
ATOM 4366 O O . HIS A 1 532 ? 51.438 -9.505 -9.916 1.00 85.50 532 HIS A O 1
ATOM 4372 N N . GLU A 1 533 ? 51.012 -7.362 -10.422 1.00 85.69 533 GLU A N 1
ATOM 4373 C CA . GLU A 1 533 ? 52.263 -7.108 -11.157 1.00 85.69 533 GLU A CA 1
ATOM 4374 C C . GLU A 1 533 ? 53.509 -7.415 -10.303 1.00 85.69 533 GLU A C 1
ATOM 4376 O O . GLU A 1 533 ? 54.385 -8.179 -10.716 1.00 85.69 533 GLU A O 1
ATOM 4381 N N . THR A 1 534 ? 53.559 -6.901 -9.069 1.00 82.50 534 THR A N 1
ATOM 4382 C CA . THR A 1 534 ? 54.672 -7.171 -8.137 1.00 82.50 534 THR A CA 1
ATOM 4383 C C . THR A 1 534 ? 54.713 -8.623 -7.646 1.00 82.50 534 THR A C 1
ATOM 4385 O O . THR A 1 534 ? 55.802 -9.149 -7.404 1.00 82.50 534 THR A O 1
ATOM 4388 N N . SER A 1 535 ? 53.566 -9.310 -7.562 1.00 81.12 535 SER A N 1
ATOM 4389 C CA . SER A 1 535 ? 53.514 -10.759 -7.296 1.00 81.12 535 SER A CA 1
ATOM 4390 C C . SER A 1 535 ? 54.143 -11.556 -8.441 1.00 81.12 535 SER A C 1
ATOM 4392 O O . SER A 1 535 ? 55.020 -12.386 -8.204 1.00 81.12 535 SER A O 1
ATOM 4394 N N . LEU A 1 536 ? 53.754 -11.260 -9.685 1.00 88.44 536 LEU A N 1
ATOM 4395 C CA . LEU A 1 536 ? 54.265 -11.930 -10.881 1.00 88.44 536 LEU A CA 1
ATOM 4396 C C . LEU A 1 536 ? 55.774 -11.699 -11.058 1.00 88.44 536 LEU A C 1
ATOM 4398 O O . LEU A 1 536 ? 56.521 -12.639 -11.330 1.00 88.44 536 LEU A O 1
ATOM 4402 N N . GLN A 1 537 ? 56.253 -10.471 -10.832 1.00 83.56 537 GLN A N 1
ATOM 4403 C CA . GLN A 1 537 ? 57.682 -10.150 -10.887 1.00 83.56 537 GLN A CA 1
ATOM 4404 C C . GLN A 1 537 ? 58.494 -10.912 -9.821 1.00 83.56 537 GLN A C 1
ATOM 4406 O O . GLN A 1 537 ? 59.611 -11.364 -10.094 1.00 83.56 537 GLN A O 1
ATOM 4411 N N . LEU A 1 538 ? 57.929 -11.113 -8.624 1.00 83.50 538 LEU A N 1
ATOM 4412 C CA . LEU A 1 538 ? 58.532 -11.933 -7.572 1.00 83.50 538 LEU A CA 1
ATOM 4413 C C . LEU A 1 538 ? 58.570 -13.426 -7.945 1.00 83.50 538 LEU A C 1
ATOM 4415 O O . LEU A 1 538 ? 59.572 -14.089 -7.677 1.00 83.50 538 LEU A O 1
ATOM 4419 N N . GLU A 1 539 ? 57.514 -13.968 -8.555 1.00 85.69 539 GLU A N 1
ATOM 4420 C CA . GLU A 1 539 ? 57.485 -15.367 -9.009 1.00 85.69 539 GLU A CA 1
ATOM 4421 C C . GLU A 1 539 ? 58.474 -15.632 -10.147 1.00 85.69 539 GLU A C 1
ATOM 4423 O O . GLU A 1 539 ? 59.230 -16.604 -10.081 1.00 85.69 539 GLU A O 1
ATOM 4428 N N . LEU A 1 540 ? 58.556 -14.732 -11.132 1.00 85.88 540 LEU A N 1
ATOM 4429 C CA . LEU A 1 540 ? 59.565 -14.791 -12.192 1.00 85.88 540 LEU A CA 1
ATOM 4430 C C . LEU A 1 540 ? 60.986 -14.758 -11.609 1.00 85.88 540 LEU A C 1
ATOM 4432 O O . LEU A 1 540 ? 61.798 -15.622 -11.938 1.00 85.88 540 LEU A O 1
ATOM 4436 N N . SER A 1 541 ? 61.261 -13.844 -10.672 1.00 82.50 541 SER A N 1
ATOM 4437 C CA . SER A 1 541 ? 62.570 -13.736 -10.007 1.00 82.50 541 SER A CA 1
ATOM 4438 C C . SER A 1 541 ? 62.937 -15.007 -9.224 1.00 82.50 541 SER A C 1
ATOM 4440 O O . SER A 1 541 ? 64.065 -15.491 -9.317 1.00 82.50 541 SER A O 1
ATOM 4442 N N . LYS A 1 542 ? 61.979 -15.612 -8.503 1.00 82.25 542 LYS A N 1
ATOM 4443 C CA . LYS A 1 542 ? 62.162 -16.923 -7.848 1.00 82.25 542 LYS A CA 1
ATOM 4444 C C . LYS A 1 542 ? 62.447 -18.034 -8.863 1.00 82.25 542 LYS A C 1
ATOM 4446 O O . LYS A 1 542 ? 63.315 -18.871 -8.623 1.00 82.25 542 LYS A O 1
ATOM 4451 N N . GLY A 1 543 ? 61.746 -18.035 -9.998 1.00 82.88 543 GLY A N 1
ATOM 4452 C CA . GLY A 1 543 ? 61.952 -18.987 -11.091 1.00 82.88 543 GLY A CA 1
ATOM 4453 C C . GLY A 1 543 ? 63.319 -18.855 -11.771 1.00 82.88 543 GLY A C 1
ATOM 4454 O O . GLY A 1 543 ? 63.880 -19.858 -12.211 1.00 82.88 543 GLY A O 1
ATOM 4455 N N . GLU A 1 544 ? 63.887 -17.649 -11.829 1.00 84.69 544 GLU A N 1
ATOM 4456 C CA . GLU A 1 544 ? 65.271 -17.425 -12.261 1.00 84.69 544 GLU A CA 1
ATOM 4457 C C . GLU A 1 544 ? 66.276 -17.998 -11.255 1.00 84.69 544 GLU A C 1
ATOM 4459 O O . GLU A 1 544 ? 67.129 -18.792 -11.647 1.00 84.69 544 GLU A O 1
ATOM 4464 N N . VAL A 1 545 ? 66.146 -17.688 -9.958 1.00 84.31 545 VAL A N 1
ATOM 4465 C CA . VAL A 1 545 ? 67.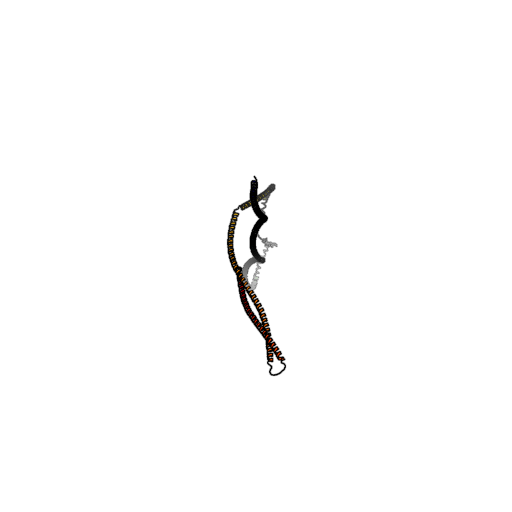058 -18.223 -8.925 1.00 84.31 545 VAL A CA 1
ATOM 4466 C C . VAL A 1 545 ? 66.992 -19.751 -8.841 1.00 84.31 545 VAL A C 1
ATOM 4468 O O . VAL A 1 545 ? 68.033 -20.395 -8.746 1.00 84.31 545 VAL A O 1
ATOM 4471 N N . ALA A 1 546 ? 65.813 -20.362 -8.991 1.00 82.81 546 ALA A N 1
ATOM 4472 C CA . ALA A 1 546 ? 65.681 -21.820 -9.062 1.00 82.81 546 ALA A CA 1
ATOM 4473 C C . ALA A 1 546 ? 66.448 -22.440 -10.253 1.00 82.81 546 ALA A C 1
ATOM 4475 O O . ALA A 1 546 ? 67.034 -23.516 -10.120 1.00 82.81 546 ALA A O 1
ATOM 4476 N N . LYS A 1 547 ? 66.495 -21.758 -11.408 1.00 85.50 547 LYS A N 1
ATOM 4477 C CA . LYS A 1 547 ? 67.309 -22.180 -12.566 1.00 85.50 547 LYS A CA 1
ATOM 4478 C C . LYS A 1 547 ? 68.804 -21.957 -12.330 1.00 85.50 547 LYS A C 1
ATOM 4480 O O . LYS A 1 547 ? 69.600 -22.792 -12.755 1.00 85.50 547 LYS A O 1
ATOM 4485 N N . MET A 1 548 ? 69.183 -20.867 -11.658 1.00 81.00 548 MET A N 1
ATOM 4486 C CA . MET A 1 548 ? 70.578 -20.584 -11.299 1.00 81.00 548 MET A CA 1
ATOM 4487 C C . MET A 1 548 ? 71.123 -21.636 -10.331 1.00 81.00 548 MET A C 1
ATOM 4489 O O . MET A 1 548 ? 72.166 -22.212 -10.619 1.00 81.00 548 MET A O 1
ATOM 4493 N N . LEU A 1 549 ? 70.378 -21.983 -9.275 1.00 81.88 549 LEU A N 1
ATOM 4494 C CA . LEU A 1 549 ? 70.705 -23.085 -8.358 1.00 81.88 549 LEU A CA 1
ATOM 4495 C C . LEU A 1 549 ? 70.919 -24.405 -9.117 1.00 81.88 549 LEU A C 1
ATOM 4497 O O . LEU A 1 549 ? 71.999 -24.987 -9.058 1.00 81.88 549 LEU A O 1
ATOM 4501 N N . ALA A 1 550 ? 69.947 -24.814 -9.941 1.00 84.06 550 ALA A N 1
ATOM 4502 C CA . ALA A 1 550 ? 70.029 -26.052 -10.723 1.00 84.06 550 ALA A CA 1
ATOM 4503 C C . ALA A 1 550 ? 71.142 -26.061 -11.797 1.00 84.06 550 ALA A C 1
ATOM 4505 O O . ALA A 1 550 ? 71.475 -27.121 -12.333 1.00 84.06 550 ALA A O 1
ATOM 4506 N N . ASN A 1 551 ? 71.710 -24.904 -12.149 1.00 83.88 551 ASN A N 1
ATOM 4507 C CA . ASN A 1 551 ? 72.907 -24.806 -12.984 1.00 83.88 551 ASN A CA 1
ATOM 4508 C C . ASN A 1 551 ? 74.189 -24.776 -12.143 1.00 83.88 551 ASN A C 1
ATOM 4510 O O . ASN A 1 551 ? 75.166 -25.415 -12.528 1.00 83.88 551 ASN A O 1
ATOM 4514 N N . GLN A 1 552 ? 74.185 -24.115 -10.986 1.00 83.44 552 GLN A N 1
ATOM 4515 C CA . GLN A 1 552 ? 75.311 -24.111 -10.058 1.00 83.44 552 GLN A CA 1
ATOM 4516 C C . GLN A 1 552 ? 75.580 -25.519 -9.504 1.00 83.44 552 GLN A C 1
ATOM 4518 O O . GLN A 1 552 ? 76.737 -25.913 -9.425 1.00 83.44 552 GLN A O 1
ATOM 4523 N N . ASP A 1 553 ? 74.552 -26.324 -9.224 1.00 84.06 553 ASP A N 1
ATOM 4524 C CA . ASP A 1 553 ? 74.713 -27.731 -8.820 1.00 84.06 553 ASP A CA 1
ATOM 4525 C C . ASP A 1 553 ? 75.410 -28.579 -9.901 1.00 84.06 553 ASP A C 1
ATOM 4527 O O . ASP A 1 553 ? 76.263 -29.416 -9.593 1.00 84.06 553 ASP A O 1
ATOM 4531 N N . LYS A 1 554 ? 75.119 -28.324 -11.187 1.00 85.94 554 LYS A N 1
ATOM 4532 C CA . LYS A 1 554 ? 75.836 -28.964 -12.307 1.00 85.94 554 LYS A CA 1
ATOM 4533 C C . LYS A 1 554 ? 77.288 -28.505 -12.352 1.00 85.94 554 LYS A C 1
ATOM 4535 O O . LYS A 1 554 ? 78.172 -29.350 -12.375 1.00 85.94 554 LYS A O 1
ATOM 4540 N N . GLN A 1 555 ? 77.532 -27.194 -12.283 1.00 84.75 555 GLN A N 1
ATOM 4541 C CA . GLN A 1 555 ? 78.881 -26.614 -12.277 1.00 84.75 555 GLN A CA 1
ATOM 4542 C C . GLN A 1 555 ? 79.712 -27.124 -11.085 1.00 84.75 555 GLN A C 1
ATOM 4544 O O . GLN A 1 555 ? 80.892 -27.420 -11.246 1.00 84.75 555 GLN A O 1
ATOM 4549 N N . ARG A 1 556 ? 79.098 -27.304 -9.905 1.00 84.56 556 ARG A N 1
ATOM 4550 C CA . ARG A 1 556 ? 79.709 -27.935 -8.722 1.00 84.56 556 ARG A CA 1
ATOM 4551 C C . ARG A 1 556 ? 80.055 -29.407 -8.984 1.00 84.56 556 ARG A C 1
ATOM 4553 O O . ARG A 1 556 ? 81.171 -29.809 -8.675 1.00 84.56 556 ARG A O 1
ATOM 4560 N N . SER A 1 557 ? 79.161 -30.193 -9.595 1.00 84.50 557 SER A N 1
ATOM 4561 C CA . SER A 1 557 ? 79.447 -31.598 -9.951 1.00 84.50 557 SER A CA 1
ATOM 4562 C C . SER A 1 557 ? 80.494 -31.732 -11.068 1.00 84.50 557 SER A C 1
ATOM 4564 O O . SER A 1 557 ? 81.300 -32.661 -11.056 1.00 84.50 557 SER A O 1
ATOM 4566 N N . GLU A 1 558 ? 80.527 -30.807 -12.026 1.00 84.88 558 GLU A N 1
ATOM 4567 C CA . GLU A 1 558 ? 81.549 -30.732 -13.078 1.00 84.88 558 GLU A CA 1
ATOM 4568 C C . GLU A 1 558 ? 82.916 -30.344 -12.495 1.00 84.88 558 GLU A C 1
ATOM 4570 O O . GLU A 1 558 ? 83.914 -30.996 -12.800 1.00 84.88 558 GLU A O 1
ATOM 4575 N N . LEU A 1 559 ? 82.955 -29.368 -11.582 1.00 87.00 559 LEU A N 1
ATOM 4576 C CA . LEU A 1 559 ? 84.144 -28.994 -10.811 1.00 87.00 559 LEU A CA 1
ATOM 4577 C C . LEU A 1 559 ? 84.654 -30.152 -9.939 1.00 87.00 559 LEU A C 1
ATOM 4579 O O . LEU A 1 559 ? 85.857 -30.399 -9.900 1.00 87.00 559 LEU A O 1
ATOM 4583 N N . GLU A 1 560 ? 83.765 -30.895 -9.276 1.00 86.50 560 GLU A N 1
ATOM 4584 C CA . GLU A 1 560 ? 84.120 -32.080 -8.485 1.00 86.50 560 GLU A CA 1
ATOM 4585 C C . GLU A 1 560 ? 84.732 -33.182 -9.366 1.00 86.50 560 GLU A C 1
ATOM 4587 O O . GLU A 1 560 ? 85.787 -33.727 -9.034 1.00 86.50 560 GLU A O 1
ATOM 4592 N N . ARG A 1 561 ? 84.144 -33.460 -10.539 1.00 86.56 561 ARG A N 1
ATOM 4593 C CA . ARG A 1 561 ? 84.715 -34.400 -11.525 1.00 86.56 561 ARG A CA 1
ATOM 4594 C C . ARG A 1 561 ? 86.081 -33.935 -12.022 1.00 86.56 561 ARG A C 1
ATOM 4596 O O . ARG A 1 561 ? 87.018 -34.731 -12.009 1.00 86.56 561 ARG A O 1
ATOM 4603 N N . ALA A 1 562 ? 86.218 -32.662 -12.392 1.00 84.75 562 ALA A N 1
ATOM 4604 C CA . ALA A 1 562 ? 87.486 -32.082 -12.831 1.00 84.75 562 ALA A CA 1
ATOM 4605 C C . ALA A 1 562 ? 88.556 -32.145 -11.728 1.00 84.75 562 ALA A C 1
ATOM 4607 O O . ALA A 1 562 ? 89.703 -32.484 -12.008 1.00 84.75 562 ALA A O 1
ATOM 4608 N N . HIS A 1 563 ? 88.183 -31.922 -10.464 1.00 86.19 563 HIS A N 1
ATOM 4609 C CA . HIS A 1 563 ? 89.076 -32.074 -9.316 1.00 86.19 563 HIS A CA 1
ATOM 4610 C C . HIS A 1 563 ? 89.497 -33.539 -9.100 1.00 86.19 563 HIS A C 1
ATOM 4612 O O . HIS A 1 563 ? 90.666 -33.819 -8.833 1.00 86.19 563 HIS A O 1
ATOM 4618 N N . ILE A 1 564 ? 88.577 -34.497 -9.255 1.00 86.12 564 ILE A N 1
ATOM 4619 C CA . ILE A 1 564 ? 88.879 -35.936 -9.199 1.00 86.12 564 ILE A CA 1
ATOM 4620 C C . ILE A 1 564 ? 89.815 -36.347 -10.350 1.00 86.12 564 ILE A C 1
ATOM 4622 O O . ILE A 1 564 ? 90.729 -37.145 -10.145 1.00 86.12 564 ILE A O 1
ATOM 4626 N N . GLU A 1 565 ? 89.625 -35.815 -11.558 1.00 84.12 565 GLU A N 1
ATOM 4627 C CA . GLU A 1 565 ? 90.501 -36.074 -12.709 1.00 84.12 565 GLU A CA 1
ATOM 4628 C C . GLU A 1 565 ? 91.874 -35.408 -12.565 1.00 84.12 565 GLU A C 1
ATOM 4630 O O . GLU A 1 565 ? 92.891 -36.046 -12.843 1.00 84.12 565 GLU A O 1
ATOM 4635 N N . ARG A 1 566 ? 91.926 -34.181 -12.035 1.00 85.38 566 ARG A N 1
ATOM 4636 C CA . ARG A 1 566 ? 93.158 -33.482 -11.649 1.00 85.38 566 ARG A CA 1
ATOM 4637 C C . ARG A 1 566 ? 93.963 -34.295 -10.643 1.00 85.38 566 ARG A C 1
ATOM 4639 O O . ARG A 1 566 ? 95.146 -34.526 -10.880 1.00 85.38 566 ARG A O 1
ATOM 4646 N N . GLU A 1 567 ? 93.344 -34.762 -9.559 1.00 86.19 567 GLU A N 1
ATOM 4647 C CA . GLU A 1 567 ? 94.047 -35.563 -8.554 1.00 86.19 567 GLU A CA 1
ATOM 4648 C C . GLU A 1 567 ? 94.450 -36.941 -9.103 1.00 86.19 567 GLU A C 1
ATOM 4650 O O . GLU A 1 567 ? 95.569 -37.368 -8.851 1.00 86.19 567 GLU A O 1
ATOM 4655 N N . LYS A 1 568 ? 93.652 -37.596 -9.964 1.00 85.31 568 LYS A N 1
ATOM 4656 C CA . LYS A 1 568 ? 94.088 -38.813 -10.689 1.00 85.31 568 LYS A CA 1
ATOM 4657 C C . LYS A 1 568 ? 95.306 -38.561 -11.588 1.00 85.31 568 LYS A C 1
ATOM 4659 O O . LYS A 1 568 ? 96.228 -39.379 -11.614 1.00 85.31 568 LYS A O 1
ATOM 4664 N N . ALA A 1 569 ? 95.327 -37.449 -12.325 1.00 81.50 569 ALA A N 1
ATOM 4665 C CA . ALA A 1 569 ? 96.449 -37.068 -13.185 1.00 81.50 569 ALA A CA 1
ATOM 4666 C C . ALA A 1 569 ? 97.701 -36.715 -12.363 1.00 81.50 569 ALA A C 1
ATOM 4668 O O . ALA A 1 569 ? 98.808 -37.109 -12.729 1.00 81.50 569 ALA A O 1
ATOM 4669 N N . ARG A 1 570 ? 97.522 -36.044 -11.219 1.00 84.69 570 ARG A N 1
ATOM 4670 C CA . ARG A 1 570 ? 98.565 -35.776 -10.220 1.00 84.69 570 ARG A CA 1
ATOM 4671 C C . ARG A 1 570 ? 99.153 -37.072 -9.665 1.00 84.69 570 ARG A C 1
ATOM 4673 O O . ARG A 1 570 ? 100.366 -37.239 -9.707 1.00 84.69 570 ARG A O 1
ATOM 4680 N N . ASP A 1 571 ? 98.308 -38.007 -9.234 1.00 84.25 571 ASP A N 1
ATOM 4681 C CA . ASP A 1 571 ? 98.695 -39.325 -8.717 1.00 84.25 571 ASP A CA 1
ATOM 4682 C C . ASP A 1 571 ? 99.514 -40.118 -9.747 1.00 84.25 571 ASP A C 1
ATOM 4684 O O . ASP A 1 571 ? 100.553 -40.697 -9.427 1.00 84.25 571 ASP A O 1
ATOM 4688 N N . LYS A 1 572 ? 99.053 -40.130 -11.005 1.00 82.75 572 LYS A N 1
ATOM 4689 C CA . LYS A 1 572 ? 99.729 -40.765 -12.146 1.00 82.75 572 LYS A CA 1
ATOM 4690 C C . LYS A 1 572 ? 101.095 -40.116 -12.404 1.00 82.75 572 LYS A C 1
ATOM 4692 O O . LYS A 1 572 ? 102.086 -40.826 -12.561 1.00 82.75 572 LYS A O 1
ATOM 4697 N N . HIS A 1 573 ? 101.158 -38.783 -12.390 1.00 81.88 573 HIS A N 1
ATOM 4698 C CA . HIS A 1 573 ? 102.394 -38.024 -12.568 1.00 81.88 573 HIS A CA 1
ATOM 4699 C C . HIS A 1 573 ? 103.391 -38.248 -11.416 1.00 81.88 573 HIS A C 1
ATOM 4701 O O . HIS A 1 573 ? 104.571 -38.466 -11.670 1.00 81.88 573 HIS A O 1
ATOM 4707 N N . GLU A 1 574 ? 102.938 -38.266 -10.159 1.00 83.81 574 GLU A N 1
ATOM 4708 C CA . GLU A 1 574 ? 103.796 -38.476 -8.985 1.00 83.81 574 GLU A CA 1
ATOM 4709 C C . GLU A 1 574 ? 104.330 -39.918 -8.904 1.00 83.81 574 GLU A C 1
ATOM 4711 O O . GLU A 1 574 ? 105.491 -40.132 -8.547 1.00 83.81 574 GLU A O 1
ATOM 4716 N N . LYS A 1 575 ? 103.520 -40.915 -9.287 1.00 82.44 575 LYS A N 1
ATOM 4717 C CA . LYS A 1 575 ? 103.954 -42.320 -9.387 1.00 82.44 575 LYS A CA 1
ATOM 4718 C C . LYS A 1 575 ? 105.020 -42.495 -10.472 1.00 82.44 575 LYS A C 1
ATOM 4720 O O . LYS A 1 575 ? 106.060 -43.086 -10.193 1.00 82.44 575 LYS A O 1
ATOM 4725 N N . LEU A 1 576 ? 104.819 -41.907 -11.656 1.00 79.19 576 LEU A N 1
ATOM 4726 C CA . LEU A 1 576 ? 105.835 -41.895 -12.716 1.00 79.19 576 LEU A CA 1
ATOM 4727 C C . LEU A 1 576 ? 107.085 -41.096 -12.326 1.00 79.19 576 LEU A C 1
ATOM 4729 O O . LEU A 1 576 ? 108.184 -41.495 -12.691 1.00 79.19 576 LEU A O 1
ATOM 4733 N N . LEU A 1 577 ? 106.958 -40.006 -11.560 1.00 80.00 577 LEU A N 1
ATOM 4734 C CA . LEU A 1 577 ? 108.110 -39.233 -11.083 1.00 80.00 577 LEU A CA 1
ATOM 4735 C C . LEU A 1 577 ? 108.988 -40.092 -10.163 1.00 80.00 577 LEU A C 1
ATOM 4737 O O . LEU A 1 577 ? 110.188 -40.220 -10.394 1.00 80.00 577 LEU A O 1
ATOM 4741 N N . LYS A 1 578 ? 108.364 -40.766 -9.189 1.00 81.19 578 LYS A N 1
ATOM 4742 C CA . LYS A 1 578 ? 109.031 -41.724 -8.293 1.00 81.19 578 LYS A CA 1
ATOM 4743 C C . LYS A 1 578 ? 109.652 -42.901 -9.054 1.00 81.19 578 LYS A C 1
ATOM 4745 O O . LYS A 1 578 ? 110.703 -43.392 -8.652 1.00 81.19 578 LYS A O 1
ATOM 4750 N N . GLU A 1 579 ? 109.047 -43.343 -10.156 1.00 77.19 579 GLU A N 1
ATOM 4751 C CA . GLU A 1 579 ? 109.612 -44.391 -11.010 1.00 77.19 579 GLU A CA 1
ATOM 4752 C C . GLU A 1 579 ? 110.798 -43.905 -11.861 1.00 77.19 579 GLU A C 1
ATOM 4754 O O . GLU A 1 579 ? 111.826 -44.582 -11.895 1.00 77.19 579 GLU A O 1
ATOM 4759 N N . VAL A 1 580 ? 110.715 -42.720 -12.477 1.00 74.75 580 VAL A N 1
ATOM 4760 C CA . VAL A 1 580 ? 111.841 -42.080 -13.182 1.00 74.75 580 VAL A CA 1
ATOM 4761 C C . VAL A 1 580 ? 113.020 -41.866 -12.237 1.00 74.75 580 VAL A C 1
ATOM 4763 O O . VAL A 1 580 ? 114.154 -42.188 -12.593 1.00 74.75 580 VAL A O 1
ATOM 4766 N N . ASP A 1 581 ? 112.775 -41.382 -11.020 1.00 76.44 581 ASP A N 1
ATOM 4767 C CA . ASP A 1 581 ? 113.844 -41.155 -10.051 1.00 76.44 581 ASP A CA 1
ATOM 4768 C C . ASP A 1 581 ? 114.403 -42.476 -9.491 1.00 76.44 581 ASP A C 1
ATOM 4770 O O . ASP A 1 581 ? 115.619 -42.598 -9.355 1.00 76.44 581 ASP A O 1
ATOM 4774 N N . ARG A 1 582 ? 113.584 -43.527 -9.307 1.00 75.50 582 ARG A N 1
ATOM 4775 C CA . ARG A 1 582 ? 114.074 -44.894 -9.024 1.00 75.50 582 ARG A CA 1
ATOM 4776 C C . ARG A 1 582 ? 115.002 -45.411 -10.129 1.00 75.50 582 ARG A C 1
ATOM 4778 O O . ARG A 1 582 ? 116.062 -45.955 -9.824 1.00 75.50 582 ARG A O 1
ATOM 4785 N N . LEU A 1 583 ? 114.621 -45.241 -11.397 1.00 68.00 583 LEU A N 1
ATOM 4786 C CA . LEU A 1 583 ? 115.418 -45.673 -12.551 1.00 68.00 583 LEU A CA 1
ATOM 4787 C C . LEU A 1 583 ? 116.729 -44.874 -12.668 1.00 68.00 583 LEU A C 1
ATOM 4789 O O . LEU A 1 583 ? 117.775 -45.450 -12.964 1.00 68.00 583 LEU A O 1
ATOM 4793 N N . ARG A 1 584 ? 116.710 -43.571 -12.355 1.00 66.25 584 ARG A N 1
ATOM 4794 C CA . ARG A 1 584 ? 117.920 -42.734 -12.250 1.00 66.25 584 ARG A CA 1
ATOM 4795 C C . ARG A 1 584 ? 118.835 -43.171 -11.110 1.00 66.25 584 ARG A C 1
ATOM 4797 O O . ARG A 1 584 ? 120.042 -43.271 -11.313 1.00 66.25 584 ARG A O 1
ATOM 4804 N N . LEU A 1 585 ? 118.281 -43.483 -9.937 1.00 63.41 585 LEU A N 1
ATOM 4805 C CA . LEU A 1 585 ? 119.053 -44.014 -8.811 1.00 63.41 585 LEU A CA 1
ATOM 4806 C C . LEU A 1 585 ? 119.722 -45.351 -9.173 1.00 63.41 585 LEU A C 1
ATOM 4808 O O . LEU A 1 585 ? 120.911 -45.510 -8.903 1.00 63.41 585 LEU A O 1
ATOM 4812 N N . GLN A 1 586 ? 119.025 -46.248 -9.881 1.00 59.31 586 GLN A N 1
ATOM 4813 C CA . GLN A 1 586 ? 119.610 -47.488 -10.417 1.00 59.31 586 GLN A CA 1
ATOM 4814 C C . GLN A 1 586 ? 120.707 -47.249 -11.471 1.00 59.31 586 GLN A C 1
ATOM 4816 O O . GLN A 1 586 ? 121.670 -48.011 -11.523 1.00 59.31 586 GLN A O 1
ATOM 4821 N N . GLN A 1 587 ? 120.615 -46.193 -12.289 1.00 53.50 587 GLN A N 1
ATOM 4822 C CA . GLN A 1 587 ? 121.716 -45.796 -13.180 1.00 53.50 587 GLN A CA 1
ATOM 4823 C C . GLN A 1 587 ? 122.917 -45.224 -12.408 1.00 53.50 587 GLN A C 1
ATOM 4825 O O . GLN A 1 587 ? 124.056 -45.444 -12.808 1.00 53.50 587 GLN A O 1
ATOM 4830 N N . SER A 1 588 ? 122.685 -44.522 -11.293 1.00 52.50 588 SER A N 1
ATOM 4831 C CA . SER A 1 588 ? 123.754 -43.933 -10.470 1.00 52.50 588 SER A CA 1
ATOM 4832 C C . SER A 1 588 ? 124.479 -44.927 -9.550 1.00 52.50 588 SER A C 1
ATOM 4834 O O . SER A 1 588 ? 125.561 -44.621 -9.057 1.00 52.50 588 SER A O 1
ATOM 4836 N N . SER A 1 589 ? 123.925 -46.123 -9.322 1.00 46.53 589 SER A N 1
ATOM 4837 C CA . SER A 1 589 ? 124.466 -47.114 -8.379 1.00 46.53 589 SER A CA 1
ATOM 4838 C C . SER A 1 589 ? 125.539 -48.046 -8.970 1.00 46.53 589 SER A C 1
ATOM 4840 O O . SER A 1 589 ? 125.688 -49.173 -8.501 1.00 46.53 589 SER A O 1
ATOM 4842 N N . VAL A 1 590 ? 126.271 -47.618 -10.007 1.00 45.94 590 VAL A N 1
ATOM 4843 C CA . VAL A 1 590 ? 127.321 -48.415 -10.672 1.00 45.94 590 VAL A CA 1
ATOM 4844 C C . VAL A 1 590 ? 128.694 -47.768 -10.476 1.00 45.94 590 VAL A C 1
ATOM 4846 O O . VAL A 1 590 ? 128.950 -46.673 -10.968 1.00 45.94 590 VAL A O 1
ATOM 4849 N N . SER A 1 591 ? 129.584 -48.460 -9.762 1.00 34.66 591 SER A N 1
ATOM 4850 C CA . SER A 1 591 ? 130.962 -48.042 -9.468 1.00 34.66 591 SER A CA 1
ATOM 4851 C C . SER A 1 591 ? 131.751 -49.226 -8.875 1.00 34.66 591 SER A C 1
ATOM 4853 O O . SER A 1 591 ? 131.144 -50.002 -8.136 1.00 34.66 591 SER A O 1
ATOM 4855 N N . PRO A 1 592 ? 133.081 -49.345 -9.061 1.00 51.88 592 PRO A N 1
ATOM 4856 C CA . PRO A 1 592 ? 133.881 -48.956 -10.226 1.00 51.88 592 PRO A CA 1
ATOM 4857 C C . PRO A 1 592 ? 134.782 -50.106 -10.747 1.00 51.88 592 PRO A C 1
ATOM 4859 O O . PRO A 1 592 ? 135.197 -50.974 -9.985 1.00 51.88 592 PRO A O 1
ATOM 4862 N N . GLY A 1 593 ? 135.194 -50.032 -12.018 1.00 36.28 593 GLY A N 1
ATOM 4863 C CA . GLY A 1 593 ? 136.292 -50.844 -12.573 1.00 36.28 593 GLY A CA 1
ATOM 4864 C C . GLY A 1 593 ? 135.892 -52.159 -13.265 1.00 36.28 593 GLY A C 1
ATOM 4865 O O . GLY A 1 593 ? 135.247 -53.012 -12.675 1.00 36.28 593 GLY A O 1
ATOM 4866 N N . ASP A 1 594 ? 136.302 -52.259 -14.533 1.00 38.22 594 ASP A N 1
ATOM 4867 C CA . ASP A 1 594 ? 136.740 -53.416 -15.339 1.00 38.22 594 ASP A CA 1
ATOM 4868 C C . ASP A 1 594 ? 136.385 -54.890 -14.982 1.00 38.22 594 ASP A C 1
ATOM 4870 O O . ASP A 1 594 ? 136.481 -55.301 -13.828 1.00 38.22 594 ASP A O 1
ATOM 4874 N N . PRO A 1 595 ? 136.266 -55.788 -15.997 1.00 54.00 595 PRO A N 1
ATOM 4875 C CA . PRO A 1 595 ? 135.917 -55.518 -17.403 1.00 54.00 595 PRO A CA 1
ATOM 4876 C C . PRO A 1 595 ? 135.042 -56.607 -18.090 1.00 54.00 595 PRO A C 1
ATOM 4878 O O . PRO A 1 595 ? 134.858 -57.710 -17.589 1.00 54.00 595 PRO A O 1
ATOM 4881 N N . VAL A 1 596 ? 134.636 -56.324 -19.340 1.00 40.44 596 VAL A N 1
ATOM 4882 C CA . VAL A 1 596 ? 134.103 -57.266 -20.359 1.00 40.44 596 VAL A CA 1
ATOM 4883 C C . VAL A 1 596 ? 132.723 -57.917 -20.091 1.00 40.44 596 VAL A C 1
ATOM 4885 O O . VAL A 1 596 ? 132.459 -58.520 -19.060 1.00 40.44 596 VAL A O 1
ATOM 4888 N N . ARG A 1 597 ? 131.908 -57.943 -21.166 1.00 39.78 597 ARG A N 1
ATOM 4889 C CA . ARG A 1 597 ? 130.613 -58.648 -21.345 1.00 39.78 597 ARG A CA 1
ATOM 4890 C C . ARG A 1 597 ? 129.383 -57.914 -20.771 1.00 39.78 597 ARG A C 1
ATOM 4892 O O . ARG A 1 597 ? 129.424 -57.325 -19.705 1.00 39.78 597 ARG A O 1
ATOM 4899 N N . ALA A 1 598 ? 128.273 -57.986 -21.516 1.00 38.91 598 ALA A N 1
ATOM 4900 C CA . ALA A 1 598 ? 126.951 -57.421 -21.193 1.00 38.91 598 ALA A CA 1
ATOM 4901 C C . ALA A 1 598 ? 126.812 -55.875 -21.143 1.00 38.91 598 ALA A C 1
ATOM 4903 O O . ALA A 1 598 ? 126.180 -55.333 -20.243 1.00 38.91 598 ALA A O 1
ATOM 4904 N N . SER A 1 599 ? 127.256 -55.164 -22.188 1.00 37.84 599 SER A N 1
ATOM 4905 C CA . SER A 1 599 ? 126.823 -53.777 -22.478 1.00 37.84 599 SER A CA 1
ATOM 4906 C C . SER A 1 599 ? 125.440 -53.674 -23.161 1.00 37.84 599 SER A C 1
ATOM 4908 O O . SER A 1 599 ? 124.987 -52.588 -23.512 1.00 37.84 599 SER A O 1
ATOM 4910 N N . THR A 1 600 ? 124.731 -54.794 -23.336 1.00 45.56 600 THR A N 1
ATOM 4911 C CA . THR A 1 600 ? 123.357 -54.874 -23.874 1.00 45.56 600 THR A CA 1
ATOM 4912 C C . THR A 1 600 ? 122.257 -54.551 -22.848 1.00 45.56 600 THR A C 1
ATOM 4914 O O . THR A 1 600 ? 121.085 -54.431 -23.209 1.00 45.56 600 THR A O 1
ATOM 4917 N N . SER A 1 601 ? 122.610 -54.383 -21.571 1.00 45.94 601 SER A N 1
ATOM 4918 C CA . SER A 1 601 ? 121.695 -53.999 -20.484 1.00 45.94 601 SER A CA 1
ATOM 4919 C C . SER A 1 601 ? 121.567 -52.480 -20.304 1.00 45.94 601 SER A C 1
ATOM 4921 O O . SER A 1 601 ? 120.507 -51.990 -19.920 1.00 45.94 601 SER A O 1
ATOM 4923 N N . SER A 1 602 ? 122.610 -51.707 -20.618 1.00 46.41 602 SER A N 1
ATOM 4924 C CA . SER A 1 602 ? 122.615 -50.250 -20.433 1.00 46.41 602 SER A CA 1
ATOM 4925 C C . SER A 1 602 ? 121.852 -49.501 -21.530 1.00 46.41 602 SER A C 1
ATOM 4927 O O . SER A 1 602 ? 121.139 -48.547 -21.226 1.00 46.41 602 SER A O 1
ATOM 4929 N N . SER A 1 603 ? 121.906 -49.952 -22.789 1.00 50.25 603 SER A N 1
ATOM 4930 C CA . SER A 1 603 ? 121.127 -49.349 -23.887 1.00 50.25 603 SER A CA 1
ATOM 4931 C C . SER A 1 603 ? 119.618 -49.586 -23.752 1.00 50.25 603 SER A C 1
ATOM 4933 O O . SER A 1 603 ? 118.818 -48.686 -24.014 1.00 50.25 603 SER A O 1
ATOM 4935 N N . SER A 1 604 ? 119.210 -50.767 -23.280 1.00 53.12 604 SER A N 1
ATOM 4936 C CA . SER A 1 604 ? 117.802 -51.067 -23.001 1.00 53.12 604 SER A CA 1
ATOM 4937 C C . SER A 1 604 ? 117.277 -50.235 -21.825 1.00 53.12 604 SER A C 1
ATOM 4939 O O . SER A 1 604 ? 116.219 -49.617 -21.965 1.00 53.12 604 SER A O 1
ATOM 4941 N N . ALA A 1 605 ? 118.049 -50.113 -20.736 1.00 53.69 605 ALA A N 1
ATOM 4942 C CA . ALA A 1 605 ? 117.733 -49.241 -19.601 1.00 53.69 605 ALA A CA 1
ATOM 4943 C C . ALA A 1 605 ? 117.622 -47.753 -19.991 1.00 53.69 605 ALA A C 1
ATOM 4945 O O . ALA A 1 605 ? 116.685 -47.084 -19.558 1.00 53.69 605 ALA A O 1
ATOM 4946 N N . LEU A 1 606 ? 118.515 -47.241 -20.849 1.00 54.91 606 LEU A N 1
ATOM 4947 C CA . LEU A 1 606 ? 118.412 -45.880 -21.396 1.00 54.91 606 LEU A CA 1
ATOM 4948 C C . LEU A 1 606 ? 117.115 -45.696 -22.200 1.00 54.91 606 LEU A C 1
ATOM 4950 O O . LEU A 1 606 ? 116.337 -44.797 -21.891 1.00 54.91 606 LEU A O 1
ATOM 4954 N N . SER A 1 607 ? 116.804 -46.607 -23.131 1.00 59.34 607 SER A N 1
ATOM 4955 C CA . SER A 1 607 ? 115.568 -46.528 -23.932 1.00 59.34 607 SER A CA 1
ATOM 4956 C C . SER A 1 607 ? 114.278 -46.625 -23.100 1.00 59.34 607 SER A C 1
ATOM 4958 O O . SER A 1 607 ? 113.216 -46.181 -23.541 1.00 59.34 607 SER A O 1
ATOM 4960 N N . ALA A 1 608 ? 114.337 -47.257 -21.923 1.00 61.72 608 ALA A N 1
ATOM 4961 C CA . ALA A 1 608 ? 113.225 -47.340 -20.980 1.00 61.72 608 ALA A CA 1
ATOM 4962 C C . ALA A 1 608 ? 113.106 -46.047 -20.158 1.00 61.72 608 ALA A C 1
ATOM 4964 O O . ALA A 1 608 ? 112.006 -45.514 -20.019 1.00 61.72 608 ALA A O 1
ATOM 4965 N N . GLY A 1 609 ? 114.234 -45.498 -19.694 1.00 62.38 609 GLY A N 1
ATOM 4966 C CA . GLY A 1 609 ? 114.296 -44.199 -19.025 1.00 62.38 609 GLY A CA 1
ATOM 4967 C C . GLY A 1 609 ? 113.792 -43.055 -19.908 1.00 62.38 609 GLY A C 1
ATOM 4968 O O . GLY A 1 609 ? 112.975 -42.260 -19.458 1.00 62.38 609 GLY A O 1
ATOM 4969 N N . GLU A 1 610 ? 114.190 -43.005 -21.181 1.00 67.75 610 GLU A N 1
ATOM 4970 C CA . GLU A 1 610 ? 113.725 -41.994 -22.145 1.00 67.75 610 GLU A CA 1
ATOM 4971 C C . GLU A 1 610 ? 112.211 -42.069 -22.397 1.00 67.75 610 GLU A C 1
ATOM 4973 O O . GLU A 1 610 ? 111.534 -41.039 -22.419 1.00 67.75 610 GLU A O 1
ATOM 4978 N N . ARG A 1 611 ? 111.654 -43.283 -22.525 1.00 70.38 611 ARG A N 1
ATOM 4979 C CA . ARG A 1 611 ? 110.198 -43.488 -22.632 1.00 70.38 611 ARG A CA 1
ATOM 4980 C C . ARG A 1 611 ? 109.472 -43.049 -21.361 1.00 70.38 611 ARG A C 1
ATOM 4982 O O . ARG A 1 611 ? 108.534 -42.263 -21.453 1.00 70.38 611 ARG A O 1
ATOM 4989 N N . CYS A 1 612 ? 109.959 -43.459 -20.191 1.00 72.44 612 CYS A N 1
ATOM 4990 C CA . CYS A 1 612 ? 109.377 -43.084 -18.903 1.00 72.44 612 CYS A CA 1
ATOM 4991 C C . CYS A 1 612 ? 109.449 -41.561 -18.655 1.00 72.44 612 CYS A C 1
ATOM 4993 O O . CYS A 1 612 ? 108.484 -40.962 -18.193 1.00 72.44 612 CYS A O 1
ATOM 4995 N N . VAL A 1 613 ? 110.533 -40.887 -19.066 1.00 75.50 613 VAL A N 1
ATOM 4996 C CA . VAL A 1 613 ? 110.653 -39.415 -19.030 1.00 75.50 613 VAL A CA 1
ATOM 4997 C C . VAL A 1 613 ? 109.677 -38.732 -19.997 1.00 75.50 613 VAL A C 1
ATOM 4999 O O . VAL A 1 613 ? 109.112 -37.692 -19.655 1.00 75.50 613 VAL A O 1
ATOM 5002 N N . LYS A 1 614 ? 109.423 -39.306 -21.178 1.00 78.69 614 LYS A N 1
ATOM 5003 C CA . LYS A 1 614 ? 108.437 -38.774 -22.133 1.00 78.69 614 LYS A CA 1
ATOM 5004 C C . LYS A 1 614 ? 106.996 -38.960 -21.639 1.00 78.69 614 LYS A C 1
ATOM 5006 O O . LYS A 1 614 ? 106.180 -38.049 -21.757 1.00 78.69 614 LYS A O 1
ATOM 5011 N N . GLU A 1 615 ? 106.689 -40.091 -21.013 1.00 76.69 615 GLU A N 1
ATOM 5012 C CA . GLU A 1 615 ? 105.402 -40.332 -20.344 1.00 76.69 615 GLU A CA 1
ATOM 5013 C C . GLU A 1 615 ? 105.233 -39.453 -19.090 1.00 76.69 615 GLU A C 1
ATOM 5015 O O . GLU A 1 615 ? 104.143 -38.937 -18.829 1.00 76.69 615 GLU A O 1
ATOM 5020 N N . LEU A 1 616 ? 106.319 -39.169 -18.366 1.00 78.75 616 LEU A N 1
ATOM 5021 C CA . LEU A 1 616 ? 106.346 -38.188 -17.280 1.00 78.75 616 LEU A CA 1
ATOM 5022 C C . LEU A 1 616 ? 106.053 -36.764 -17.787 1.00 78.75 616 LEU A C 1
ATOM 5024 O O . LEU A 1 616 ? 105.319 -36.027 -17.133 1.00 78.75 616 LEU A O 1
ATOM 5028 N N . GLN A 1 617 ? 106.580 -36.369 -18.952 1.00 79.31 617 GLN A N 1
ATOM 5029 C CA . GLN A 1 617 ? 106.246 -35.087 -19.590 1.00 79.31 617 GLN A CA 1
ATOM 5030 C C . GLN A 1 617 ? 104.774 -35.032 -20.022 1.00 79.31 617 GLN A C 1
ATOM 5032 O O . GLN A 1 617 ? 104.085 -34.070 -19.681 1.00 79.31 617 GLN A O 1
ATOM 5037 N N . ASN A 1 618 ? 104.264 -36.078 -20.680 1.00 81.06 618 ASN A N 1
ATOM 5038 C CA . ASN A 1 618 ? 102.853 -36.162 -21.070 1.00 81.06 618 ASN A CA 1
ATOM 5039 C C . ASN A 1 618 ? 101.924 -36.053 -19.849 1.00 81.06 618 ASN A C 1
ATOM 5041 O O . ASN A 1 618 ? 101.001 -35.244 -19.848 1.00 81.06 618 ASN A O 1
ATOM 5045 N N . THR A 1 619 ? 102.201 -36.791 -18.770 1.00 81.69 619 THR A N 1
ATOM 5046 C CA . THR A 1 619 ? 101.399 -36.721 -17.532 1.00 81.69 619 THR A CA 1
ATOM 5047 C C . THR A 1 619 ? 101.542 -35.396 -16.789 1.00 81.69 619 THR A C 1
ATOM 5049 O O . THR A 1 619 ? 100.587 -34.949 -16.155 1.00 81.69 619 THR A O 1
ATOM 5052 N N . LYS A 1 620 ? 102.683 -34.704 -16.919 1.00 80.31 620 LYS A N 1
ATOM 5053 C CA . LYS A 1 620 ? 102.842 -33.327 -16.428 1.00 80.31 620 LYS A CA 1
ATOM 5054 C C . LYS A 1 620 ? 101.918 -32.362 -17.164 1.00 80.31 620 LYS A C 1
ATOM 5056 O O . LYS A 1 620 ? 101.343 -31.473 -16.541 1.00 80.31 620 LYS A O 1
ATOM 5061 N N . GLU A 1 621 ? 101.771 -32.532 -18.477 1.00 84.19 621 GLU A N 1
ATOM 5062 C CA . GLU A 1 621 ? 100.827 -31.754 -19.276 1.00 84.19 621 GLU A CA 1
ATOM 5063 C C . GLU A 1 621 ? 99.369 -32.125 -19.001 1.00 84.19 621 GLU A C 1
ATOM 5065 O O . GLU A 1 621 ? 98.554 -31.215 -18.879 1.00 84.19 621 GLU A O 1
ATOM 5070 N N . GLU A 1 622 ? 99.033 -33.412 -18.869 1.00 82.75 622 GLU A N 1
ATOM 5071 C CA . GLU A 1 622 ? 97.697 -33.873 -18.455 1.00 82.75 622 GLU A CA 1
ATOM 5072 C C . GLU A 1 622 ? 97.302 -33.234 -17.114 1.00 82.75 622 GLU A C 1
ATOM 5074 O O . GLU A 1 622 ? 96.271 -32.568 -17.028 1.00 82.75 622 GLU A O 1
ATOM 5079 N N . HIS A 1 623 ? 98.165 -33.340 -16.095 1.00 83.62 623 HIS A N 1
ATOM 5080 C CA . HIS A 1 623 ? 97.942 -32.714 -14.792 1.00 83.62 623 HIS A CA 1
ATOM 5081 C C . HIS A 1 623 ? 97.845 -31.185 -14.892 1.00 83.62 623 HIS A C 1
ATOM 5083 O O . HIS A 1 623 ? 96.956 -30.600 -14.279 1.00 83.62 623 HIS A O 1
ATOM 5089 N N . LYS A 1 624 ? 98.700 -30.517 -15.684 1.00 85.94 624 LYS A N 1
ATOM 5090 C CA . LYS A 1 624 ? 98.626 -29.056 -15.856 1.00 85.94 624 LYS A CA 1
ATOM 5091 C C . LYS A 1 624 ? 97.313 -28.622 -16.521 1.00 85.94 624 LYS A C 1
ATOM 5093 O O . LYS A 1 624 ? 96.722 -27.649 -16.067 1.00 85.94 624 LYS A O 1
ATOM 5098 N N . LYS A 1 625 ? 96.849 -29.343 -17.548 1.00 84.19 625 LYS A N 1
ATOM 5099 C CA . LYS A 1 625 ? 95.586 -29.070 -18.262 1.00 84.19 625 LYS A CA 1
ATOM 5100 C C . LYS A 1 625 ? 94.377 -29.288 -17.344 1.00 84.19 625 LYS A C 1
ATOM 5102 O O . LYS A 1 625 ? 93.527 -28.406 -17.243 1.00 84.19 625 LYS A O 1
ATOM 5107 N N . ALA A 1 626 ? 94.350 -30.397 -16.600 1.00 83.25 626 ALA A N 1
ATOM 5108 C CA . ALA A 1 626 ? 93.316 -30.663 -15.598 1.00 83.25 626 ALA A CA 1
ATOM 5109 C C . ALA A 1 626 ? 93.331 -29.629 -14.456 1.00 83.25 626 ALA A C 1
ATOM 5111 O O . ALA A 1 626 ? 92.276 -29.183 -14.005 1.00 83.25 626 ALA A O 1
ATOM 5112 N N . ALA A 1 627 ? 94.516 -29.184 -14.020 1.00 82.62 627 ALA A N 1
ATOM 5113 C CA . ALA A 1 627 ? 94.654 -28.138 -13.013 1.00 82.62 627 ALA A CA 1
ATOM 5114 C C . ALA A 1 627 ? 94.065 -26.797 -13.480 1.00 82.62 627 ALA A C 1
ATOM 5116 O O . ALA A 1 627 ? 93.289 -26.209 -12.729 1.00 82.62 627 ALA A O 1
ATOM 5117 N N . THR A 1 628 ? 94.363 -26.362 -14.712 1.00 86.31 628 THR A N 1
ATOM 5118 C CA . THR A 1 628 ? 93.798 -25.126 -15.283 1.00 86.31 628 THR A CA 1
ATOM 5119 C C . THR A 1 628 ? 92.292 -25.210 -15.523 1.00 86.31 628 THR A C 1
ATOM 5121 O O . THR A 1 628 ? 91.597 -24.227 -15.294 1.00 86.31 628 THR A O 1
ATOM 5124 N N . GLU A 1 629 ? 91.757 -26.368 -15.925 1.00 85.44 629 GLU A N 1
ATOM 5125 C CA . GLU A 1 629 ? 90.306 -26.514 -16.118 1.00 85.44 629 GLU A CA 1
ATOM 5126 C C . GLU A 1 629 ? 89.556 -26.563 -14.773 1.00 85.44 629 GLU A C 1
ATOM 5128 O O . GLU A 1 629 ? 88.492 -25.965 -14.641 1.00 85.44 629 GLU A O 1
ATOM 5133 N N . THR A 1 630 ? 90.152 -27.160 -13.731 1.00 85.94 630 THR A N 1
ATOM 5134 C CA . THR A 1 630 ? 89.623 -27.084 -12.352 1.00 85.94 630 THR A CA 1
ATOM 5135 C C . THR A 1 630 ? 89.572 -25.632 -11.857 1.00 85.94 630 THR A C 1
ATOM 5137 O O . THR A 1 630 ? 88.589 -25.212 -11.256 1.00 85.94 630 THR A O 1
ATOM 5140 N N . GLU A 1 631 ? 90.621 -24.844 -12.115 1.00 86.62 631 GLU A N 1
ATOM 5141 C CA . GLU A 1 631 ? 90.706 -23.432 -11.712 1.00 86.62 631 GLU A CA 1
ATOM 5142 C C . GLU A 1 631 ? 89.703 -22.549 -12.476 1.00 86.62 631 GLU A C 1
ATOM 5144 O O . GLU A 1 631 ? 89.027 -21.711 -11.879 1.00 86.62 631 GLU A O 1
ATOM 5149 N N . ARG A 1 632 ? 89.520 -22.807 -13.776 1.00 90.00 632 ARG A N 1
ATOM 5150 C CA . ARG A 1 632 ? 88.495 -22.177 -14.620 1.00 90.00 632 ARG A CA 1
ATOM 5151 C C . ARG A 1 632 ? 87.073 -22.482 -14.134 1.00 90.00 632 ARG A C 1
ATOM 5153 O O . ARG A 1 632 ? 86.253 -21.571 -14.042 1.00 90.00 632 ARG A O 1
ATOM 5160 N N . LEU A 1 633 ? 86.776 -23.742 -13.809 1.00 88.25 633 LEU A N 1
ATOM 5161 C CA . LEU A 1 633 ? 85.471 -24.146 -13.273 1.00 88.25 633 LEU A CA 1
ATOM 5162 C C . LEU A 1 633 ? 85.217 -23.547 -11.881 1.00 88.25 633 LEU A C 1
ATOM 5164 O O . LEU A 1 633 ? 84.092 -23.148 -11.593 1.00 88.25 633 LEU A O 1
ATOM 5168 N N . LEU A 1 634 ? 86.252 -23.404 -11.046 1.00 89.25 634 LEU A N 1
ATOM 5169 C CA . LEU A 1 634 ? 86.148 -22.749 -9.739 1.00 89.25 634 LEU A CA 1
ATOM 5170 C C . LEU A 1 634 ? 85.772 -21.262 -9.870 1.00 89.25 634 LEU A C 1
ATOM 5172 O O . LEU A 1 634 ? 84.856 -20.808 -9.186 1.00 89.25 634 LEU A O 1
ATOM 5176 N N . GLN A 1 635 ? 86.417 -20.525 -10.783 1.00 87.69 635 GLN A N 1
ATOM 5177 C CA . GLN A 1 635 ? 86.054 -19.132 -11.087 1.00 87.69 635 GLN A CA 1
ATOM 5178 C C . GLN A 1 635 ? 84.611 -19.017 -11.602 1.00 87.69 635 GLN A C 1
ATOM 5180 O O . GLN A 1 635 ? 83.876 -18.118 -11.197 1.00 87.69 635 GLN A O 1
ATOM 5185 N N . LEU A 1 636 ? 84.180 -19.953 -12.452 1.00 87.00 636 LEU A N 1
ATOM 5186 C CA . LEU A 1 636 ? 82.833 -19.969 -13.023 1.00 87.00 636 LEU A CA 1
ATOM 5187 C C . LEU A 1 636 ? 81.750 -20.257 -11.962 1.00 87.00 636 LEU A C 1
ATOM 5189 O O . LEU A 1 636 ? 80.718 -19.586 -11.950 1.00 87.00 636 LEU A O 1
ATOM 5193 N N . VAL A 1 637 ? 82.007 -21.177 -11.022 1.00 88.19 637 VAL A N 1
ATOM 5194 C CA . VAL A 1 637 ? 81.144 -21.403 -9.845 1.00 88.19 637 VAL A CA 1
ATOM 5195 C C . VAL A 1 637 ? 81.101 -20.167 -8.940 1.00 88.19 637 VAL A C 1
ATOM 5197 O O . VAL A 1 637 ? 80.024 -19.809 -8.465 1.00 88.19 637 VAL A O 1
ATOM 5200 N N . GLN A 1 638 ? 82.231 -19.482 -8.723 1.00 86.38 638 GLN A N 1
ATOM 5201 C CA . GLN A 1 638 ? 82.264 -18.261 -7.911 1.00 86.38 638 GLN A CA 1
ATOM 5202 C C . GLN A 1 638 ? 81.433 -17.132 -8.545 1.00 86.38 638 GLN A C 1
ATOM 5204 O O . GLN A 1 638 ? 80.582 -16.559 -7.868 1.00 86.38 638 GLN A O 1
ATOM 5209 N N . MET A 1 639 ? 81.603 -16.859 -9.843 1.00 85.38 639 MET A N 1
ATOM 5210 C CA . MET A 1 639 ? 80.792 -15.861 -10.558 1.00 85.38 639 MET A CA 1
ATOM 5211 C C . MET A 1 639 ? 79.290 -16.185 -10.488 1.00 85.38 639 MET A C 1
ATOM 5213 O O . MET A 1 639 ? 78.476 -15.301 -10.230 1.00 85.38 639 MET A O 1
ATOM 5217 N N . SER A 1 640 ? 78.925 -17.461 -10.645 1.00 85.81 640 SER A N 1
ATOM 5218 C CA . SER A 1 640 ? 77.542 -17.945 -10.518 1.00 85.81 640 SER A CA 1
ATOM 5219 C C . SER A 1 640 ? 76.969 -17.744 -9.102 1.00 85.81 640 SER A C 1
ATOM 5221 O O . SER A 1 640 ? 75.789 -17.432 -8.944 1.00 85.81 640 SER A O 1
ATOM 5223 N N . GLN A 1 641 ? 77.799 -17.859 -8.057 1.00 84.38 641 GLN A N 1
ATOM 5224 C CA . GLN A 1 641 ? 77.413 -17.560 -6.672 1.00 84.38 641 GLN A CA 1
ATOM 5225 C C . GLN A 1 641 ? 77.223 -16.053 -6.432 1.00 84.38 641 GLN A C 1
ATOM 5227 O O . GLN A 1 641 ? 76.290 -15.656 -5.736 1.00 84.38 641 GLN A O 1
ATOM 5232 N N . GLU A 1 642 ? 78.073 -15.204 -7.009 1.00 85.25 642 GLU A N 1
ATOM 5233 C CA . GLU A 1 642 ? 77.952 -13.745 -6.898 1.00 85.25 642 GLU A CA 1
ATOM 5234 C C . GLU A 1 642 ? 76.685 -13.227 -7.610 1.00 85.25 642 GLU A C 1
ATOM 5236 O O . GLU A 1 642 ? 75.955 -12.404 -7.048 1.00 85.25 642 GLU A O 1
ATOM 5241 N N . GLU A 1 643 ? 76.349 -13.776 -8.785 1.00 84.88 643 GLU A N 1
ATOM 5242 C CA . GLU A 1 643 ? 75.096 -13.477 -9.495 1.00 84.88 643 GLU A CA 1
ATOM 5243 C C . GLU A 1 643 ? 73.853 -13.977 -8.731 1.00 84.88 643 GLU A C 1
ATOM 5245 O O . GLU A 1 643 ? 72.871 -13.238 -8.597 1.00 84.88 643 GLU A O 1
ATOM 5250 N N . GLN A 1 644 ? 73.903 -15.190 -8.162 1.00 83.62 644 GLN A N 1
ATOM 5251 C CA . GLN A 1 644 ? 72.846 -15.718 -7.289 1.00 83.62 644 GLN A CA 1
ATOM 5252 C C . GLN A 1 644 ? 72.568 -14.765 -6.118 1.00 83.62 644 GLN A C 1
ATOM 5254 O O . GLN A 1 644 ? 71.419 -14.377 -5.904 1.00 83.62 644 GLN A O 1
ATOM 5259 N N . ASN A 1 645 ? 73.608 -14.339 -5.395 1.00 85.50 645 ASN A N 1
ATOM 5260 C CA . ASN A 1 645 ? 73.472 -13.468 -4.225 1.00 85.50 645 ASN A CA 1
ATOM 5261 C C . ASN A 1 645 ? 72.818 -12.115 -4.586 1.00 85.50 645 ASN A C 1
ATOM 5263 O O . ASN A 1 645 ? 72.016 -11.577 -3.817 1.00 85.50 645 ASN A O 1
ATOM 5267 N N . ALA A 1 646 ? 73.118 -11.570 -5.771 1.00 85.56 646 ALA A N 1
ATOM 5268 C CA . ALA A 1 646 ? 72.487 -10.350 -6.272 1.00 85.56 646 ALA A CA 1
ATOM 5269 C C . ALA A 1 646 ? 70.988 -10.549 -6.577 1.00 85.56 646 ALA A C 1
ATOM 5271 O O . ALA A 1 646 ? 70.167 -9.710 -6.199 1.00 85.56 646 ALA A O 1
ATOM 5272 N N . LYS A 1 647 ? 70.617 -11.676 -7.201 1.00 83.75 647 LYS A N 1
ATOM 5273 C CA . LYS A 1 647 ? 69.217 -12.032 -7.494 1.00 83.75 647 LYS A CA 1
ATOM 5274 C C . LYS A 1 647 ? 68.408 -12.339 -6.228 1.00 83.75 647 LYS A C 1
ATOM 5276 O O . LYS A 1 647 ? 67.256 -11.919 -6.127 1.00 83.75 647 LYS A O 1
ATOM 5281 N N . GLU A 1 648 ? 68.997 -13.007 -5.237 1.00 85.69 648 GLU A N 1
ATOM 5282 C CA . GLU A 1 648 ? 68.359 -13.261 -3.936 1.00 85.69 648 GLU A CA 1
ATOM 5283 C C . GLU A 1 648 ? 68.051 -11.961 -3.182 1.00 85.69 648 GLU A C 1
ATOM 5285 O O . GLU A 1 648 ? 66.958 -11.812 -2.629 1.00 85.69 648 GLU A O 1
ATOM 5290 N N . LYS A 1 649 ? 68.949 -10.968 -3.245 1.00 88.94 649 LYS A N 1
ATOM 5291 C CA . LYS A 1 649 ? 68.662 -9.622 -2.734 1.00 88.94 649 LYS A CA 1
ATOM 5292 C C . LYS A 1 649 ? 67.470 -8.982 -3.460 1.00 88.94 649 LYS A C 1
ATOM 5294 O O . LYS A 1 649 ? 66.570 -8.470 -2.800 1.00 88.94 649 LYS A O 1
ATOM 5299 N N . THR A 1 650 ? 67.407 -9.065 -4.792 1.00 85.94 650 THR A N 1
ATOM 5300 C CA . THR A 1 650 ? 66.253 -8.560 -5.565 1.00 85.94 650 THR A CA 1
ATOM 5301 C C . THR A 1 650 ? 64.942 -9.246 -5.161 1.00 85.94 650 THR A C 1
ATOM 5303 O O . THR A 1 650 ? 63.915 -8.583 -5.032 1.00 85.94 650 THR A O 1
ATOM 5306 N N . ILE A 1 651 ? 64.967 -10.556 -4.888 1.00 86.12 651 ILE A N 1
ATOM 5307 C CA . ILE A 1 651 ? 63.815 -11.299 -4.353 1.00 86.12 651 ILE A CA 1
ATOM 5308 C C . ILE A 1 651 ? 63.394 -10.771 -2.972 1.00 86.12 651 ILE A C 1
ATOM 5310 O O . ILE A 1 651 ? 62.196 -10.648 -2.716 1.00 86.12 651 ILE A O 1
ATOM 5314 N N . MET A 1 652 ? 64.341 -10.457 -2.083 1.00 88.31 652 MET A N 1
ATOM 5315 C CA . MET A 1 652 ? 64.052 -9.892 -0.758 1.00 88.31 652 MET A CA 1
ATOM 5316 C C . MET A 1 652 ? 63.408 -8.500 -0.862 1.00 88.31 652 MET A C 1
ATOM 5318 O O . MET A 1 652 ? 62.378 -8.253 -0.230 1.00 88.31 652 MET A O 1
ATOM 5322 N N . ASP A 1 653 ? 63.955 -7.626 -1.711 1.00 87.88 653 ASP A N 1
ATOM 5323 C CA . ASP A 1 653 ? 63.423 -6.280 -1.949 1.00 87.88 653 ASP A CA 1
ATOM 5324 C C . ASP A 1 653 ? 61.991 -6.345 -2.537 1.00 87.88 653 ASP A C 1
ATOM 5326 O O . ASP A 1 653 ? 61.086 -5.639 -2.078 1.00 87.88 653 ASP A O 1
ATOM 5330 N N . LEU A 1 654 ? 61.735 -7.272 -3.475 1.00 87.12 654 LEU A N 1
ATOM 5331 C CA . LEU A 1 654 ? 60.397 -7.541 -4.026 1.00 87.12 654 LEU A CA 1
ATOM 5332 C C . LEU A 1 654 ? 59.417 -8.109 -2.982 1.00 87.12 654 LEU A C 1
ATOM 5334 O O . LEU A 1 654 ? 58.250 -7.718 -2.969 1.00 87.12 654 LEU A O 1
ATOM 5338 N N . GLN A 1 655 ? 59.860 -8.984 -2.071 1.00 86.38 655 GLN A N 1
ATOM 5339 C CA . GLN A 1 655 ? 59.016 -9.470 -0.965 1.00 86.38 655 GLN A CA 1
ATOM 5340 C C . GLN A 1 655 ? 58.610 -8.339 -0.010 1.00 86.38 655 GLN A C 1
ATOM 5342 O O . GLN A 1 655 ? 57.465 -8.298 0.450 1.00 86.38 655 GLN A O 1
ATOM 5347 N N . GLN A 1 656 ? 59.518 -7.400 0.270 1.00 88.69 656 GLN A N 1
ATOM 5348 C CA . GLN A 1 656 ? 59.211 -6.230 1.089 1.00 88.69 656 GLN A CA 1
ATOM 5349 C C . GLN A 1 656 ? 58.230 -5.284 0.378 1.00 88.69 656 GLN A C 1
ATOM 5351 O O . GLN A 1 656 ? 57.266 -4.834 1.003 1.00 88.69 656 GLN A O 1
ATOM 5356 N N . ALA A 1 657 ? 58.416 -5.034 -0.922 1.00 85.25 657 ALA A N 1
ATOM 5357 C CA . ALA A 1 657 ? 57.481 -4.251 -1.732 1.00 85.25 657 ALA A CA 1
ATOM 5358 C C . ALA A 1 657 ? 56.075 -4.882 -1.761 1.00 85.25 657 ALA A C 1
ATOM 5360 O O . ALA A 1 657 ? 55.085 -4.193 -1.499 1.00 85.25 657 ALA A O 1
ATOM 5361 N N . LEU A 1 658 ? 55.990 -6.200 -1.976 1.00 86.81 658 LEU A N 1
ATOM 5362 C CA . LEU A 1 658 ? 54.735 -6.954 -1.977 1.00 86.81 658 LEU A CA 1
ATOM 5363 C C . LEU A 1 658 ? 53.988 -6.826 -0.639 1.00 86.81 658 LEU A C 1
ATOM 5365 O O . LEU A 1 658 ? 52.795 -6.526 -0.614 1.00 86.81 658 LEU A O 1
ATOM 5369 N N . LYS A 1 659 ? 54.695 -6.983 0.486 1.00 87.94 659 LYS A N 1
ATOM 5370 C CA . LYS A 1 659 ? 54.122 -6.844 1.835 1.00 87.94 659 LYS A CA 1
ATOM 5371 C C . LYS A 1 659 ? 53.553 -5.440 2.088 1.00 87.94 659 LYS A C 1
ATOM 5373 O O . LYS A 1 659 ? 52.522 -5.303 2.747 1.00 87.94 659 LYS A O 1
ATOM 5378 N N . ILE A 1 660 ? 54.193 -4.400 1.546 1.00 87.00 660 ILE A N 1
ATOM 5379 C CA . ILE A 1 660 ? 53.706 -3.012 1.620 1.00 87.00 660 ILE A CA 1
ATOM 5380 C C . ILE A 1 660 ? 52.465 -2.816 0.731 1.00 87.00 660 ILE A C 1
ATOM 5382 O O . ILE A 1 660 ? 51.516 -2.157 1.158 1.00 87.00 660 ILE A O 1
ATOM 5386 N N . ALA A 1 661 ? 52.429 -3.406 -0.468 1.00 83.81 661 ALA A N 1
ATOM 5387 C CA . ALA A 1 661 ? 51.260 -3.355 -1.351 1.00 83.81 661 ALA A CA 1
ATOM 5388 C C . ALA A 1 661 ? 50.030 -4.039 -0.721 1.00 83.81 661 ALA A C 1
ATOM 5390 O O . ALA A 1 661 ? 48.955 -3.441 -0.671 1.00 83.81 661 ALA A O 1
ATOM 5391 N N . GLN A 1 662 ? 50.203 -5.236 -0.145 1.00 84.75 662 GLN A N 1
ATOM 5392 C CA . GLN A 1 662 ? 49.142 -5.967 0.566 1.00 84.75 662 GLN A CA 1
ATOM 5393 C C . GLN A 1 662 ? 48.558 -5.158 1.735 1.00 84.75 662 GLN A C 1
ATOM 5395 O O . GLN A 1 662 ? 47.341 -5.123 1.922 1.00 84.75 662 GLN A O 1
ATOM 5400 N N . ALA A 1 663 ? 49.410 -4.472 2.506 1.00 85.44 663 ALA A N 1
ATOM 5401 C CA . ALA A 1 663 ? 48.965 -3.617 3.604 1.00 85.44 663 ALA A CA 1
ATOM 5402 C C . ALA A 1 663 ? 48.112 -2.431 3.116 1.00 85.44 663 ALA A C 1
ATOM 5404 O O . ALA A 1 663 ? 47.088 -2.128 3.729 1.00 85.44 663 ALA A O 1
ATOM 5405 N N . LYS A 1 664 ? 48.491 -1.797 1.995 1.00 84.75 664 LYS A N 1
ATOM 5406 C CA . LYS A 1 664 ? 47.745 -0.671 1.404 1.00 84.75 664 LYS A CA 1
ATOM 5407 C C . LYS A 1 664 ? 46.379 -1.086 0.856 1.00 84.75 664 LYS A C 1
ATOM 5409 O O . LYS A 1 664 ? 45.392 -0.435 1.185 1.00 84.75 664 LYS A O 1
ATOM 5414 N N . VAL A 1 665 ? 46.306 -2.189 0.102 1.00 85.56 665 VAL A N 1
ATOM 5415 C CA . VAL A 1 665 ? 45.030 -2.741 -0.401 1.00 85.56 665 VAL A CA 1
ATOM 5416 C C . VAL A 1 665 ? 44.073 -3.014 0.763 1.00 85.56 665 VAL A C 1
ATOM 5418 O O . VAL A 1 665 ? 42.948 -2.520 0.768 1.00 85.56 665 VAL A O 1
ATOM 5421 N N . LYS A 1 666 ? 44.548 -3.700 1.813 1.00 84.69 666 LYS A N 1
ATOM 5422 C CA . LYS A 1 666 ? 43.732 -4.002 2.999 1.00 84.69 666 LYS A CA 1
ATOM 5423 C C . LYS A 1 666 ? 43.262 -2.741 3.739 1.00 84.69 666 LYS A C 1
ATOM 5425 O O . LYS A 1 666 ? 42.135 -2.705 4.234 1.00 84.69 666 LYS A O 1
ATOM 5430 N N . GLN A 1 667 ? 44.096 -1.702 3.814 1.00 83.19 667 GLN A N 1
ATOM 5431 C CA . GLN A 1 667 ? 43.722 -0.422 4.422 1.00 83.19 667 GLN A CA 1
ATOM 5432 C C . GLN A 1 667 ? 42.620 0.290 3.619 1.00 83.19 667 GLN A C 1
ATOM 5434 O O . GLN A 1 667 ? 41.653 0.763 4.215 1.00 83.19 667 GLN A O 1
ATOM 5439 N N . ALA A 1 668 ? 42.726 0.312 2.288 1.00 80.00 668 ALA A N 1
ATOM 5440 C CA . ALA A 1 668 ? 41.732 0.927 1.408 1.00 80.00 668 ALA A CA 1
ATOM 5441 C C . ALA A 1 668 ? 40.383 0.184 1.435 1.00 80.00 668 ALA A C 1
ATOM 5443 O O . ALA A 1 668 ? 39.347 0.812 1.639 1.00 80.00 668 ALA A O 1
ATOM 5444 N N . GLN A 1 669 ? 40.393 -1.152 1.365 1.00 78.88 669 GLN A N 1
ATOM 5445 C CA . GLN A 1 669 ? 39.189 -1.983 1.528 1.00 78.88 669 GLN A CA 1
ATOM 5446 C C . GLN A 1 669 ? 38.499 -1.730 2.887 1.00 78.88 669 GLN A C 1
ATOM 5448 O O . GLN A 1 669 ? 37.275 -1.629 2.959 1.00 78.88 669 GLN A O 1
ATOM 5453 N N . THR A 1 670 ? 39.271 -1.529 3.965 1.00 77.38 670 THR A N 1
ATOM 5454 C CA . THR A 1 670 ? 38.716 -1.179 5.291 1.00 77.38 670 THR A CA 1
ATOM 5455 C C . THR A 1 670 ? 38.039 0.202 5.288 1.00 77.38 670 THR A C 1
ATOM 5457 O O . THR A 1 670 ? 36.995 0.380 5.915 1.00 77.38 670 THR A O 1
ATOM 5460 N N . GLN A 1 671 ? 38.593 1.182 4.566 1.00 72.38 671 GLN A N 1
ATOM 5461 C CA . GLN A 1 671 ? 37.991 2.515 4.422 1.00 72.38 671 GLN A CA 1
ATOM 5462 C C . GLN A 1 671 ? 36.730 2.500 3.544 1.00 72.38 671 GLN A C 1
ATOM 5464 O O . GLN A 1 671 ? 35.767 3.200 3.854 1.00 72.38 671 GLN A O 1
ATOM 5469 N N . GLN A 1 672 ? 36.710 1.682 2.488 1.00 71.94 672 GLN A N 1
ATOM 5470 C CA . GLN A 1 672 ? 35.536 1.463 1.639 1.00 71.94 672 GLN A CA 1
ATOM 5471 C C . GLN A 1 672 ? 34.371 0.882 2.459 1.00 71.94 672 GLN A C 1
ATOM 5473 O O . GLN A 1 672 ? 33.254 1.394 2.391 1.00 71.94 672 GLN A O 1
ATOM 5478 N N . GLN A 1 673 ? 34.648 -0.110 3.314 1.00 68.25 673 GLN A N 1
ATOM 5479 C CA . GLN A 1 673 ? 33.653 -0.721 4.200 1.00 68.25 673 GLN A CA 1
ATOM 5480 C C . GLN A 1 673 ? 33.100 0.272 5.243 1.00 68.25 673 GLN A C 1
ATOM 5482 O O . GLN A 1 673 ? 31.888 0.361 5.428 1.00 68.25 673 GLN A O 1
ATOM 5487 N N . GLN A 1 674 ? 33.956 1.104 5.850 1.00 65.88 674 GLN A N 1
ATOM 5488 C CA . GLN A 1 674 ? 33.513 2.169 6.768 1.00 65.88 674 GLN A CA 1
ATOM 5489 C C . GLN A 1 674 ? 32.627 3.228 6.088 1.00 65.88 674 GLN A C 1
ATOM 5491 O O . GLN A 1 674 ? 31.748 3.796 6.735 1.00 65.88 674 GLN A O 1
ATOM 5496 N N . GLN A 1 675 ? 32.820 3.494 4.792 1.00 64.62 675 GLN A N 1
ATOM 5497 C CA . GLN A 1 675 ? 31.961 4.415 4.038 1.00 64.62 675 GLN A CA 1
ATOM 5498 C C . GLN A 1 675 ? 30.635 3.781 3.592 1.00 64.62 675 GLN A C 1
ATOM 5500 O O . GLN A 1 675 ? 29.653 4.507 3.452 1.00 64.62 675 GLN A O 1
ATOM 5505 N N . GLN A 1 676 ? 30.561 2.452 3.445 1.00 61.06 676 GLN A N 1
ATOM 5506 C CA . GLN A 1 676 ? 29.286 1.746 3.254 1.00 61.06 676 GLN A CA 1
ATOM 5507 C C . GLN A 1 676 ? 28.406 1.828 4.514 1.00 61.06 676 GLN A C 1
ATOM 5509 O O . GLN A 1 676 ? 27.235 2.199 4.410 1.00 61.06 676 GLN A O 1
ATOM 5514 N N . ASP A 1 677 ? 28.970 1.579 5.703 1.00 57.41 677 ASP A N 1
ATOM 5515 C CA . ASP A 1 677 ? 28.249 1.715 6.984 1.00 57.41 677 ASP A CA 1
ATOM 5516 C C . ASP A 1 677 ? 27.787 3.163 7.260 1.00 57.41 677 ASP A C 1
ATOM 5518 O O . ASP A 1 677 ? 26.746 3.381 7.882 1.00 57.41 677 ASP A O 1
ATOM 5522 N N . ALA A 1 678 ? 28.526 4.159 6.757 1.00 55.00 678 ALA A N 1
ATOM 5523 C CA . ALA A 1 678 ? 28.173 5.581 6.831 1.00 55.00 678 ALA A CA 1
ATOM 5524 C C . ALA A 1 678 ? 27.209 6.060 5.719 1.00 55.00 678 ALA A C 1
ATOM 5526 O O . ALA A 1 678 ? 26.896 7.251 5.654 1.00 55.00 678 ALA A O 1
ATOM 5527 N N . GLY A 1 679 ? 26.744 5.163 4.842 1.00 59.47 679 GLY A N 1
ATOM 5528 C CA . GLY A 1 679 ? 25.769 5.461 3.790 1.00 59.47 679 GLY A CA 1
ATOM 5529 C C . GLY A 1 679 ? 24.343 5.715 4.317 1.00 59.47 679 GLY A C 1
ATOM 5530 O O . GLY A 1 679 ? 24.124 5.822 5.527 1.00 59.47 679 GLY A O 1
ATOM 5531 N N . PRO A 1 680 ? 23.319 5.767 3.440 1.00 53.44 680 PRO A N 1
ATOM 5532 C CA . PRO A 1 680 ? 21.939 6.073 3.845 1.00 53.44 680 PRO A CA 1
ATOM 5533 C C . PRO A 1 680 ? 21.356 5.105 4.894 1.00 53.44 680 PRO A C 1
ATOM 5535 O O . PRO A 1 680 ? 20.501 5.505 5.682 1.00 53.44 680 PRO A O 1
ATOM 5538 N N . ALA A 1 681 ? 21.857 3.867 4.982 1.00 50.38 681 ALA A N 1
ATOM 5539 C CA . ALA A 1 681 ? 21.504 2.927 6.051 1.00 50.38 681 ALA A CA 1
ATOM 5540 C C . ALA A 1 681 ? 21.982 3.384 7.449 1.00 50.38 681 ALA A C 1
ATOM 5542 O O . ALA A 1 681 ? 21.285 3.163 8.440 1.00 50.38 681 ALA A O 1
ATOM 5543 N N . GLY A 1 682 ? 23.136 4.055 7.533 1.00 51.50 682 GLY A N 1
ATOM 5544 C CA . GLY A 1 682 ? 23.627 4.699 8.753 1.00 51.50 682 GLY A CA 1
ATOM 5545 C C . GLY A 1 682 ? 22.822 5.949 9.114 1.00 51.50 682 GLY A C 1
ATOM 5546 O O . GLY A 1 682 ? 22.496 6.154 10.281 1.00 51.50 682 GLY A O 1
ATOM 5547 N N . PHE A 1 683 ? 22.416 6.740 8.114 1.00 50.12 683 PHE A N 1
ATOM 5548 C CA . PHE A 1 683 ? 21.585 7.931 8.324 1.00 50.12 683 PHE A CA 1
ATOM 5549 C C . PHE A 1 683 ? 20.183 7.574 8.850 1.00 50.12 683 PHE A C 1
ATOM 5551 O O . PHE A 1 683 ? 19.732 8.155 9.837 1.00 50.12 683 PHE A O 1
ATOM 5558 N N . LEU A 1 684 ? 19.540 6.543 8.287 1.00 49.56 684 LEU A N 1
ATOM 5559 C CA . LEU A 1 684 ? 18.280 5.986 8.805 1.00 49.56 684 LEU A CA 1
ATOM 5560 C C . LEU A 1 684 ? 18.402 5.509 10.263 1.00 49.56 684 LEU A C 1
ATOM 5562 O O . LEU A 1 684 ? 17.465 5.657 11.042 1.00 49.56 684 LEU A O 1
ATOM 5566 N N . LYS A 1 685 ? 19.576 5.005 10.662 1.00 49.06 685 LYS A N 1
ATOM 5567 C CA . LYS A 1 685 ? 19.895 4.605 12.044 1.00 49.06 685 LYS A CA 1
ATOM 5568 C C . LYS A 1 685 ? 20.042 5.769 13.032 1.00 49.06 685 LYS A C 1
ATOM 5570 O O . LYS A 1 685 ? 20.153 5.512 14.224 1.00 49.06 685 LYS A O 1
ATOM 5575 N N . SER A 1 686 ? 20.064 7.017 12.559 1.00 44.34 686 SER A N 1
ATOM 5576 C CA . SER A 1 686 ? 20.109 8.228 13.398 1.00 44.34 686 SER A CA 1
ATOM 5577 C C . SER A 1 686 ? 18.745 8.913 13.579 1.00 44.34 686 SER A C 1
ATOM 5579 O O . SER A 1 686 ? 18.668 9.961 14.216 1.00 44.34 686 SER A O 1
ATOM 5581 N N . PHE A 1 687 ? 17.676 8.315 13.039 1.00 45.38 687 PHE A N 1
ATOM 5582 C CA . PHE A 1 687 ? 16.293 8.811 13.099 1.00 45.38 687 PHE A CA 1
ATOM 5583 C C . PHE A 1 687 ? 15.330 7.908 13.904 1.00 45.38 687 PHE A C 1
ATOM 5585 O O . PHE A 1 687 ? 14.124 8.159 13.900 1.00 45.38 687 PHE A O 1
ATOM 5592 N N . PHE A 1 688 ? 15.855 6.890 14.598 1.00 40.94 688 PHE A N 1
ATOM 5593 C CA . PHE A 1 688 ? 15.131 5.967 15.485 1.00 40.94 688 PHE A CA 1
ATOM 5594 C C . PHE A 1 688 ? 15.778 5.921 16.875 1.00 40.94 688 PHE A C 1
ATOM 5596 O O . PHE A 1 688 ? 17.028 5.958 16.926 1.00 40.94 688 PHE A O 1
#